Protein AF-A0A5E3X1E0-F1 (afdb_monomer_lite)

Foldseek 3Di:
DKDWDWDWDDFLNFIWIKIKIKDADPPAPFKIKIKIFTHHPVCPPPDDGQKMWIWIWGQLQVCLLVLCQCVRLVPDDPVSNQVSLCAFSNQFGDCCCQPPPLFVFLNLDDRCSSDFIETETQAIDGHLVCPPSRRRLRVVLCVLQPLVNQCSSVPPCLVDDDDDRDGQKYKYFQPRYDHPPDRSLVSCQVNQWADRGLDRMTMHGSPPPPRVSNVQHSVSGRDQLPLCVVVCPDQQDDDPLLQVLDDPPDDPLCSSLVLLVQLLDPVHDLVNSLVSLVPQDDPSSLVSQQFFRSVVQRHGSLLSNLLVLSLSNNLSCCVGPNLVQQCPAGSNSDGSLNSNLSSQSVVVSVVVSVVPDQQQFGDPSSLSSNQSSCVSVVHDRQPPQLRRQQWPQSQADSNFNFPLNLLLLLVLLVVLLVQLVVLLVVDDFPDPPVPFRWAALVSQVPGQLSVLQDPVLRRVTDGSLLSNLLSLLSNLQNVCSVVVHQSAQVSSLVSLVPDDPSNVSSVVVNVVSPHGSLSSLVSSLVVSSSCRPVPPPDDPCPVSVVVSVPGDDIPNSNVSSNSCVVSVNPPPPPPPDPPPPPGDFDFAFAQALLGDTDTQTFPDDDFDQDPNDTDDDWNHWHKDFLLNVVVCVVVVQAVVSVQVVVVSPPPDRLEMATQPVPTPADDLPDDPPVSHDPVSCVVSGHYDPFKHKHWAADPPWDPPDSSHHIHIDIDTPVRCSVVNVD

Secondary structure (DSSP, 8-state):
--EEEEEEEEETTEEEEEEEEEEEPTT-SSEEEEEEEEEETT--SSPPPSEEEEEEEE-HHHHHHTT-HHHHHTSS-HHHHHHHTTB-TTSPBPTHHHH-TTTSTTS---GGGGSSEEEEEEEEEE-GGGTTSSHHHHHHHHHHH-THHHHHHH--TTS-S-S---EEEEEEEGGGB--TTS-HHHHHHHTT-EE-TTSSEEEEESS-TT-HHHHS-GGGS------GGGS--PPPPPPHHHHTTPPTT--HHHHHSHHHHHHH-SSS-HHHHHHHHTT--SHHHHHHTT--BGGGTTB-HHHHHHHTT-HHHHHHHHTSGGGGGGGPPPTTS--HHHHHHHHHHHHHHHHHHT-SS----S-HHHHHHHHHHHHHTTPPPPPHHHHHTT-SSS--BTTTB-HHHHHHHHHHHHHHHHHHHHHHHHSPPS---TT--EE-HHHHHTSTTGGGS-HHHHHT-EEHHHHHHHHHHHHHHHHHHHTT----HHHHHHHHHTS-HHHHHHHHHHHHTT--HHHHHHHHHHHHHHHTTGGGTS-S-HHHHHHHHHSPP-TTTT-HHHHHHHTT--TTS-TT------TT-EEEEEE-TT--EEEEEES-----EETTEE-PPPS---EEEHHHHHHHHHTT-BTTHHHHHHHTTT--TTEEEEBTTSSS---SSS-------HHHHHHH-EE-TTEEEEEEEPTT--TT-TT--EEEEEEEHHHHTTTTT-

pLDDT: mean 83.8, std 17.82, range [30.22, 98.69]

Structure (mmCIF, N/CA/C/O backbone):
data_AF-A0A5E3X1E0-F1
#
_entry.id   AF-A0A5E3X1E0-F1
#
loop_
_atom_site.group_PDB
_atom_site.id
_atom_site.type_symbol
_atom_site.label_atom_id
_atom_site.label_alt_id
_atom_site.label_comp_id
_atom_site.label_asym_id
_atom_site.label_entity_id
_atom_site.label_seq_id
_atom_site.pdbx_PDB_ins_code
_atom_site.Cartn_x
_atom_site.Cartn_y
_atom_site.Cartn_z
_atom_site.occupancy
_atom_site.B_iso_or_equiv
_atom_site.auth_seq_id
_atom_site.auth_comp_id
_atom_site.auth_asym_id
_atom_site.auth_atom_id
_atom_site.pdbx_PDB_model_num
ATOM 1 N N . MET A 1 1 ? 14.401 23.642 0.437 1.00 62.88 1 MET A N 1
ATOM 2 C CA . MET A 1 1 ? 14.161 25.046 0.848 1.00 62.88 1 MET A CA 1
ATOM 3 C C . MET A 1 1 ? 12.736 25.189 1.368 1.00 62.88 1 MET A C 1
ATOM 5 O O . MET A 1 1 ? 11.857 24.516 0.846 1.00 62.88 1 MET A O 1
ATOM 9 N N . ALA A 1 2 ? 12.507 26.002 2.403 1.00 75.31 2 ALA A N 1
ATOM 10 C CA . ALA A 1 2 ? 11.157 26.307 2.881 1.00 75.31 2 ALA A CA 1
ATOM 11 C C . ALA A 1 2 ? 10.607 27.509 2.108 1.00 75.31 2 ALA A C 1
ATOM 13 O O . ALA A 1 2 ? 11.273 28.540 2.034 1.00 75.31 2 ALA A O 1
ATOM 14 N N . GLN A 1 3 ? 9.409 27.384 1.543 1.00 81.00 3 GLN A N 1
ATOM 15 C CA . GLN A 1 3 ? 8.733 28.513 0.911 1.00 81.00 3 GLN A CA 1
ATOM 16 C C . GLN A 1 3 ? 7.840 29.210 1.938 1.00 81.00 3 GLN A C 1
ATOM 18 O O . GLN A 1 3 ? 7.091 28.554 2.668 1.00 81.00 3 GLN A O 1
ATOM 23 N N . LYS A 1 4 ? 7.931 30.542 1.996 1.00 89.00 4 LYS A N 1
ATOM 24 C CA . LYS A 1 4 ? 7.094 31.397 2.841 1.00 89.00 4 LYS A CA 1
ATOM 25 C C . LYS A 1 4 ? 6.324 32.366 1.951 1.00 89.00 4 LYS A C 1
ATOM 27 O O . LYS A 1 4 ? 6.937 33.104 1.190 1.00 89.00 4 LYS A O 1
ATOM 32 N N . THR A 1 5 ? 5.000 32.375 2.066 1.00 88.00 5 THR A N 1
ATOM 33 C CA . THR A 1 5 ? 4.133 33.344 1.374 1.00 88.00 5 THR A CA 1
ATOM 34 C C . THR A 1 5 ? 3.208 34.007 2.386 1.00 88.00 5 THR A C 1
ATOM 36 O O . THR A 1 5 ? 2.709 33.342 3.294 1.00 88.00 5 THR A O 1
ATOM 39 N N . GLU A 1 6 ? 2.974 35.309 2.241 1.00 90.62 6 GLU A N 1
ATOM 40 C CA . GLU A 1 6 ? 2.071 36.075 3.101 1.00 90.62 6 GLU A CA 1
ATOM 41 C C . GLU A 1 6 ? 0.927 36.676 2.283 1.00 90.62 6 GLU A C 1
ATOM 43 O O . GLU A 1 6 ? 1.144 37.223 1.203 1.00 90.62 6 GLU A O 1
ATOM 48 N N . THR A 1 7 ? -0.303 36.568 2.787 1.00 91.69 7 THR A N 1
ATOM 49 C CA . THR A 1 7 ? -1.489 37.158 2.148 1.00 91.69 7 THR A CA 1
ATOM 50 C C . THR A 1 7 ? -2.467 37.666 3.195 1.00 91.69 7 THR A C 1
ATOM 52 O O . THR A 1 7 ? -2.707 36.979 4.186 1.00 91.69 7 THR A O 1
ATOM 55 N N . THR A 1 8 ? -3.112 38.802 2.952 1.00 91.31 8 THR A N 1
ATOM 56 C CA . THR A 1 8 ? -4.182 39.305 3.824 1.00 91.31 8 THR A CA 1
ATOM 57 C C . THR A 1 8 ? -5.541 38.764 3.376 1.00 91.31 8 THR A C 1
ATOM 59 O O . THR A 1 8 ? -5.900 38.875 2.202 1.00 91.31 8 THR A O 1
ATOM 62 N N . ARG A 1 9 ? -6.317 38.181 4.297 1.00 92.25 9 ARG A N 1
ATOM 63 C CA . ARG A 1 9 ? -7.664 37.636 4.045 1.00 92.25 9 ARG A CA 1
ATOM 64 C C . ARG A 1 9 ? -8.596 37.929 5.217 1.00 92.25 9 ARG A C 1
ATOM 66 O O . ARG A 1 9 ? -8.156 37.998 6.358 1.00 92.25 9 ARG A O 1
ATOM 73 N N . ALA A 1 10 ? -9.891 38.048 4.944 1.00 91.50 10 ALA A N 1
ATOM 74 C CA . ALA A 1 10 ? -10.891 38.147 6.000 1.00 91.50 10 ALA A CA 1
ATOM 75 C C . ALA A 1 10 ? -11.297 36.747 6.501 1.00 91.50 10 ALA A C 1
ATOM 77 O O . ALA A 1 10 ? -11.677 35.901 5.694 1.00 91.50 10 ALA A O 1
ATOM 78 N N . LEU A 1 11 ? -11.257 36.513 7.815 1.00 90.25 11 LEU A N 1
ATOM 79 C CA . LEU A 1 11 ? -11.826 35.333 8.477 1.00 90.25 11 LEU A CA 1
ATOM 80 C C . LEU A 1 11 ? -12.933 35.813 9.418 1.00 90.25 11 LEU A C 1
ATOM 82 O O . LEU A 1 11 ? -12.707 36.733 10.198 1.00 90.25 11 LEU A O 1
ATOM 86 N N . ALA A 1 12 ? -14.137 35.244 9.317 1.00 90.06 12 ALA A N 1
ATOM 87 C CA . ALA A 1 12 ? -15.295 35.675 10.115 1.00 90.06 12 ALA A CA 1
ATOM 88 C C . ALA A 1 12 ? -15.541 37.210 10.119 1.00 90.06 12 ALA A C 1
ATOM 90 O O . ALA A 1 12 ? -15.999 37.780 11.103 1.00 90.06 12 ALA A O 1
ATOM 91 N N . GLY A 1 13 ? -15.224 37.898 9.014 1.00 89.12 13 GLY A N 1
ATOM 92 C CA . GLY A 1 13 ? -15.403 39.350 8.872 1.00 89.12 13 GLY A CA 1
ATOM 93 C C . GLY A 1 13 ? -14.266 40.224 9.422 1.00 89.12 13 GLY A C 1
ATOM 94 O O . GLY A 1 13 ? -14.305 41.436 9.225 1.00 89.12 13 GLY A O 1
ATOM 95 N N . VAL A 1 14 ? -13.235 39.643 10.043 1.00 91.44 14 VAL A N 1
ATOM 96 C CA . VAL A 1 14 ? -12.041 40.360 10.527 1.00 91.44 14 VAL A CA 1
ATOM 97 C C . VAL A 1 14 ? -10.859 40.087 9.596 1.00 91.44 14 VAL A C 1
ATOM 99 O O . VAL A 1 14 ? -10.719 38.983 9.081 1.00 91.44 14 VAL A O 1
ATOM 102 N N . SER A 1 15 ? -10.018 41.090 9.336 1.00 92.81 15 SER A N 1
ATOM 103 C CA . SER A 1 15 ? -8.844 40.966 8.463 1.00 92.81 15 SER A CA 1
ATOM 104 C C . SER A 1 15 ? -7.655 40.339 9.200 1.00 92.81 15 SER A C 1
ATOM 106 O O . SER A 1 15 ? -7.221 40.836 10.241 1.00 92.81 15 SER A O 1
ATOM 108 N N . TYR A 1 16 ? -7.105 39.270 8.626 1.00 93.19 16 TYR A N 1
ATOM 109 C CA . TYR A 1 16 ? -5.934 38.557 9.125 1.00 93.19 16 TYR A CA 1
ATOM 110 C C . TYR A 1 16 ? -4.821 38.547 8.079 1.00 93.19 16 TYR A C 1
ATOM 112 O O . TYR A 1 16 ? -5.063 38.326 6.891 1.00 93.19 16 TYR A O 1
ATOM 120 N N . LEU A 1 17 ? -3.585 38.733 8.536 1.00 93.31 17 LEU A N 1
ATOM 121 C CA . LEU A 1 17 ? -2.387 38.357 7.805 1.00 93.31 17 LEU A CA 1
ATOM 122 C C . LEU A 1 17 ? -2.190 36.848 7.949 1.00 93.31 17 LEU A C 1
ATOM 124 O O . LEU A 1 17 ? -2.035 36.327 9.057 1.00 93.31 17 LEU A O 1
ATOM 128 N N . LEU A 1 18 ? -2.199 36.152 6.820 1.00 93.75 18 LEU A N 1
ATOM 129 C CA . LEU A 1 18 ? -1.964 34.722 6.755 1.00 93.75 18 LEU A CA 1
ATOM 130 C C . LEU A 1 18 ? -0.554 34.452 6.283 1.00 93.75 18 LEU A C 1
ATOM 132 O O . LEU A 1 18 ? -0.140 34.970 5.247 1.00 93.75 18 LEU A O 1
ATOM 136 N N . THR A 1 19 ? 0.150 33.602 7.012 1.00 92.81 19 THR A N 1
ATOM 137 C CA . THR A 1 19 ? 1.476 33.133 6.626 1.00 92.81 19 THR A CA 1
ATOM 138 C C . THR A 1 19 ? 1.403 31.651 6.298 1.00 92.81 19 THR A C 1
ATOM 140 O O . THR A 1 19 ? 1.037 30.846 7.158 1.00 92.81 19 THR A O 1
ATOM 143 N N . TYR A 1 20 ? 1.774 31.308 5.067 1.00 92.31 20 TYR A N 1
ATOM 144 C CA . TYR A 1 20 ? 1.895 29.941 4.578 1.00 92.31 20 TYR A CA 1
ATOM 145 C C . TYR A 1 20 ? 3.355 29.524 4.620 1.00 92.31 20 TYR A C 1
ATOM 147 O O . TYR A 1 20 ? 4.219 30.203 4.064 1.00 92.31 20 TYR A O 1
ATOM 155 N N . HIS A 1 21 ? 3.606 28.384 5.242 1.00 92.44 21 HIS A N 1
ATOM 156 C CA . HIS A 1 21 ? 4.878 27.691 5.215 1.00 92.44 21 HIS A CA 1
ATOM 157 C C . HIS A 1 21 ? 4.664 26.322 4.588 1.00 92.44 21 HIS A C 1
ATOM 159 O O . HIS A 1 21 ? 3.754 25.603 4.994 1.00 92.44 21 HIS A O 1
ATOM 165 N N . SER A 1 22 ? 5.502 25.963 3.621 1.00 90.62 22 SER A N 1
ATOM 166 C CA . SER A 1 22 ? 5.530 24.619 3.046 1.00 90.62 22 SER A CA 1
ATOM 167 C C . SER A 1 22 ? 6.971 24.171 2.851 1.00 90.62 22 SER A C 1
ATOM 169 O O . SER A 1 22 ? 7.833 24.960 2.443 1.00 90.62 22 SER A O 1
ATOM 171 N N . ARG A 1 23 ? 7.247 22.909 3.175 1.00 91.25 23 ARG A N 1
ATOM 172 C CA . ARG A 1 23 ? 8.535 22.267 2.899 1.00 91.25 23 ARG A CA 1
ATOM 173 C C . ARG A 1 23 ? 8.360 20.766 2.713 1.00 91.25 23 ARG A C 1
ATOM 175 O O . ARG A 1 23 ? 7.467 20.157 3.298 1.00 91.25 23 ARG A O 1
ATOM 182 N N . ARG A 1 24 ? 9.253 20.156 1.933 1.00 91.81 24 ARG A N 1
ATOM 183 C CA . ARG A 1 24 ? 9.355 18.696 1.832 1.00 91.81 24 ARG A CA 1
ATOM 184 C C . ARG A 1 24 ? 9.616 18.109 3.220 1.00 91.81 24 ARG A C 1
ATOM 186 O O . ARG A 1 24 ? 10.472 18.618 3.948 1.00 91.81 24 ARG A O 1
ATOM 193 N N . TYR A 1 25 ? 8.873 17.070 3.587 1.00 93.50 25 TYR A N 1
ATOM 194 C CA . TYR A 1 25 ? 9.096 16.374 4.845 1.00 93.50 25 TYR A CA 1
ATOM 195 C C . TYR A 1 25 ? 10.461 15.667 4.789 1.00 93.50 25 TYR A C 1
ATOM 197 O O . TYR A 1 25 ? 10.765 15.040 3.769 1.00 93.50 25 TYR A O 1
ATOM 205 N N . PRO A 1 26 ? 11.307 15.763 5.832 1.00 91.75 26 PRO A N 1
ATOM 206 C CA . PRO A 1 26 ? 12.621 15.129 5.820 1.00 91.75 26 PRO A CA 1
ATOM 207 C C . PRO A 1 26 ? 12.527 13.647 5.452 1.00 91.75 26 PRO A C 1
ATOM 209 O O . PRO A 1 26 ? 11.645 12.941 5.933 1.00 91.75 26 PRO A O 1
ATOM 212 N N . GLN A 1 27 ? 13.439 13.184 4.594 1.00 88.00 27 GLN A N 1
ATOM 213 C CA . GLN A 1 27 ? 13.528 11.790 4.133 1.00 88.00 27 GLN A CA 1
ATOM 214 C C . GLN A 1 27 ? 12.352 11.304 3.271 1.00 88.00 27 GLN A C 1
ATOM 216 O O . GLN A 1 27 ? 12.383 10.155 2.830 1.00 88.00 27 GLN A O 1
ATOM 221 N N . SER A 1 28 ? 11.335 12.130 3.002 1.00 90.38 28 SER A N 1
ATOM 222 C CA . SER A 1 28 ? 10.230 11.783 2.109 1.00 90.38 28 SER A CA 1
ATOM 223 C C . SER A 1 28 ? 10.365 12.476 0.756 1.00 90.38 28 SER A C 1
ATOM 225 O O . SER A 1 28 ? 10.681 13.660 0.686 1.00 90.38 28 SER A O 1
ATOM 227 N N . MET A 1 29 ? 10.088 11.742 -0.322 1.00 88.44 29 MET A N 1
ATOM 228 C CA . MET A 1 29 ? 10.066 12.273 -1.690 1.00 88.44 29 MET A CA 1
ATOM 229 C C . MET A 1 29 ? 8.678 12.769 -2.104 1.00 88.44 29 MET A C 1
ATOM 231 O O . MET A 1 29 ? 8.565 13.645 -2.954 1.00 88.44 29 MET A O 1
ATOM 235 N N . GLY A 1 30 ? 7.617 12.208 -1.518 1.00 90.94 30 GLY A N 1
ATOM 236 C CA . GLY A 1 30 ? 6.233 12.468 -1.926 1.00 90.94 30 GLY A CA 1
ATOM 237 C C . GLY A 1 30 ? 5.368 13.163 -0.878 1.00 90.94 30 GLY A C 1
ATOM 238 O O . GLY A 1 30 ? 4.153 13.216 -1.060 1.00 90.94 30 GLY A O 1
ATOM 239 N N . ILE A 1 31 ? 5.942 13.640 0.230 1.00 94.00 31 ILE A N 1
ATOM 240 C CA . ILE A 1 31 ? 5.187 14.239 1.336 1.00 94.00 31 ILE A CA 1
ATOM 241 C C . ILE A 1 31 ? 5.776 15.603 1.682 1.00 94.00 31 ILE A C 1
ATOM 243 O O . ILE A 1 31 ? 6.970 15.743 1.944 1.00 94.00 31 ILE A O 1
ATOM 247 N N . PHE A 1 32 ? 4.913 16.611 1.708 1.00 93.25 32 PHE A N 1
ATOM 248 C CA . PHE A 1 32 ? 5.260 17.991 2.024 1.00 93.25 32 PHE A CA 1
ATOM 249 C C . PHE A 1 32 ? 4.458 18.416 3.234 1.00 93.25 32 PHE A C 1
ATOM 251 O O . PHE A 1 32 ? 3.240 18.299 3.224 1.00 93.25 32 PHE A O 1
ATOM 258 N N . GLU A 1 33 ? 5.109 18.901 4.278 1.00 94.81 33 GLU A N 1
ATOM 259 C CA . GLU A 1 33 ? 4.391 19.489 5.401 1.00 94.81 33 GLU A CA 1
ATOM 260 C C . GLU A 1 33 ? 4.039 20.942 5.105 1.00 94.81 33 GLU A C 1
ATOM 262 O O . GLU A 1 33 ? 4.817 21.674 4.486 1.00 94.81 33 GLU A O 1
ATOM 267 N N . PHE A 1 34 ? 2.868 21.364 5.575 1.00 94.69 34 PHE A N 1
ATOM 268 C CA . PHE A 1 34 ? 2.458 22.755 5.523 1.00 94.69 34 PHE A CA 1
ATOM 269 C C . PHE A 1 34 ? 1.974 23.248 6.885 1.00 94.69 34 PHE A C 1
ATOM 271 O O . PHE A 1 34 ? 1.424 22.494 7.691 1.00 94.69 34 PHE A O 1
ATOM 278 N N . LEU A 1 35 ? 2.151 24.546 7.111 1.00 95.19 35 LEU A N 1
ATOM 279 C CA . LEU A 1 35 ? 1.640 25.284 8.257 1.00 95.19 35 LEU A CA 1
ATOM 280 C C . LEU A 1 35 ? 1.053 26.606 7.764 1.00 95.19 35 LEU A C 1
ATOM 282 O O . LEU A 1 35 ? 1.722 27.383 7.085 1.00 95.19 35 LEU A O 1
ATOM 286 N N . VAL A 1 36 ? -0.191 26.871 8.143 1.00 95.25 36 VAL A N 1
ATOM 287 C CA . VAL A 1 36 ? -0.883 28.137 7.911 1.00 95.25 36 VAL A CA 1
ATOM 288 C C . VAL A 1 36 ? -1.149 28.781 9.259 1.00 95.25 36 VAL A C 1
ATOM 290 O O . VAL A 1 36 ? -1.750 28.165 10.136 1.00 95.25 36 VAL A O 1
ATOM 293 N N . THR A 1 37 ? -0.708 30.021 9.434 1.00 95.88 37 THR A N 1
ATOM 294 C CA . THR A 1 37 ? -0.961 30.804 10.652 1.00 95.88 37 THR A CA 1
ATOM 295 C C . THR A 1 37 ? -1.746 32.059 10.312 1.00 95.88 37 THR A C 1
ATOM 297 O O . THR A 1 37 ? -1.503 32.663 9.269 1.00 95.88 37 THR A O 1
ATOM 300 N N . ALA A 1 38 ? -2.682 32.443 11.179 1.00 95.25 38 ALA A N 1
ATOM 301 C CA . ALA A 1 38 ? -3.497 33.642 11.036 1.00 95.25 38 ALA A CA 1
ATOM 302 C C . ALA A 1 38 ? -3.226 34.619 12.185 1.00 95.25 38 ALA A C 1
ATOM 304 O O . ALA A 1 38 ? -3.393 34.273 13.357 1.00 95.25 38 ALA A O 1
ATOM 305 N N . ARG A 1 39 ? -2.823 35.847 11.844 1.00 94.62 39 ARG A N 1
ATOM 306 C CA . ARG A 1 39 ? -2.579 36.952 12.787 1.00 94.62 39 ARG A CA 1
ATOM 307 C C . ARG A 1 39 ? -3.452 38.158 12.435 1.00 94.62 39 ARG A C 1
ATOM 309 O O . ARG A 1 39 ? -3.691 38.361 11.248 1.00 94.62 39 ARG A O 1
ATOM 316 N N . PRO A 1 40 ? -3.921 38.974 13.391 1.00 91.81 40 PRO A N 1
ATOM 317 C CA . PRO A 1 40 ? -4.601 40.232 13.080 1.00 91.81 40 PRO A CA 1
ATOM 318 C C . PRO A 1 40 ? -3.738 41.124 12.188 1.00 91.81 40 PRO A C 1
ATOM 320 O O . PRO A 1 40 ? -2.549 41.283 12.441 1.00 91.81 40 PRO A O 1
ATOM 323 N N . SER A 1 41 ? -4.321 41.762 11.171 1.00 88.00 41 SER A N 1
ATOM 324 C CA . SER A 1 41 ? -3.550 42.661 10.297 1.00 88.00 41 SER A CA 1
ATOM 325 C C . SER A 1 41 ? -3.133 43.984 10.959 1.00 88.00 41 SER A C 1
ATOM 327 O O . SER A 1 41 ? -2.273 44.679 10.428 1.00 88.00 41 SER A O 1
ATOM 329 N N . HIS A 1 42 ? -3.750 44.356 12.085 1.00 85.00 42 HIS A N 1
ATOM 330 C CA . HIS A 1 42 ? -3.538 45.648 12.755 1.00 85.00 42 HIS A CA 1
ATOM 331 C C . HIS A 1 42 ? -2.637 45.580 13.995 1.00 85.00 42 HIS A C 1
ATOM 333 O O . HIS A 1 42 ? -2.346 46.625 14.571 1.00 85.00 42 HIS A O 1
ATOM 339 N N . ASP A 1 43 ? -2.180 44.389 14.387 1.00 72.00 43 ASP A N 1
ATOM 340 C CA . ASP A 1 43 ? -1.409 44.186 15.615 1.00 72.00 43 ASP A CA 1
ATOM 341 C C . ASP A 1 43 ? -0.111 43.425 15.305 1.00 72.00 43 ASP A C 1
ATOM 343 O O . ASP A 1 43 ? -0.046 42.197 15.315 1.00 72.00 43 ASP A O 1
ATOM 347 N N . ILE A 1 44 ? 0.913 44.180 14.892 1.00 68.00 44 ILE A N 1
ATOM 348 C CA . ILE A 1 44 ? 2.185 43.647 14.365 1.00 68.00 44 ILE A CA 1
ATOM 349 C C . ILE A 1 44 ? 3.169 43.308 15.507 1.00 68.00 44 ILE A C 1
ATOM 351 O O . ILE A 1 44 ? 4.193 42.664 15.282 1.00 68.00 44 ILE A O 1
ATOM 355 N N . LEU A 1 45 ? 2.872 43.707 16.749 1.00 71.81 45 LEU A N 1
ATOM 356 C CA . LEU A 1 45 ? 3.766 43.509 17.890 1.00 71.81 45 LEU A CA 1
ATOM 357 C C . LEU A 1 45 ? 3.638 42.086 18.458 1.00 71.81 45 LEU A C 1
ATOM 359 O O . LEU A 1 45 ? 2.763 41.823 19.270 1.00 71.81 45 LEU A O 1
ATOM 363 N N . GLU A 1 46 ? 4.518 41.182 18.010 1.00 60.00 46 GLU A N 1
ATOM 364 C CA . GLU A 1 46 ? 4.860 39.866 18.602 1.00 60.00 46 GLU A CA 1
ATOM 365 C C . GLU A 1 46 ? 3.702 38.985 19.122 1.00 60.00 46 GLU A C 1
ATOM 367 O O . GLU A 1 46 ? 3.889 38.147 20.006 1.00 60.00 46 GLU A O 1
ATOM 372 N N . GLN A 1 47 ? 2.498 39.103 18.562 1.00 70.12 47 GLN A N 1
ATOM 373 C CA . GLN A 1 47 ? 1.389 38.253 18.983 1.00 70.12 47 GLN A CA 1
ATOM 374 C C . GLN A 1 47 ? 1.519 36.832 18.420 1.00 70.12 47 GLN A C 1
ATOM 376 O O . GLN A 1 47 ? 1.789 36.601 17.231 1.00 70.12 47 GLN A O 1
ATOM 381 N N . MET A 1 48 ? 1.289 35.864 19.310 1.00 87.56 48 MET A N 1
ATOM 382 C CA . MET A 1 48 ? 1.027 34.470 18.958 1.00 87.56 48 MET A CA 1
ATOM 383 C C . MET A 1 48 ? -0.087 34.401 17.896 1.00 87.56 48 MET A C 1
ATOM 385 O O . MET A 1 48 ? -1.013 35.213 17.920 1.00 87.56 48 MET A O 1
ATOM 389 N N . PRO A 1 49 ? -0.025 33.455 16.943 1.00 91.94 49 PRO A N 1
ATOM 390 C CA . PRO A 1 49 ? -1.078 33.314 15.944 1.00 91.94 49 PRO A CA 1
ATOM 391 C C . PRO A 1 49 ? -2.420 32.977 16.610 1.00 91.94 49 PRO A C 1
ATOM 393 O O . PRO A 1 49 ? -2.506 32.019 17.374 1.00 91.94 49 PRO A O 1
ATOM 396 N N . LEU A 1 50 ? -3.472 33.735 16.277 1.00 94.06 50 LEU A N 1
ATOM 397 C CA . LEU A 1 50 ? -4.831 33.538 16.809 1.00 94.06 50 LEU A CA 1
ATOM 398 C C . LEU A 1 50 ? -5.449 32.218 16.347 1.00 94.06 50 LEU A C 1
ATOM 400 O O . LEU A 1 50 ? -6.287 31.629 17.027 1.00 94.06 50 LEU A O 1
ATOM 404 N N . ALA A 1 51 ? -5.049 31.762 15.165 1.00 95.38 51 ALA A N 1
ATOM 405 C CA . ALA A 1 51 ? -5.386 30.445 14.668 1.00 95.38 51 ALA A CA 1
ATOM 406 C C . ALA A 1 51 ? -4.224 29.876 13.857 1.00 95.38 51 ALA A C 1
ATOM 408 O O . ALA A 1 51 ? -3.468 30.610 13.212 1.00 95.38 51 ALA A O 1
ATOM 409 N N . SER A 1 52 ? -4.090 28.556 13.871 1.00 95.88 52 SER A N 1
ATOM 410 C CA . SER A 1 52 ? -3.134 27.858 13.022 1.00 95.88 52 SER A CA 1
ATOM 411 C C . SER A 1 52 ? -3.692 26.528 12.548 1.00 95.88 52 SER A C 1
ATOM 413 O O . SER A 1 52 ? -4.458 25.883 13.259 1.00 95.88 52 SER A O 1
ATOM 415 N N . ALA A 1 53 ? -3.302 26.118 11.350 1.00 95.75 53 ALA A N 1
ATOM 416 C CA . ALA A 1 53 ? -3.617 24.815 10.796 1.00 95.75 53 ALA A CA 1
ATOM 417 C C . ALA A 1 53 ? -2.355 24.204 10.197 1.00 95.75 53 ALA A C 1
ATOM 419 O O . ALA A 1 53 ? -1.598 24.892 9.514 1.00 95.75 53 ALA A O 1
ATOM 420 N N . ALA A 1 54 ? -2.136 22.918 10.431 1.00 95.88 54 ALA A N 1
ATOM 421 C CA . ALA A 1 54 ? -1.004 22.191 9.884 1.00 95.88 54 ALA A CA 1
ATOM 422 C C . ALA A 1 54 ? -1.446 20.858 9.286 1.00 95.88 54 ALA A C 1
ATOM 424 O O . ALA A 1 54 ? -2.500 20.304 9.627 1.00 95.88 54 ALA A O 1
ATOM 425 N N . GLY A 1 55 ? -0.626 20.354 8.376 1.00 95.38 55 GLY A N 1
ATOM 426 C CA . GLY A 1 55 ? -0.933 19.143 7.648 1.00 95.38 55 GLY A CA 1
ATOM 427 C C . GLY A 1 55 ? 0.163 18.730 6.683 1.00 95.38 55 GLY A C 1
ATOM 428 O O . GLY A 1 55 ? 1.295 19.208 6.750 1.00 95.38 55 GLY A O 1
ATOM 429 N N . PHE A 1 56 ? -0.208 17.841 5.770 1.00 95.44 56 PHE A N 1
ATOM 430 C CA . PHE A 1 56 ? 0.647 17.328 4.717 1.00 95.44 56 PHE A CA 1
ATOM 431 C C . PHE A 1 56 ? -0.036 17.432 3.355 1.00 95.44 56 PHE A C 1
ATOM 433 O O . PHE A 1 56 ? -1.226 17.162 3.232 1.00 95.44 56 PHE A O 1
ATOM 440 N N . VAL A 1 57 ? 0.715 17.763 2.314 1.00 94.38 57 VAL A N 1
ATOM 441 C CA . VAL A 1 57 ? 0.353 17.465 0.930 1.00 94.38 57 VAL A CA 1
ATOM 442 C C . VAL A 1 57 ? 1.027 16.146 0.575 1.00 94.38 57 VAL A C 1
ATOM 444 O O . VAL A 1 57 ? 2.253 16.040 0.576 1.00 94.38 57 VAL A O 1
ATOM 447 N N . VAL A 1 58 ? 0.217 15.129 0.303 1.00 94.31 58 VAL A N 1
ATOM 448 C CA . VAL A 1 58 ? 0.669 13.796 -0.094 1.00 94.31 58 VAL A CA 1
ATOM 449 C C . VAL A 1 58 ? 0.530 13.684 -1.606 1.00 94.31 58 VAL A C 1
ATOM 451 O O . VAL A 1 58 ? -0.585 13.685 -2.142 1.00 94.31 58 VAL A O 1
ATOM 454 N N . LEU A 1 59 ? 1.661 13.552 -2.298 1.00 92.81 59 LEU A N 1
ATOM 455 C CA . LEU A 1 59 ? 1.734 13.305 -3.735 1.00 92.81 59 LEU A CA 1
ATOM 456 C C . LEU A 1 59 ? 1.359 11.848 -4.042 1.00 92.81 59 LEU A C 1
ATOM 458 O O . LEU A 1 59 ? 2.177 11.058 -4.511 1.00 92.81 59 LEU A O 1
ATOM 462 N N . ARG A 1 60 ? 0.116 11.459 -3.733 1.00 92.75 60 ARG A N 1
ATOM 463 C CA . ARG A 1 60 ? -0.346 10.066 -3.806 1.00 92.75 60 ARG A CA 1
ATOM 464 C C . ARG A 1 60 ? -0.118 9.456 -5.182 1.00 92.75 60 ARG A C 1
ATOM 466 O O . ARG A 1 60 ? 0.333 8.322 -5.249 1.00 92.75 60 ARG A O 1
ATOM 473 N N . ASN A 1 61 ? -0.366 10.197 -6.261 1.00 87.56 61 ASN A N 1
ATOM 474 C CA . ASN A 1 61 ? -0.136 9.694 -7.618 1.00 87.56 61 ASN A CA 1
ATOM 475 C C . ASN A 1 61 ? 1.340 9.328 -7.841 1.00 87.56 61 ASN A C 1
ATOM 477 O O . ASN A 1 61 ? 1.639 8.258 -8.365 1.00 87.56 61 ASN A O 1
ATOM 481 N N . TYR A 1 62 ? 2.265 10.176 -7.385 1.00 86.50 62 TYR A N 1
ATOM 482 C CA . TYR A 1 62 ? 3.699 9.894 -7.441 1.00 86.50 62 TYR A CA 1
ATOM 483 C C . TYR A 1 62 ? 4.063 8.674 -6.582 1.00 86.50 62 TYR A C 1
ATOM 485 O O . TYR A 1 62 ? 4.757 7.769 -7.045 1.00 86.50 62 TYR A O 1
ATOM 493 N N . LEU A 1 63 ? 3.549 8.605 -5.351 1.00 89.69 63 LEU A N 1
ATOM 494 C CA . LEU A 1 63 ? 3.781 7.477 -4.444 1.00 89.69 63 LEU A CA 1
ATOM 495 C C . LEU A 1 63 ? 3.201 6.155 -4.970 1.00 89.69 63 LEU A C 1
ATOM 497 O O . LEU A 1 63 ? 3.791 5.100 -4.747 1.00 89.69 63 LEU A O 1
ATOM 501 N N . SER A 1 64 ? 2.074 6.222 -5.677 1.00 85.88 64 SER A N 1
ATOM 502 C CA . SER A 1 64 ? 1.419 5.101 -6.349 1.00 85.88 64 SER A CA 1
ATOM 503 C C . SER A 1 64 ? 2.287 4.563 -7.482 1.00 85.88 64 SER A C 1
ATOM 505 O O . SER A 1 64 ? 2.628 3.381 -7.494 1.00 85.88 64 SER A O 1
ATOM 507 N N . ILE A 1 65 ? 2.725 5.452 -8.383 1.00 79.62 65 ILE A N 1
ATOM 508 C CA . ILE A 1 65 ? 3.574 5.109 -9.532 1.00 79.62 65 ILE A CA 1
ATOM 509 C C . ILE A 1 65 ? 4.910 4.525 -9.063 1.00 79.62 65 ILE A C 1
ATOM 511 O O . ILE A 1 65 ? 5.354 3.501 -9.573 1.00 79.62 65 ILE A O 1
ATOM 515 N N . THR A 1 66 ? 5.529 5.137 -8.052 1.00 80.19 66 THR A N 1
ATOM 516 C CA . THR A 1 66 ? 6.817 4.682 -7.505 1.00 80.19 66 THR A CA 1
ATOM 517 C C . THR A 1 66 ? 6.696 3.504 -6.536 1.00 80.19 66 THR A C 1
ATOM 519 O O . THR A 1 66 ? 7.718 2.968 -6.114 1.00 80.19 66 THR A O 1
ATOM 522 N N . ARG A 1 67 ? 5.472 3.090 -6.168 1.00 82.12 67 ARG A N 1
ATOM 523 C CA . ARG A 1 67 ? 5.171 2.051 -5.156 1.00 82.12 67 ARG A CA 1
ATOM 524 C C . ARG A 1 67 ? 5.792 2.295 -3.796 1.00 82.12 67 ARG A C 1
ATOM 526 O O . ARG A 1 67 ? 6.114 1.371 -3.051 1.00 82.12 67 ARG A O 1
ATOM 533 N N . ARG A 1 68 ? 5.957 3.563 -3.456 1.00 86.88 68 ARG A N 1
ATOM 534 C CA . ARG A 1 68 ? 6.529 3.965 -2.178 1.00 86.88 68 ARG A CA 1
ATOM 535 C C . ARG A 1 68 ? 5.462 4.372 -1.177 1.00 86.88 68 ARG A C 1
ATOM 537 O O . ARG A 1 68 ? 5.817 4.926 -0.151 1.00 86.88 68 ARG A O 1
ATOM 544 N N . TRP A 1 69 ? 4.182 4.076 -1.425 1.00 92.50 69 TRP A N 1
ATOM 545 C CA . TRP A 1 69 ? 3.075 4.487 -0.555 1.00 92.50 69 TRP A CA 1
ATOM 546 C C . TRP A 1 69 ? 3.331 4.179 0.925 1.00 92.50 69 TRP A C 1
ATOM 548 O O . TRP A 1 69 ? 3.483 5.104 1.714 1.00 92.50 69 TRP A O 1
ATOM 558 N N . TYR A 1 70 ? 3.464 2.908 1.313 1.00 91.62 70 TYR A N 1
ATOM 559 C CA . TYR A 1 70 ? 3.712 2.566 2.719 1.00 91.62 70 TYR A CA 1
ATOM 560 C C . TYR A 1 70 ? 5.092 3.019 3.206 1.00 91.62 70 TYR A C 1
ATOM 562 O O . TYR A 1 70 ? 5.215 3.511 4.325 1.00 91.62 70 TYR A O 1
ATOM 570 N N . ALA A 1 71 ? 6.125 2.881 2.370 1.00 90.19 71 ALA A N 1
ATOM 571 C CA . ALA A 1 71 ? 7.488 3.270 2.725 1.00 90.19 71 ALA A CA 1
ATOM 572 C C . ALA A 1 71 ? 7.598 4.769 3.043 1.00 90.19 71 ALA A C 1
ATOM 574 O O . ALA A 1 71 ? 8.363 5.152 3.918 1.00 90.19 71 ALA A O 1
ATOM 575 N N . GLU A 1 72 ? 6.828 5.608 2.353 1.00 93.06 72 GLU A N 1
ATOM 576 C CA . GLU A 1 72 ? 6.823 7.060 2.511 1.00 93.06 72 GLU A CA 1
ATOM 577 C C . GLU A 1 72 ? 5.833 7.489 3.584 1.00 93.06 72 GLU A C 1
ATOM 579 O O . GLU A 1 72 ? 6.207 8.272 4.441 1.00 93.06 72 GLU A O 1
ATOM 584 N N . MET A 1 73 ? 4.621 6.929 3.623 1.00 94.69 73 MET A N 1
ATOM 585 C CA . MET A 1 73 ? 3.611 7.275 4.633 1.00 94.69 73 MET A CA 1
ATOM 586 C C . MET A 1 73 ? 3.982 6.830 6.056 1.00 94.69 73 MET A C 1
ATOM 588 O O . MET A 1 73 ? 3.384 7.312 7.011 1.00 94.69 73 MET A O 1
ATOM 592 N N . ASN A 1 74 ? 4.959 5.934 6.221 1.00 92.12 74 ASN A N 1
ATOM 593 C CA . ASN A 1 74 ? 5.485 5.547 7.534 1.00 92.12 74 ASN A CA 1
ATOM 594 C C . ASN A 1 74 ? 6.609 6.464 8.053 1.00 92.12 74 ASN A C 1
ATOM 596 O O . ASN A 1 74 ? 6.982 6.326 9.216 1.00 92.12 74 ASN A O 1
ATOM 600 N N . LYS A 1 75 ? 7.162 7.369 7.228 1.00 91.50 75 LYS A N 1
ATOM 601 C CA . LYS A 1 75 ? 8.229 8.300 7.656 1.00 91.50 75 LYS A CA 1
ATOM 602 C C . LYS A 1 75 ? 7.692 9.471 8.495 1.00 91.50 75 LYS A C 1
ATOM 604 O O . LYS A 1 75 ? 8.323 9.790 9.500 1.00 91.50 75 LYS A O 1
ATOM 609 N N . PRO A 1 76 ? 6.569 10.128 8.126 1.00 89.00 76 PRO A N 1
ATOM 610 C CA . PRO A 1 76 ? 6.012 11.222 8.905 1.00 89.00 76 PRO A CA 1
ATOM 611 C C . PRO A 1 76 ? 5.294 10.752 10.179 1.00 89.00 76 PRO A C 1
ATOM 613 O O . PRO A 1 76 ? 5.253 9.558 10.486 1.00 89.00 76 PRO A O 1
ATOM 616 N N . PRO A 1 77 ? 4.706 11.685 10.955 1.00 86.94 77 PRO A N 1
ATOM 617 C CA . PRO A 1 77 ? 4.014 11.369 12.195 1.00 86.94 77 PRO A CA 1
ATOM 618 C C . PRO A 1 77 ? 2.922 10.310 12.021 1.00 86.94 77 PRO A C 1
ATOM 620 O O . PRO A 1 77 ? 2.298 10.200 10.962 1.00 86.94 77 PRO A O 1
ATOM 623 N N . ARG A 1 78 ? 2.633 9.606 13.122 1.00 92.19 78 ARG A N 1
ATOM 624 C CA . ARG A 1 78 ? 1.700 8.471 13.248 1.00 92.19 78 ARG A CA 1
ATOM 625 C C . ARG A 1 78 ? 0.405 8.580 12.426 1.00 92.19 78 ARG A C 1
ATOM 627 O O . ARG A 1 78 ? -0.023 7.580 11.863 1.00 92.19 78 ARG A O 1
ATOM 634 N N . VAL A 1 79 ? -0.190 9.768 12.309 1.00 93.44 79 VAL A N 1
ATOM 635 C CA . VAL A 1 79 ? -1.408 10.017 11.513 1.00 93.44 79 VAL A CA 1
ATOM 636 C C . VAL A 1 79 ? -1.274 9.646 10.028 1.00 93.44 79 VAL A C 1
ATOM 638 O O . VAL A 1 79 ? -2.223 9.132 9.443 1.00 93.44 79 VAL A O 1
ATOM 641 N N . THR A 1 80 ? -0.110 9.860 9.407 1.00 94.81 80 THR A N 1
ATOM 642 C CA . THR A 1 80 ? 0.131 9.477 8.001 1.00 94.81 80 THR A CA 1
ATOM 643 C C . THR A 1 80 ? 0.197 7.960 7.845 1.00 94.81 80 THR A C 1
ATOM 645 O O . THR A 1 80 ? -0.480 7.400 6.981 1.00 94.81 80 THR A O 1
ATOM 648 N N . SER A 1 81 ? 0.906 7.279 8.746 1.00 93.19 81 SER A N 1
ATOM 649 C CA . SER A 1 81 ? 0.929 5.816 8.801 1.00 93.19 81 SER A CA 1
ATOM 650 C C . SER A 1 81 ? -0.479 5.255 9.022 1.00 93.19 81 SER A C 1
ATOM 652 O O . SER A 1 81 ? -0.904 4.360 8.295 1.00 93.19 81 SER A O 1
ATOM 654 N N . GLU A 1 82 ? -1.263 5.841 9.934 1.00 93.19 82 GLU A N 1
ATOM 655 C CA . GLU A 1 82 ? -2.657 5.449 10.168 1.00 93.19 82 GLU A CA 1
ATOM 656 C C . GLU A 1 82 ? -3.549 5.662 8.940 1.00 93.19 82 GLU A C 1
ATOM 658 O O . GLU A 1 82 ? -4.345 4.781 8.608 1.00 93.19 82 GLU A O 1
ATOM 663 N N . LEU A 1 83 ? -3.386 6.786 8.233 1.00 95.62 83 LEU A N 1
ATOM 664 C CA . LEU A 1 83 ? -4.104 7.060 6.990 1.00 95.62 83 LEU A CA 1
ATOM 665 C C . LEU A 1 83 ? -3.766 6.024 5.918 1.00 95.62 83 LEU A C 1
ATOM 667 O O . LEU A 1 83 ? -4.661 5.548 5.222 1.00 95.62 83 LEU A O 1
ATOM 671 N N . SER A 1 84 ? -2.487 5.651 5.800 1.00 95.25 84 SER A N 1
ATOM 672 C CA . SER A 1 84 ? -2.012 4.713 4.778 1.00 95.25 84 SER A CA 1
ATOM 673 C C . SER A 1 84 ? -2.743 3.370 4.817 1.00 95.25 84 SER A C 1
ATOM 675 O O . SER A 1 84 ? -2.890 2.730 3.781 1.00 95.25 84 SER A O 1
ATOM 677 N N . LEU A 1 85 ? -3.273 2.982 5.983 1.00 93.06 85 LEU A N 1
ATOM 678 C CA . LEU A 1 85 ? -4.002 1.734 6.207 1.00 93.06 85 LEU A CA 1
ATOM 679 C C . LEU A 1 85 ? -5.398 1.694 5.578 1.00 93.06 85 LEU A C 1
ATOM 681 O O . LEU A 1 85 ? -5.984 0.610 5.507 1.00 93.06 85 LEU A O 1
ATOM 685 N N . LEU A 1 86 ? -5.941 2.844 5.163 1.00 95.50 86 LEU A N 1
ATOM 686 C CA . LEU A 1 86 ? -7.171 2.910 4.365 1.00 95.50 86 LEU A CA 1
ATOM 687 C C . LEU A 1 86 ? -6.933 2.543 2.902 1.00 95.50 86 LEU A C 1
ATOM 689 O O . LEU A 1 86 ? -7.882 2.227 2.184 1.00 95.50 86 LEU A O 1
ATOM 693 N N . PHE A 1 87 ? -5.674 2.583 2.480 1.00 95.44 87 PHE A N 1
ATOM 694 C CA . PHE A 1 87 ? -5.265 2.385 1.107 1.00 95.44 87 PHE A CA 1
ATOM 695 C C . PHE A 1 87 ? -4.436 1.104 0.967 1.00 95.44 87 PHE A C 1
ATOM 697 O O . PHE A 1 87 ? -3.911 0.562 1.947 1.00 95.44 87 PHE A O 1
ATOM 704 N N . ASP A 1 88 ? -4.349 0.593 -0.253 1.00 91.50 88 ASP A N 1
ATOM 705 C CA . ASP A 1 88 ? -3.446 -0.487 -0.630 1.00 91.50 88 ASP A CA 1
ATOM 706 C C . ASP A 1 88 ? -2.006 0.020 -0.858 1.00 91.50 88 ASP A C 1
ATOM 708 O O . ASP A 1 88 ? -1.682 1.189 -0.644 1.00 91.50 88 ASP A O 1
ATOM 712 N N . GLU A 1 89 ? -1.117 -0.871 -1.302 1.00 87.00 89 GLU A N 1
ATOM 713 C CA . GLU A 1 89 ? 0.289 -0.557 -1.606 1.00 87.00 89 GLU A CA 1
ATOM 714 C C . GLU A 1 89 ? 0.475 0.482 -2.725 1.00 87.00 89 GLU A C 1
ATOM 716 O O . GLU A 1 89 ? 1.567 1.027 -2.889 1.00 87.00 89 GLU A O 1
ATOM 721 N N . ARG A 1 90 ? -0.589 0.786 -3.473 1.00 86.25 90 ARG A N 1
ATOM 722 C CA . ARG A 1 90 ? -0.617 1.755 -4.570 1.00 86.25 90 ARG A CA 1
ATOM 723 C C . ARG A 1 90 ? -1.323 3.045 -4.169 1.00 86.25 90 ARG A C 1
ATOM 725 O O . ARG A 1 90 ? -1.538 3.898 -5.025 1.00 86.25 90 ARG A O 1
ATOM 732 N N . GLY A 1 91 ? -1.710 3.213 -2.907 1.00 92.12 91 GLY A N 1
ATOM 733 C CA . GLY A 1 91 ? -2.511 4.362 -2.500 1.00 92.12 91 GLY A CA 1
ATOM 734 C C . GLY A 1 91 ? -3.934 4.335 -3.077 1.00 92.12 91 GLY A C 1
ATOM 735 O O . GLY A 1 91 ? -4.557 5.387 -3.174 1.00 92.12 91 GLY A O 1
ATOM 736 N N . GLY A 1 92 ? -4.453 3.175 -3.491 1.00 93.06 92 GLY A N 1
ATOM 737 C CA . GLY A 1 92 ? -5.855 2.997 -3.872 1.00 93.06 92 GLY A CA 1
ATOM 738 C C . GLY A 1 92 ? -6.718 2.693 -2.652 1.00 93.06 92 GLY A C 1
ATOM 739 O O . GLY A 1 92 ? -6.290 1.944 -1.777 1.00 93.06 92 GLY A O 1
ATOM 740 N N . LEU A 1 93 ? -7.909 3.293 -2.544 1.00 95.00 93 LEU A N 1
ATOM 741 C CA . LEU A 1 93 ? -8.806 3.033 -1.413 1.00 95.00 93 LEU A CA 1
ATOM 742 C C . LEU A 1 93 ? -9.192 1.549 -1.418 1.00 95.00 93 LEU A C 1
ATOM 744 O O . LEU A 1 93 ? -9.628 1.026 -2.441 1.00 95.00 93 LEU A O 1
ATOM 748 N N . LEU A 1 94 ? -9.037 0.873 -0.279 1.00 93.38 94 LEU A N 1
ATOM 749 C CA . LEU A 1 94 ? -9.316 -0.561 -0.196 1.00 93.38 94 LEU A CA 1
ATOM 750 C C . LEU A 1 94 ? -10.795 -0.851 -0.468 1.00 93.38 94 LEU A C 1
ATOM 752 O O . LEU A 1 94 ? -11.670 -0.201 0.106 1.00 93.38 94 LEU A O 1
ATOM 756 N N . ASP A 1 95 ? -11.066 -1.923 -1.217 1.00 91.25 95 ASP A N 1
ATOM 757 C CA . ASP A 1 95 ? -12.426 -2.394 -1.525 1.00 91.25 95 ASP A CA 1
ATOM 758 C C . ASP A 1 95 ? -13.282 -2.637 -0.277 1.00 91.25 95 ASP A C 1
ATOM 760 O O . ASP A 1 95 ? -14.508 -2.547 -0.333 1.00 91.25 95 ASP A O 1
ATOM 764 N N . GLU A 1 96 ? -12.654 -2.929 0.864 1.00 92.56 96 GLU A N 1
ATOM 765 C CA . GLU A 1 96 ? -13.318 -3.049 2.163 1.00 92.56 96 GLU A CA 1
ATOM 766 C C . GLU A 1 96 ? -14.075 -1.754 2.520 1.00 92.56 96 GLU A C 1
ATOM 768 O O . GLU A 1 96 ? -15.206 -1.810 2.983 1.00 92.56 96 GLU A O 1
ATOM 773 N N . TYR A 1 97 ? -13.526 -0.574 2.229 1.00 94.50 97 TYR A N 1
ATOM 774 C CA . TYR A 1 97 ? -14.190 0.708 2.495 1.00 94.50 97 TYR A CA 1
ATOM 775 C C . TYR A 1 97 ? -15.233 1.099 1.438 1.00 94.50 97 TYR A C 1
ATOM 777 O O . TYR A 1 97 ? -15.927 2.095 1.618 1.00 94.50 97 TYR A O 1
ATOM 785 N N . ILE A 1 98 ? -15.376 0.314 0.370 1.00 94.75 98 ILE A N 1
ATOM 786 C CA . ILE A 1 98 ? -16.300 0.586 -0.740 1.00 94.75 98 ILE A CA 1
ATOM 787 C C . ILE A 1 98 ? -17.465 -0.411 -0.714 1.00 94.75 98 ILE A C 1
ATOM 789 O O . ILE A 1 98 ? -18.642 -0.048 -0.746 1.00 94.75 98 ILE A O 1
ATOM 793 N N . THR A 1 99 ? -17.140 -1.698 -0.624 1.00 92.38 99 THR A N 1
ATOM 794 C CA . THR A 1 99 ? -18.078 -2.807 -0.831 1.00 92.38 99 THR A CA 1
ATOM 795 C C . THR A 1 99 ? -18.515 -3.487 0.463 1.00 92.38 99 THR A C 1
ATOM 797 O O . THR A 1 99 ? -19.626 -4.019 0.512 1.00 92.38 99 THR A O 1
ATOM 800 N N . ASN A 1 100 ? -17.695 -3.471 1.525 1.00 91.31 100 ASN A N 1
ATOM 801 C CA . ASN A 1 100 ? -18.030 -4.172 2.765 1.00 91.31 100 ASN A CA 1
ATOM 802 C C . ASN A 1 100 ? -19.162 -3.425 3.494 1.00 91.31 100 ASN A C 1
ATOM 804 O O . ASN A 1 100 ? -18.981 -2.262 3.866 1.00 91.31 100 ASN A O 1
ATOM 808 N N . PRO A 1 101 ? -20.314 -4.070 3.756 1.00 91.31 101 PRO A N 1
ATOM 809 C CA . PRO A 1 101 ? -21.455 -3.418 4.394 1.00 91.31 101 PRO A CA 1
ATOM 810 C C . PRO A 1 101 ? -21.150 -2.876 5.797 1.00 91.31 101 PRO A C 1
ATOM 812 O O . PRO A 1 101 ? -21.822 -1.944 6.226 1.00 91.31 101 PRO A O 1
ATOM 815 N N . TYR A 1 102 ? -20.145 -3.422 6.489 1.00 90.94 102 TYR A N 1
ATOM 816 C CA . TYR A 1 102 ? -19.759 -3.001 7.837 1.00 90.94 102 TYR A CA 1
ATOM 817 C C . TYR A 1 102 ? -18.715 -1.883 7.854 1.00 90.94 102 TYR A C 1
ATOM 819 O O . TYR A 1 102 ? -18.667 -1.130 8.819 1.00 90.94 102 TYR A O 1
ATOM 827 N N . MET A 1 103 ? -17.881 -1.765 6.813 1.00 93.00 103 MET A N 1
ATOM 828 C CA . MET A 1 103 ? -16.769 -0.802 6.779 1.00 93.00 103 MET A CA 1
ATOM 829 C C . MET A 1 103 ? -17.010 0.383 5.849 1.00 93.00 103 MET A C 1
ATOM 831 O O . MET A 1 103 ? -16.380 1.422 6.039 1.00 93.00 103 MET A O 1
ATOM 835 N N . ARG A 1 104 ? -17.916 0.269 4.869 1.00 94.81 104 ARG A N 1
ATOM 836 C CA . ARG A 1 104 ? -18.174 1.331 3.882 1.00 94.81 104 ARG A CA 1
ATOM 837 C C . ARG A 1 104 ? -18.857 2.576 4.445 1.00 94.81 104 ARG A C 1
ATOM 839 O O . ARG A 1 104 ? -18.975 3.574 3.740 1.00 94.81 104 ARG A O 1
ATOM 846 N N . GLY A 1 105 ? -19.309 2.546 5.702 1.00 93.88 105 GLY A N 1
ATOM 847 C CA . GLY A 1 105 ? -20.031 3.657 6.323 1.00 93.88 105 GLY A CA 1
ATOM 848 C C . GLY A 1 105 ? -21.272 4.029 5.511 1.00 93.88 105 GLY A C 1
ATOM 849 O O . GLY A 1 105 ? -22.115 3.178 5.231 1.00 93.88 105 GLY A O 1
ATOM 850 N N . THR A 1 106 ? -21.361 5.288 5.084 1.00 95.25 106 THR A N 1
ATOM 851 C CA . THR A 1 106 ? -22.445 5.775 4.211 1.00 95.25 106 THR A CA 1
ATOM 852 C C . THR A 1 106 ? -22.338 5.281 2.767 1.00 95.25 106 THR A C 1
ATOM 854 O O . THR A 1 106 ? -23.300 5.409 2.014 1.00 95.25 106 THR A O 1
ATOM 857 N N . GLY A 1 107 ? -21.188 4.728 2.365 1.00 95.81 107 GLY A N 1
ATOM 858 C CA . GLY A 1 107 ? -20.901 4.336 0.983 1.00 95.81 107 GLY A CA 1
ATOM 859 C C . GLY A 1 107 ? -20.743 5.524 0.032 1.00 95.81 107 GLY A C 1
ATOM 860 O O . GLY A 1 107 ? -20.831 5.344 -1.177 1.00 95.81 107 GLY A O 1
ATOM 861 N N . ILE A 1 108 ? -20.556 6.736 0.566 1.00 96.81 108 ILE A N 1
ATOM 862 C CA . ILE A 1 108 ? -20.451 7.961 -0.235 1.00 96.81 108 ILE A CA 1
ATOM 863 C C . ILE A 1 108 ? -19.090 8.142 -0.904 1.00 96.81 108 ILE A C 1
ATOM 865 O O . ILE A 1 108 ? -18.957 8.993 -1.777 1.00 96.81 108 ILE A O 1
ATOM 869 N N . TRP A 1 109 ? -18.106 7.369 -0.447 1.00 97.06 109 TRP A N 1
ATOM 870 C CA . TRP A 1 109 ? -16.756 7.341 -0.978 1.00 97.06 109 TRP A CA 1
ATOM 871 C C . TRP A 1 109 ? -16.513 6.011 -1.684 1.00 97.06 109 TRP A C 1
ATOM 873 O O . TRP A 1 109 ? -16.826 4.948 -1.144 1.00 97.06 109 TRP A O 1
ATOM 883 N N . GLY A 1 110 ? -15.931 6.081 -2.869 1.00 95.62 110 GLY A N 1
ATOM 884 C CA . GLY A 1 110 ? -15.552 4.963 -3.710 1.00 95.62 110 GLY A CA 1
ATOM 885 C C . GLY A 1 110 ? -14.116 5.085 -4.212 1.00 95.62 110 GLY A C 1
ATOM 886 O O . GLY A 1 110 ? -13.230 5.648 -3.560 1.00 95.62 110 GLY A O 1
ATOM 887 N N . HIS A 1 111 ? -13.879 4.526 -5.399 1.00 92.69 111 HIS A N 1
ATOM 888 C CA . HIS A 1 111 ? -12.557 4.525 -6.018 1.00 92.69 111 HIS A CA 1
ATOM 889 C C . HIS A 1 111 ? -12.057 5.922 -6.388 1.00 92.69 111 HIS A C 1
ATOM 891 O O . HIS A 1 111 ? -10.859 6.063 -6.599 1.00 92.69 111 HIS A O 1
ATOM 897 N N . GLU A 1 112 ? -12.900 6.956 -6.394 1.00 93.25 112 GLU A N 1
ATOM 898 C CA . GLU A 1 112 ? -12.461 8.330 -6.627 1.00 93.25 112 GLU A CA 1
ATOM 899 C C . GLU A 1 112 ? -11.414 8.785 -5.598 1.00 93.25 112 GLU A C 1
ATOM 901 O O . GLU A 1 112 ? -10.469 9.473 -5.968 1.00 93.25 112 GLU A O 1
ATOM 906 N N . LEU A 1 113 ? -11.461 8.299 -4.346 1.00 94.50 113 LEU A N 1
ATOM 907 C CA . LEU A 1 113 ? -10.403 8.562 -3.355 1.00 94.50 113 LEU A CA 1
ATOM 908 C C . LEU A 1 113 ? -9.046 7.931 -3.714 1.00 94.50 113 LEU A C 1
ATOM 910 O O . LEU A 1 113 ? -8.038 8.260 -3.085 1.00 94.50 113 LEU A O 1
ATOM 914 N N . SER A 1 114 ? -9.001 7.061 -4.722 1.00 92.56 114 SER A N 1
ATOM 915 C CA . SER A 1 114 ? -7.779 6.463 -5.275 1.00 92.56 114 SER A CA 1
ATOM 916 C C . SER A 1 114 ? -7.090 7.366 -6.300 1.00 92.56 114 SER A C 1
ATOM 918 O O . SER A 1 114 ? -5.995 7.023 -6.748 1.00 92.56 114 SER A O 1
ATOM 920 N N . GLU A 1 115 ? -7.672 8.529 -6.635 1.00 88.00 115 GLU A N 1
ATOM 921 C CA . GLU A 1 115 ? -7.171 9.462 -7.656 1.00 88.00 115 GLU A CA 1
ATOM 922 C C . GLU A 1 115 ? -6.790 10.860 -7.113 1.00 88.00 115 GLU A C 1
ATOM 924 O O . GLU A 1 115 ? -7.310 11.344 -6.105 1.00 88.00 115 GLU A O 1
ATOM 929 N N . GLY A 1 116 ? -5.772 11.483 -7.723 1.00 89.19 116 GLY A N 1
ATOM 930 C CA . GLY A 1 116 ? -5.261 12.818 -7.362 1.00 89.19 116 GLY A CA 1
ATOM 931 C C . GLY A 1 116 ? -4.380 12.894 -6.104 1.00 89.19 116 GLY A C 1
ATOM 932 O O . GLY A 1 116 ? -4.213 11.934 -5.368 1.00 89.19 116 GLY A O 1
ATOM 933 N N . ASN A 1 117 ? -3.785 14.051 -5.826 1.00 92.06 117 ASN A N 1
ATOM 934 C CA . ASN A 1 117 ? -3.024 14.238 -4.583 1.00 92.06 117 ASN A CA 1
ATOM 935 C C . ASN A 1 117 ? -3.972 14.470 -3.390 1.00 92.06 117 ASN A C 1
ATOM 937 O O . ASN A 1 117 ? -5.126 14.862 -3.576 1.00 92.06 117 ASN A O 1
ATOM 941 N N . ILE A 1 118 ? -3.485 14.271 -2.162 1.00 94.44 118 ILE A N 1
ATOM 942 C CA . ILE A 1 118 ? -4.280 14.417 -0.929 1.00 94.44 118 ILE A CA 1
ATOM 943 C C . ILE A 1 118 ? -3.741 15.580 -0.092 1.00 94.44 118 ILE A C 1
ATOM 945 O O . ILE A 1 118 ? -2.543 15.645 0.166 1.00 94.44 118 ILE A O 1
ATOM 949 N N . ILE A 1 119 ? -4.627 16.455 0.390 1.00 95.44 119 ILE A N 1
ATOM 950 C CA . ILE A 1 119 ? -4.318 17.359 1.512 1.00 95.44 119 ILE A CA 1
ATOM 951 C C . ILE A 1 119 ? -4.726 16.656 2.804 1.00 95.44 119 ILE A C 1
ATOM 953 O O . ILE A 1 119 ? -5.909 16.444 3.024 1.00 95.44 119 ILE A O 1
ATOM 957 N N . LEU A 1 120 ? -3.786 16.302 3.669 1.00 96.25 120 LEU A N 1
ATOM 958 C CA . LEU A 1 120 ? -4.050 15.719 4.980 1.00 96.25 120 LEU A CA 1
ATOM 959 C C . LEU A 1 120 ? -3.946 16.788 6.072 1.00 96.25 120 LEU A C 1
ATOM 961 O O . LEU A 1 120 ? -2.859 17.271 6.359 1.00 96.25 120 LEU A O 1
ATOM 965 N N . LEU A 1 121 ? -5.055 17.123 6.722 1.00 96.38 121 LEU A N 1
ATOM 966 C CA . LEU A 1 121 ? -5.108 18.017 7.877 1.00 96.38 121 LEU A CA 1
ATOM 967 C C . LEU A 1 121 ? -4.846 17.232 9.164 1.00 96.38 121 LEU A C 1
ATOM 969 O O . LEU A 1 121 ? -5.537 16.251 9.450 1.00 96.38 121 LEU A O 1
ATOM 973 N N . THR A 1 122 ? -3.862 17.675 9.944 1.00 95.19 122 THR A N 1
ATOM 974 C CA . THR A 1 122 ? -3.407 16.968 11.154 1.00 95.19 122 THR A CA 1
ATOM 975 C C . THR A 1 122 ? -3.483 17.805 12.414 1.00 95.19 122 THR A C 1
ATOM 977 O O . THR A 1 122 ? -3.502 17.243 13.506 1.00 95.19 122 THR A O 1
ATOM 980 N N . LYS A 1 123 ? -3.554 19.132 12.280 1.00 95.31 123 LYS A N 1
ATOM 981 C CA . LYS A 1 123 ? -3.735 20.038 13.408 1.00 95.31 123 LYS A CA 1
ATOM 982 C C . LYS A 1 123 ? -4.566 21.246 13.005 1.00 95.31 123 LYS A C 1
ATOM 984 O O . LYS A 1 123 ? -4.305 21.848 11.965 1.00 95.31 123 LYS A O 1
ATOM 989 N N . LEU A 1 124 ? -5.506 21.640 13.855 1.00 95.06 124 LEU A N 1
ATOM 990 C CA . LEU A 1 124 ? -6.147 22.954 13.815 1.00 95.06 124 LEU A CA 1
ATOM 991 C C . LEU A 1 124 ? -6.276 23.479 15.241 1.00 95.06 124 LEU A C 1
ATOM 993 O O . LEU A 1 124 ? -6.841 22.813 16.105 1.00 95.06 124 LEU A O 1
ATOM 997 N N . THR A 1 125 ? -5.775 24.685 15.469 1.00 94.62 125 THR A N 1
ATOM 998 C CA . THR A 1 125 ? -5.862 25.375 16.753 1.00 94.62 125 THR A CA 1
ATOM 999 C C . THR A 1 125 ? -6.476 26.748 16.554 1.00 94.62 125 THR A C 1
ATOM 1001 O O . THR A 1 125 ? -6.148 27.453 15.598 1.00 94.62 125 THR A O 1
ATOM 1004 N N . VAL A 1 126 ? -7.333 27.143 17.487 1.00 93.88 126 VAL A N 1
ATOM 1005 C CA . VAL A 1 126 ? -7.861 28.503 17.612 1.00 93.88 126 VAL A CA 1
ATOM 1006 C C . VAL A 1 126 ? -7.670 28.922 19.059 1.00 93.88 126 VAL A C 1
ATOM 1008 O O . VAL A 1 126 ? -7.868 28.106 19.959 1.00 93.88 126 VAL A O 1
ATOM 1011 N N . GLU A 1 127 ? -7.269 30.168 19.276 1.00 93.94 127 GLU A N 1
ATOM 1012 C CA . GLU A 1 127 ? -7.162 30.747 20.610 1.00 93.94 127 GLU A CA 1
ATOM 1013 C C . GLU A 1 127 ? -8.489 30.603 21.374 1.00 93.94 127 GLU A C 1
ATOM 1015 O O . GLU A 1 127 ? -9.559 30.874 20.828 1.00 93.94 127 GLU A O 1
ATOM 1020 N N . GLU A 1 128 ? -8.421 30.175 22.639 1.00 92.19 128 GLU A N 1
ATOM 1021 C CA . GLU A 1 128 ? -9.600 29.888 23.475 1.00 92.19 128 GLU A CA 1
ATOM 1022 C C . GLU A 1 128 ? -10.559 31.076 23.591 1.00 92.19 128 GLU A C 1
ATOM 1024 O O . GLU A 1 128 ? -11.775 30.905 23.530 1.00 92.19 128 GLU A O 1
ATOM 1029 N N . SER A 1 129 ? -10.019 32.296 23.670 1.00 92.25 129 SER A N 1
ATOM 1030 C CA . SER A 1 129 ? -10.798 33.539 23.743 1.00 92.25 129 SER A CA 1
ATOM 1031 C C . SER A 1 129 ? -11.658 33.799 22.498 1.00 92.25 129 SER A C 1
ATOM 1033 O O . SER A 1 129 ? -12.567 34.625 22.548 1.00 92.25 129 SER A O 1
ATOM 1035 N N . ARG A 1 130 ? -11.383 33.095 21.393 1.00 91.88 130 ARG A N 1
ATOM 1036 C CA . ARG A 1 130 ? -12.027 33.242 20.081 1.00 91.88 130 ARG A CA 1
ATOM 1037 C C . ARG A 1 130 ? -12.845 32.022 19.663 1.00 91.88 130 ARG A C 1
ATOM 1039 O O . ARG A 1 130 ? -13.276 31.913 18.508 1.00 91.88 130 ARG A O 1
ATOM 1046 N N . HIS A 1 131 ? -13.048 31.058 20.559 1.00 91.50 131 HIS A N 1
ATOM 1047 C CA . HIS A 1 131 ? -13.897 29.904 20.266 1.00 91.50 131 HIS A CA 1
ATOM 1048 C C . HIS A 1 131 ? -15.345 30.343 20.014 1.00 91.50 131 HIS A C 1
ATOM 1050 O O . HIS A 1 131 ? -15.848 31.288 20.611 1.00 91.50 131 HIS A O 1
ATOM 1056 N N . GLY A 1 132 ? -16.024 29.667 19.085 1.00 90.06 132 GLY A N 1
ATOM 1057 C CA . GLY A 1 132 ? -17.399 30.003 18.693 1.00 90.06 132 GLY A CA 1
ATOM 1058 C C . GLY A 1 132 ? -17.539 31.136 17.666 1.00 90.06 132 GLY A C 1
ATOM 1059 O O . GLY A 1 132 ? -18.604 31.260 17.069 1.00 90.06 132 GLY A O 1
ATOM 1060 N N . GLU A 1 133 ? -16.478 31.891 17.356 1.00 93.62 133 GLU A N 1
ATOM 1061 C CA . GLU A 1 133 ? -16.516 32.968 16.344 1.00 93.62 133 GLU A CA 1
ATOM 1062 C C . GLU A 1 133 ? -16.469 32.457 14.883 1.00 93.62 133 GLU A C 1
ATOM 1064 O O . GLU A 1 133 ? -16.454 33.235 13.935 1.00 93.62 133 GLU A O 1
ATOM 1069 N N . GLY A 1 134 ? -16.415 31.139 14.657 1.00 93.62 134 GLY A N 1
ATOM 1070 C CA . GLY A 1 134 ? -16.356 30.554 13.307 1.00 93.62 134 GLY A CA 1
ATOM 1071 C C . GLY A 1 134 ? -14.995 30.680 12.602 1.00 93.62 134 GLY A C 1
ATOM 1072 O O . GLY A 1 134 ? -14.883 30.351 11.416 1.00 93.62 134 GLY A O 1
ATOM 1073 N N . ILE A 1 135 ? -13.945 31.106 13.316 1.00 94.44 135 ILE A N 1
ATOM 1074 C CA . ILE A 1 135 ? -12.577 31.248 12.784 1.00 94.44 135 ILE A CA 1
ATOM 1075 C C . ILE A 1 135 ? -12.035 29.907 12.274 1.00 94.44 135 ILE A C 1
ATOM 1077 O O . ILE A 1 135 ? -11.502 29.853 11.169 1.00 94.44 135 ILE A O 1
ATOM 1081 N N . ALA A 1 136 ? -12.227 28.820 13.031 1.00 94.25 136 ALA A N 1
ATOM 1082 C CA . ALA A 1 136 ? -11.805 27.468 12.653 1.00 94.25 136 ALA A CA 1
ATOM 1083 C C . ALA A 1 136 ? -12.344 27.060 11.270 1.00 94.25 136 ALA A C 1
ATOM 1085 O O . ALA A 1 136 ? -11.579 26.718 10.367 1.00 94.25 136 ALA A O 1
ATOM 1086 N N . SER A 1 137 ? -13.664 27.154 11.085 1.00 95.06 137 SER A N 1
ATOM 1087 C CA . SER A 1 137 ? -14.332 26.820 9.825 1.00 95.06 137 SER A CA 1
ATOM 1088 C C . SER A 1 137 ? -13.889 27.734 8.683 1.00 95.06 137 SER A C 1
ATOM 1090 O O . SER A 1 137 ? -13.668 27.253 7.574 1.00 95.06 137 SER A O 1
ATOM 1092 N N . SER A 1 138 ? -13.711 29.031 8.956 1.00 95.38 138 SER A N 1
ATOM 1093 C CA . SER A 1 138 ? -13.244 30.008 7.963 1.00 95.38 138 SER A CA 1
ATOM 1094 C C . SER A 1 138 ? -11.818 29.703 7.493 1.00 95.38 138 SER A C 1
ATOM 1096 O O . SER A 1 138 ? -11.555 29.689 6.291 1.00 95.38 138 SER A O 1
ATOM 1098 N N . LEU A 1 139 ? -10.902 29.405 8.423 1.00 95.38 139 LEU A N 1
ATOM 1099 C CA . LEU A 1 139 ? -9.517 29.052 8.108 1.00 95.38 139 LEU A CA 1
ATOM 1100 C C . LEU A 1 139 ? -9.443 27.743 7.314 1.00 95.38 139 LEU A C 1
ATOM 1102 O O . LEU A 1 139 ? -8.723 27.668 6.320 1.00 95.38 139 LEU A O 1
ATOM 1106 N N . LEU A 1 140 ? -10.225 26.730 7.702 1.00 95.00 140 LEU A N 1
ATOM 1107 C CA . LEU A 1 140 ? -10.324 25.484 6.943 1.00 95.00 140 LEU A CA 1
ATOM 1108 C C . LEU A 1 140 ? -10.854 25.722 5.529 1.00 95.00 140 LEU A C 1
ATOM 1110 O O . LEU A 1 140 ? -10.246 25.258 4.571 1.00 95.00 140 LEU A O 1
ATOM 1114 N N . GLN A 1 141 ? -11.961 26.452 5.367 1.00 94.69 141 GLN A N 1
ATOM 1115 C CA . GLN A 1 141 ? -12.507 26.760 4.040 1.00 94.69 141 GLN A CA 1
ATOM 1116 C C . GLN A 1 141 ? -11.487 27.462 3.152 1.00 94.69 141 GLN A C 1
ATOM 1118 O O . GLN A 1 141 ? -11.399 27.143 1.966 1.00 94.69 141 GLN A O 1
ATOM 1123 N N . LEU A 1 142 ? -10.701 28.369 3.728 1.00 93.06 142 LEU A N 1
ATOM 1124 C CA . LEU A 1 142 ? -9.645 29.044 3.004 1.00 93.06 142 LEU A CA 1
ATOM 1125 C C . LEU A 1 142 ? -8.557 28.068 2.546 1.00 93.06 142 LEU A C 1
ATOM 1127 O O . LEU A 1 142 ? -8.261 28.025 1.360 1.00 93.06 142 LEU A O 1
ATOM 1131 N N . ILE A 1 143 ? -8.016 27.242 3.446 1.00 92.75 143 ILE A N 1
ATOM 1132 C CA . ILE A 1 143 ? -6.999 26.225 3.118 1.00 92.75 143 ILE A CA 1
ATOM 1133 C C . ILE A 1 143 ? -7.464 25.310 1.984 1.00 92.75 143 ILE A C 1
ATOM 1135 O O . ILE A 1 143 ? -6.695 24.979 1.089 1.00 92.75 143 ILE A O 1
ATOM 1139 N N . LEU A 1 144 ? -8.742 24.934 2.003 1.00 92.19 144 LEU A N 1
ATOM 1140 C CA . LEU A 1 144 ? -9.350 24.034 1.022 1.00 92.19 144 LEU A CA 1
ATOM 1141 C C . LEU A 1 144 ? -9.634 24.718 -0.322 1.00 92.19 144 LEU A C 1
ATOM 1143 O O . LEU A 1 144 ? -9.878 24.028 -1.308 1.00 92.19 144 LEU A O 1
ATOM 1147 N N . SER A 1 145 ? -9.614 26.052 -0.358 1.00 88.88 145 SER A N 1
ATOM 1148 C CA . SER A 1 145 ? -9.855 26.862 -1.558 1.00 88.88 145 SER A CA 1
ATOM 1149 C C . SER A 1 145 ? -8.574 27.490 -2.119 1.00 88.88 145 SER A C 1
ATOM 1151 O O . SER A 1 145 ? -8.587 27.991 -3.241 1.00 88.88 145 SER A O 1
ATOM 1153 N N . GLU A 1 146 ? -7.479 27.506 -1.353 1.00 80.94 146 GLU A N 1
ATOM 1154 C CA . GLU A 1 146 ? -6.271 28.254 -1.696 1.00 80.94 146 GLU A CA 1
ATOM 1155 C C . GLU A 1 146 ? -5.274 27.372 -2.480 1.00 80.94 146 GLU A C 1
ATOM 1157 O O . GLU A 1 146 ? -4.664 26.457 -1.919 1.00 80.94 146 GLU A O 1
ATOM 1162 N N . PRO A 1 147 ? -5.020 27.661 -3.771 1.00 72.31 147 PRO A N 1
ATOM 1163 C CA . PRO A 1 147 ? -4.086 26.883 -4.588 1.00 72.31 147 PRO A CA 1
ATOM 1164 C C . PRO A 1 147 ? -2.620 27.055 -4.159 1.00 72.31 147 PRO A C 1
ATOM 1166 O O . PRO A 1 147 ? -1.766 26.277 -4.579 1.00 72.31 147 PRO A O 1
ATOM 1169 N N . GLY A 1 148 ? -2.304 28.056 -3.327 1.00 70.12 148 GLY A N 1
ATOM 1170 C CA . GLY A 1 148 ? -0.941 28.345 -2.871 1.00 70.12 148 GLY A CA 1
ATOM 1171 C C . GLY A 1 148 ? -0.288 27.201 -2.089 1.00 70.12 148 GLY A C 1
ATOM 1172 O O . GLY A 1 148 ? 0.902 26.953 -2.264 1.00 70.12 148 GLY A O 1
ATOM 1173 N N . ILE A 1 149 ? -1.067 26.445 -1.304 1.00 72.62 149 ILE A N 1
ATOM 1174 C CA . ILE A 1 149 ? -0.565 25.270 -0.564 1.00 72.62 149 ILE A CA 1
ATOM 1175 C C . ILE A 1 149 ? -0.104 24.173 -1.535 1.00 72.62 149 ILE A C 1
ATOM 1177 O O . ILE A 1 149 ? 0.860 23.461 -1.262 1.00 72.62 149 ILE A O 1
ATOM 1181 N N . LEU A 1 150 ? -0.761 24.077 -2.693 1.00 69.12 150 LEU A N 1
ATOM 1182 C CA . LEU A 1 150 ? -0.442 23.104 -3.732 1.00 69.12 150 LEU A CA 1
ATOM 1183 C C . LEU A 1 150 ? 0.763 23.537 -4.562 1.00 69.12 150 LEU A C 1
ATOM 1185 O O . LEU A 1 150 ? 1.644 22.720 -4.804 1.00 69.12 150 LEU A O 1
ATOM 1189 N N . ARG A 1 151 ? 0.837 24.816 -4.958 1.00 71.75 151 ARG A N 1
ATOM 1190 C CA . ARG A 1 151 ? 1.943 25.336 -5.785 1.00 71.75 151 ARG A CA 1
ATOM 1191 C C . ARG A 1 151 ? 3.306 25.088 -5.146 1.00 71.75 151 ARG A C 1
ATOM 1193 O O . ARG A 1 151 ? 4.193 24.559 -5.804 1.00 71.75 151 ARG A O 1
ATOM 1200 N N . ALA A 1 152 ? 3.427 25.336 -3.844 1.00 67.06 152 ALA A N 1
ATOM 1201 C CA . ALA A 1 152 ? 4.692 25.156 -3.137 1.00 67.06 152 ALA A CA 1
ATOM 1202 C C . ALA A 1 152 ? 5.215 23.707 -3.129 1.00 67.06 152 ALA A C 1
ATOM 1204 O O . ALA A 1 152 ? 6.423 23.490 -3.096 1.00 67.06 152 ALA A O 1
ATOM 1205 N N . ALA A 1 153 ? 4.318 22.716 -3.166 1.00 65.50 153 ALA A N 1
ATOM 1206 C CA . ALA A 1 153 ? 4.689 21.302 -3.255 1.00 65.50 153 ALA A CA 1
ATOM 1207 C C . ALA A 1 153 ? 4.990 20.848 -4.696 1.00 65.50 153 ALA A C 1
ATOM 1209 O O . ALA A 1 153 ? 5.583 19.794 -4.894 1.00 65.50 153 ALA A O 1
ATOM 1210 N N . LEU A 1 154 ? 4.553 21.613 -5.700 1.00 65.38 154 LEU A N 1
ATOM 1211 C CA . LEU A 1 154 ? 4.645 21.259 -7.119 1.00 65.38 154 LEU A CA 1
ATOM 1212 C C . LEU A 1 154 ? 5.808 21.948 -7.833 1.00 65.38 154 LEU A C 1
ATOM 1214 O O . LEU A 1 154 ? 6.302 21.418 -8.823 1.00 65.38 154 LEU A O 1
ATOM 1218 N N . ASP A 1 155 ? 6.271 23.088 -7.322 1.00 66.81 155 ASP A N 1
ATOM 1219 C CA . ASP A 1 155 ? 7.407 23.824 -7.888 1.00 66.81 155 ASP A CA 1
ATOM 1220 C C . ASP A 1 155 ? 8.760 23.119 -7.658 1.00 66.81 155 ASP A C 1
ATOM 1222 O O . ASP A 1 155 ? 9.795 23.563 -8.161 1.00 66.81 155 ASP A O 1
ATOM 1226 N N . THR A 1 156 ? 8.789 21.993 -6.934 1.00 61.12 156 THR A N 1
ATOM 1227 C CA . THR A 1 156 ? 9.966 21.119 -6.902 1.00 61.12 156 THR A CA 1
ATOM 1228 C C . THR A 1 156 ? 10.138 20.446 -8.263 1.00 61.12 156 THR A C 1
ATOM 1230 O O . THR A 1 156 ? 9.514 19.422 -8.544 1.00 61.12 156 THR A O 1
ATOM 1233 N N . ARG A 1 157 ? 11.010 21.033 -9.095 1.00 56.22 157 ARG A N 1
ATOM 1234 C CA . ARG A 1 157 ? 11.391 20.577 -10.447 1.00 56.22 157 ARG A CA 1
ATOM 1235 C C . ARG A 1 157 ? 11.768 19.086 -10.546 1.00 56.22 157 ARG A C 1
ATOM 1237 O O . ARG A 1 157 ? 11.634 18.527 -11.626 1.00 56.22 157 ARG A O 1
ATOM 1244 N N . GLU A 1 158 ? 12.143 18.444 -9.436 1.00 55.56 158 GLU A N 1
ATOM 1245 C CA . GLU A 1 158 ? 12.442 17.001 -9.339 1.00 55.56 158 GLU A CA 1
ATOM 1246 C C . GLU A 1 158 ? 11.241 16.087 -9.674 1.00 55.56 158 GLU A C 1
ATOM 1248 O O . GLU A 1 158 ? 11.417 14.921 -10.028 1.00 55.56 158 GLU A O 1
ATOM 1253 N N . ALA A 1 159 ? 10.001 16.581 -9.583 1.00 54.00 159 ALA A N 1
ATOM 1254 C CA . ALA A 1 159 ? 8.812 15.831 -9.986 1.00 54.00 159 ALA A CA 1
ATOM 1255 C C . ALA A 1 159 ? 8.556 16.020 -11.493 1.00 54.00 159 ALA A C 1
ATOM 1257 O O . ALA A 1 159 ? 7.641 16.739 -11.891 1.00 54.00 159 ALA A O 1
ATOM 1258 N N . GLY A 1 160 ? 9.406 15.420 -12.332 1.00 52.97 160 GLY A N 1
ATOM 1259 C CA . GLY A 1 160 ? 9.435 15.620 -13.785 1.00 52.97 160 GLY A CA 1
ATOM 1260 C C . GLY A 1 160 ? 8.061 15.745 -14.468 1.00 52.97 160 GLY A C 1
ATOM 1261 O O . GLY A 1 160 ? 7.203 14.889 -14.292 1.00 52.97 160 GLY A O 1
ATOM 1262 N N . SER A 1 161 ? 7.903 16.828 -15.243 1.00 44.56 161 SER A N 1
ATOM 1263 C CA . SER A 1 161 ? 6.936 17.228 -16.302 1.00 44.56 161 SER A CA 1
ATOM 1264 C C . SER A 1 161 ? 5.537 16.581 -16.500 1.00 44.56 161 SER A C 1
ATOM 1266 O O . SER A 1 161 ? 4.834 16.978 -17.429 1.00 44.56 161 SER A O 1
ATOM 1268 N N . HIS A 1 162 ? 5.044 15.663 -15.669 1.00 46.78 162 HIS A N 1
ATOM 1269 C CA . HIS A 1 162 ? 3.856 14.853 -15.971 1.00 46.78 162 HIS A CA 1
ATOM 1270 C C . HIS A 1 162 ? 2.697 15.053 -14.963 1.00 46.78 162 HIS A C 1
ATOM 1272 O O . HIS A 1 162 ? 2.587 14.300 -14.004 1.00 46.78 162 HIS A O 1
ATOM 1278 N N . HIS A 1 163 ? 1.837 16.054 -15.249 1.00 47.88 163 HIS A N 1
ATOM 1279 C CA . HIS A 1 163 ? 0.381 16.240 -14.967 1.00 47.88 163 HIS A CA 1
ATOM 1280 C C . HIS A 1 163 ? -0.281 15.846 -13.607 1.00 47.88 163 HIS A C 1
ATOM 1282 O O . HIS A 1 163 ? 0.121 14.911 -12.931 1.00 47.88 163 HIS A O 1
ATOM 1288 N N . PRO A 1 164 ? -1.480 16.386 -13.272 1.00 47.12 164 PRO A N 1
ATOM 1289 C CA . PRO A 1 164 ? -1.901 17.775 -13.129 1.00 47.12 164 PRO A CA 1
ATOM 1290 C C . PRO A 1 164 ? -2.153 18.114 -11.636 1.00 47.12 164 PRO A C 1
ATOM 1292 O O . PRO A 1 164 ? -3.183 17.765 -11.067 1.00 47.12 164 PRO A O 1
ATOM 1295 N N . ALA A 1 165 ? -1.177 18.788 -11.021 1.00 52.69 165 ALA A N 1
ATOM 1296 C CA . ALA A 1 165 ? -1.190 19.885 -10.033 1.00 52.69 165 ALA A CA 1
ATOM 1297 C C . ALA A 1 165 ? -2.333 20.135 -9.013 1.00 52.69 165 ALA A C 1
ATOM 1299 O O . ALA A 1 165 ? -2.325 21.176 -8.354 1.00 52.69 165 ALA A O 1
ATOM 1300 N N . THR A 1 166 ? -3.322 19.265 -8.839 1.00 68.44 166 THR A N 1
ATOM 1301 C CA . THR A 1 166 ? -4.478 19.580 -7.995 1.00 68.44 166 THR A CA 1
ATOM 1302 C C . THR A 1 166 ? -4.805 18.430 -7.056 1.00 68.44 166 THR A C 1
ATOM 1304 O O . THR A 1 166 ? -4.899 17.268 -7.453 1.00 68.44 166 THR A O 1
ATOM 1307 N N . CYS A 1 167 ? -4.951 18.742 -5.769 1.00 76.88 167 CYS A N 1
ATOM 1308 C CA . CYS A 1 167 ? -5.531 17.793 -4.835 1.00 76.88 167 CYS A CA 1
ATOM 1309 C C . CYS A 1 167 ? -7.013 17.646 -5.168 1.00 76.88 167 CYS A C 1
ATOM 1311 O O . CYS A 1 167 ? -7.747 18.636 -5.207 1.00 76.88 167 CYS A O 1
ATOM 1313 N N . ALA A 1 168 ? -7.445 16.419 -5.441 1.00 87.75 168 ALA A N 1
ATOM 1314 C CA . ALA A 1 168 ? -8.855 16.127 -5.676 1.00 87.75 168 ALA A CA 1
ATOM 1315 C C . ALA A 1 168 ? -9.629 16.092 -4.348 1.00 87.75 168 ALA A C 1
ATOM 1317 O O . ALA A 1 168 ? -10.808 16.456 -4.297 1.00 87.75 168 ALA A O 1
ATOM 1318 N N . PHE A 1 169 ? -8.932 15.739 -3.261 1.00 93.31 169 PHE A N 1
ATOM 1319 C CA . PHE A 1 169 ? -9.519 15.537 -1.945 1.00 93.31 169 PHE A CA 1
ATOM 1320 C C . PHE A 1 169 ? -8.660 16.132 -0.832 1.00 93.31 169 PHE A C 1
ATOM 1322 O O . PHE A 1 169 ? -7.426 16.151 -0.897 1.00 93.31 169 PHE A O 1
ATOM 1329 N N . ALA A 1 170 ? -9.337 16.561 0.226 1.00 95.69 170 ALA A N 1
ATOM 1330 C CA . ALA A 1 170 ? -8.733 16.769 1.530 1.00 95.69 170 ALA A CA 1
ATOM 1331 C C . ALA A 1 170 ? -9.203 15.679 2.491 1.00 95.69 170 ALA A C 1
ATOM 1333 O O . ALA A 1 170 ? -10.352 15.249 2.421 1.00 95.69 170 ALA A O 1
ATOM 1334 N N . ILE A 1 171 ? -8.327 15.254 3.393 1.00 97.00 171 ILE A N 1
ATOM 1335 C CA . ILE A 1 171 ? -8.584 14.270 4.434 1.00 97.00 171 ILE A CA 1
ATOM 1336 C C . ILE A 1 171 ? -8.200 14.868 5.790 1.00 97.00 171 ILE A C 1
ATOM 1338 O O . ILE A 1 171 ? -7.221 15.599 5.889 1.00 97.00 171 ILE A O 1
ATOM 1342 N N . ALA A 1 172 ? -8.959 14.576 6.839 1.00 96.19 172 ALA A N 1
ATOM 1343 C CA . ALA A 1 172 ? -8.674 14.993 8.209 1.00 96.19 172 ALA A CA 1
ATOM 1344 C C . ALA A 1 172 ? -8.943 13.844 9.188 1.00 96.19 172 ALA A C 1
ATOM 1346 O O . ALA A 1 172 ? -9.838 13.033 8.951 1.00 96.19 172 ALA A O 1
ATOM 1347 N N . GLN A 1 173 ? -8.203 13.782 10.294 1.00 92.44 173 GLN A N 1
ATOM 1348 C CA . GLN A 1 173 ? -8.475 12.850 11.398 1.00 92.44 173 GLN A CA 1
ATOM 1349 C C . GLN A 1 173 ? -9.327 13.539 12.478 1.00 92.44 173 GLN A C 1
ATOM 1351 O O . GLN A 1 173 ? -9.090 14.707 12.775 1.00 92.44 173 GLN A O 1
ATOM 1356 N N . SER A 1 174 ? -10.290 12.844 13.100 1.00 85.12 174 SER A N 1
ATOM 1357 C CA . SER A 1 174 ? -11.159 13.454 14.133 1.00 85.12 174 SER A CA 1
ATOM 1358 C C . SER A 1 174 ? -10.399 14.049 15.321 1.00 85.12 174 SER A C 1
ATOM 1360 O O . SER A 1 174 ? -10.800 15.090 15.833 1.00 85.12 174 SER A O 1
ATOM 1362 N N . CYS A 1 175 ? -9.297 13.429 15.751 1.00 77.00 175 CYS A N 1
ATOM 1363 C CA . CYS A 1 175 ? -8.510 13.881 16.903 1.00 77.00 175 CYS A CA 1
ATOM 1364 C C . CYS A 1 175 ? -7.537 15.032 16.596 1.00 77.00 175 CYS A C 1
ATOM 1366 O O . CYS A 1 175 ? -6.826 15.474 17.488 1.00 77.00 175 CYS A O 1
ATOM 1368 N N . ALA A 1 176 ? -7.492 15.528 15.357 1.00 73.19 176 ALA A N 1
ATOM 1369 C CA . ALA A 1 176 ? -6.592 16.610 14.947 1.00 73.19 176 ALA A CA 1
ATOM 1370 C C . ALA A 1 176 ? -6.957 17.996 15.530 1.00 73.19 176 ALA A C 1
ATOM 1372 O O . ALA A 1 176 ? -6.251 18.977 15.291 1.00 73.19 176 ALA A O 1
ATOM 1373 N N . PHE A 1 177 ? -8.071 18.108 16.254 1.00 77.69 177 PHE A N 1
ATOM 1374 C CA . PHE A 1 177 ? -8.635 19.383 16.688 1.00 77.69 177 PHE A CA 1
ATOM 1375 C C . PHE A 1 177 ? -8.700 19.421 18.216 1.00 77.69 177 PHE A C 1
ATOM 1377 O O . PHE A 1 177 ? -9.562 18.802 18.838 1.00 77.69 177 PHE A O 1
ATOM 1384 N N . GLU A 1 178 ? -7.770 20.152 18.820 1.00 71.06 178 GLU A N 1
ATOM 1385 C CA . GLU A 1 178 ? -7.723 20.399 20.262 1.00 71.06 178 GLU A CA 1
ATOM 1386 C C . GLU A 1 178 ? -8.417 21.733 20.552 1.00 71.06 178 GLU A C 1
ATOM 1388 O O . GLU A 1 178 ? -7.782 22.773 20.705 1.00 71.06 178 GLU A O 1
ATOM 1393 N N . THR A 1 179 ? -9.747 21.724 20.562 1.00 70.81 179 THR A N 1
ATOM 1394 C CA . THR A 1 179 ? -10.554 22.909 20.882 1.00 70.81 179 THR A CA 1
ATOM 1395 C C . THR A 1 179 ? -11.519 22.583 22.017 1.00 70.81 179 THR A C 1
ATOM 1397 O O . THR A 1 179 ? -12.603 22.045 21.760 1.00 70.81 179 THR A O 1
ATOM 1400 N N . PRO A 1 180 ? -11.140 22.871 23.277 1.00 75.25 180 PRO A N 1
ATOM 1401 C CA . PRO A 1 180 ? -12.005 22.679 24.435 1.00 75.25 180 PRO A CA 1
ATOM 1402 C C . PRO A 1 180 ? -13.443 23.158 24.183 1.00 75.25 180 PRO A C 1
ATOM 1404 O O . PRO A 1 180 ? -13.673 24.270 23.719 1.00 75.25 180 PRO A O 1
ATOM 1407 N N . GLY A 1 181 ? -14.430 22.302 24.451 1.00 79.12 181 GLY A N 1
ATOM 1408 C CA . GLY A 1 181 ? -15.850 22.667 24.361 1.00 79.12 181 GLY A CA 1
ATOM 1409 C C . GLY A 1 181 ? -16.472 22.669 22.958 1.00 79.12 181 GLY A C 1
ATOM 1410 O O . GLY A 1 181 ? -17.682 22.856 22.848 1.00 79.12 181 GLY A O 1
ATOM 1411 N N . THR A 1 182 ? -15.715 22.404 21.889 1.00 79.88 182 THR A N 1
ATOM 1412 C CA . THR A 1 182 ? -16.281 22.232 20.538 1.00 79.88 182 THR A CA 1
ATOM 1413 C C . THR A 1 182 ? -15.991 20.839 20.008 1.00 79.88 182 THR A C 1
ATOM 1415 O O . THR A 1 182 ? -14.883 20.336 20.136 1.00 79.88 182 THR A O 1
ATOM 1418 N N . SER A 1 183 ? -16.998 20.198 19.410 1.00 88.38 183 SER A N 1
ATOM 1419 C CA . SER A 1 183 ? -16.808 18.900 18.762 1.00 88.38 183 SER A CA 1
ATOM 1420 C C . SER A 1 183 ? -15.973 19.083 17.484 1.00 88.38 183 SER A C 1
ATOM 1422 O O . SER A 1 183 ? -16.460 19.738 16.554 1.00 88.38 183 SER A O 1
ATOM 1424 N N . PRO A 1 184 ? -14.770 18.479 17.381 1.00 90.12 184 PRO A N 1
ATOM 1425 C CA . PRO A 1 184 ? -13.966 18.458 16.152 1.00 90.12 184 PRO A CA 1
ATOM 1426 C C . PRO A 1 184 ? -14.760 18.050 14.911 1.00 90.12 184 PRO A C 1
ATOM 1428 O O . PRO A 1 184 ? -14.637 18.626 13.830 1.00 90.12 184 PRO A O 1
ATOM 1431 N N . ILE A 1 185 ? -15.638 17.066 15.101 1.00 92.50 185 ILE A N 1
ATOM 1432 C CA . ILE A 1 185 ? -16.489 16.493 14.064 1.00 92.50 185 ILE A CA 1
ATOM 1433 C C . ILE A 1 185 ? -17.498 17.530 13.577 1.00 92.50 185 ILE A C 1
ATOM 1435 O O . ILE A 1 185 ? -17.718 17.640 12.377 1.00 92.50 185 ILE A O 1
ATOM 1439 N N . GLY A 1 186 ? -18.060 18.337 14.482 1.00 93.50 186 GLY A N 1
ATOM 1440 C CA . GLY A 1 186 ? -18.980 19.416 14.122 1.00 93.50 186 GLY A CA 1
ATOM 1441 C C . GLY A 1 186 ? -18.333 20.454 13.201 1.00 93.50 186 GLY A C 1
ATOM 1442 O O . GLY A 1 186 ? -18.951 20.876 12.223 1.00 93.50 186 GLY A O 1
ATOM 1443 N N . ILE A 1 187 ? -17.069 20.812 13.461 1.00 94.38 187 ILE A N 1
ATOM 1444 C CA . ILE A 1 187 ? -16.296 21.727 12.606 1.00 94.38 187 ILE A CA 1
ATOM 1445 C C . ILE A 1 187 ? -16.085 21.101 11.222 1.00 94.38 187 ILE A C 1
ATOM 1447 O O . ILE A 1 187 ? -16.425 21.719 10.211 1.00 94.38 187 ILE A O 1
ATOM 1451 N N . LEU A 1 188 ? -15.587 19.860 11.169 1.00 95.81 188 LEU A N 1
ATOM 1452 C CA . LEU A 1 188 ? -15.378 19.115 9.922 1.00 95.81 188 LEU A CA 1
ATOM 1453 C C . LEU A 1 188 ? -16.672 18.984 9.106 1.00 95.81 188 LEU A C 1
ATOM 1455 O O . LEU A 1 188 ? -16.705 19.281 7.909 1.00 95.81 188 LEU A O 1
ATOM 1459 N N . HIS A 1 189 ? -17.767 18.597 9.754 1.00 96.00 189 HIS A N 1
ATOM 1460 C CA . HIS A 1 189 ? -19.076 18.475 9.125 1.00 96.00 189 HIS A CA 1
ATOM 1461 C C . HIS A 1 189 ? -19.566 19.802 8.552 1.00 96.00 189 HIS A C 1
ATOM 1463 O O . HIS A 1 189 ? -20.057 19.819 7.417 1.00 96.00 189 HIS A O 1
ATOM 1469 N N . GLY A 1 190 ? -19.383 20.894 9.300 1.00 94.94 190 GLY A N 1
ATOM 1470 C CA . GLY A 1 190 ? -19.750 22.251 8.899 1.00 94.94 190 GLY A CA 1
ATOM 1471 C C . GLY A 1 190 ? -18.996 22.758 7.668 1.00 94.94 190 GLY A C 1
ATOM 1472 O O . GLY A 1 190 ? -19.534 23.567 6.916 1.00 94.94 190 GLY A O 1
ATOM 1473 N N . VAL A 1 191 ? -17.790 22.244 7.406 1.00 95.81 191 VAL A N 1
ATOM 1474 C CA . VAL A 1 191 ? -17.022 22.550 6.187 1.00 95.81 191 VAL A CA 1
ATOM 1475 C C . VAL A 1 191 ? -17.116 21.461 5.110 1.00 95.81 191 VAL A C 1
ATOM 1477 O O . VAL A 1 191 ? -16.350 21.494 4.151 1.00 95.81 191 VAL A O 1
ATOM 1480 N N . GLY A 1 192 ? -18.058 20.521 5.229 1.00 96.38 192 GLY A N 1
ATOM 1481 C CA . GLY A 1 192 ? -18.387 19.547 4.179 1.00 96.38 192 GLY A CA 1
ATOM 1482 C C . GLY A 1 192 ? -17.549 18.264 4.171 1.00 96.38 192 GLY A C 1
ATOM 1483 O O . GLY A 1 192 ? -17.620 17.507 3.206 1.00 96.38 192 GLY A O 1
ATOM 1484 N N . PHE A 1 193 ? -16.765 17.998 5.218 1.00 97.62 193 PHE A N 1
ATOM 1485 C CA . PHE A 1 193 ? -16.086 16.709 5.370 1.00 97.62 193 PHE A CA 1
ATOM 1486 C C . PHE A 1 193 ? -17.071 15.622 5.788 1.00 97.62 193 PHE A C 1
ATOM 1488 O O . PHE A 1 193 ? -17.934 15.867 6.630 1.00 97.62 193 PHE A O 1
ATOM 1495 N N . ARG A 1 194 ? -16.929 14.413 5.246 1.00 97.44 194 ARG A N 1
ATOM 1496 C CA . ARG A 1 194 ? -17.716 13.228 5.623 1.00 97.44 194 ARG A CA 1
ATOM 1497 C C . ARG A 1 194 ? -16.799 12.042 5.861 1.00 97.44 194 ARG A C 1
ATOM 1499 O O . ARG A 1 194 ? -15.740 11.950 5.240 1.00 97.44 194 ARG A O 1
ATOM 1506 N N . ARG A 1 195 ? -17.178 11.147 6.767 1.00 96.38 195 ARG A N 1
ATOM 1507 C CA . ARG A 1 195 ? -16.324 10.029 7.187 1.00 96.38 195 ARG A CA 1
ATOM 1508 C C . ARG A 1 195 ? -15.991 9.098 6.018 1.00 96.38 195 ARG A C 1
ATOM 1510 O O . ARG A 1 195 ? -16.865 8.766 5.220 1.00 96.38 195 ARG A O 1
ATOM 1517 N N . VAL A 1 196 ? -14.737 8.652 5.928 1.00 96.69 196 VAL A N 1
ATOM 1518 C CA . VAL A 1 196 ? -14.306 7.608 4.986 1.00 96.69 196 VAL A CA 1
ATOM 1519 C C . VAL A 1 196 ? -14.628 6.254 5.598 1.00 96.69 196 VAL A C 1
ATOM 1521 O O . VAL A 1 196 ? -13.912 5.754 6.473 1.00 96.69 196 VAL A O 1
ATOM 1524 N N . GLY A 1 197 ? -15.752 5.689 5.172 1.00 94.12 197 GLY A N 1
ATOM 1525 C CA . GLY A 1 197 ? -16.277 4.451 5.718 1.00 94.12 197 GLY A CA 1
ATOM 1526 C C . GLY A 1 197 ? -16.528 4.523 7.224 1.00 94.12 197 GLY A C 1
ATOM 1527 O O . GLY A 1 197 ? -17.147 5.464 7.713 1.00 94.12 197 GLY A O 1
ATOM 1528 N N . CYS A 1 198 ? -16.024 3.539 7.964 1.00 91.75 198 CYS A N 1
ATOM 1529 C CA . CYS A 1 198 ? -16.065 3.490 9.431 1.00 91.75 198 CYS A CA 1
ATOM 1530 C C . CYS A 1 198 ? -14.709 3.825 10.076 1.00 91.75 198 CYS A C 1
ATOM 1532 O O . CYS A 1 198 ? -14.416 3.405 11.195 1.00 91.75 198 CYS A O 1
ATOM 1534 N N . SER A 1 199 ? -13.847 4.547 9.356 1.00 93.19 199 SER A N 1
ATOM 1535 C CA . SER A 1 199 ? -12.530 4.949 9.854 1.00 93.19 199 SER A CA 1
ATOM 1536 C C . SER A 1 199 ? -12.583 6.205 10.737 1.00 93.19 199 SER A C 1
ATOM 1538 O O . SER A 1 199 ? -13.605 6.883 10.836 1.00 93.19 199 SER A O 1
ATOM 1540 N N . ALA A 1 200 ? -11.450 6.547 11.357 1.00 92.25 200 ALA A N 1
ATOM 1541 C CA . ALA A 1 200 ? -11.262 7.812 12.075 1.00 92.25 200 ALA A CA 1
ATOM 1542 C C . ALA A 1 200 ? -11.029 9.022 11.143 1.00 92.25 200 ALA A C 1
ATOM 1544 O O . ALA A 1 200 ? -10.858 10.146 11.621 1.00 92.25 200 ALA A O 1
ATOM 1545 N N . PHE A 1 201 ? -10.995 8.797 9.828 1.00 95.94 201 PHE A N 1
ATOM 1546 C CA . PHE A 1 201 ? -10.698 9.818 8.835 1.00 95.94 201 PHE A CA 1
ATOM 1547 C C . PHE A 1 201 ? -11.963 10.304 8.140 1.00 95.94 201 PHE A C 1
ATOM 1549 O O . PHE A 1 201 ? -12.899 9.545 7.884 1.00 95.94 201 PHE A O 1
ATOM 1556 N N . PHE A 1 202 ? -11.959 11.581 7.791 1.00 97.50 202 PHE A N 1
ATOM 1557 C CA . PHE A 1 202 ? -12.990 12.238 7.012 1.00 97.50 202 PHE A CA 1
ATOM 1558 C C . PHE A 1 202 ? -12.369 12.760 5.735 1.00 97.50 202 PHE A C 1
ATOM 1560 O O . PHE A 1 202 ? -11.264 13.288 5.783 1.00 97.50 202 PHE A O 1
ATOM 1567 N N . ALA A 1 203 ? -13.087 12.671 4.625 1.00 97.75 203 ALA A N 1
ATOM 1568 C CA . ALA A 1 203 ? -12.675 13.249 3.360 1.00 97.75 203 ALA A CA 1
ATOM 1569 C C . ALA A 1 203 ? -13.619 14.377 2.937 1.00 97.75 203 ALA A C 1
ATOM 1571 O O . ALA A 1 203 ? -14.755 14.479 3.403 1.00 97.75 203 ALA A O 1
ATOM 1572 N N . ARG A 1 204 ? -13.140 15.233 2.042 1.00 97.06 204 ARG A N 1
ATOM 1573 C CA . ARG A 1 204 ? -13.919 16.256 1.350 1.00 97.06 204 ARG A CA 1
ATOM 1574 C C . ARG A 1 204 ? -13.446 16.343 -0.095 1.00 97.06 204 ARG A C 1
ATOM 1576 O O . ARG A 1 204 ? -12.250 16.498 -0.335 1.00 97.06 204 ARG A O 1
ATOM 1583 N N . ALA A 1 205 ? -14.384 16.310 -1.039 1.00 96.06 205 ALA A N 1
ATOM 1584 C CA . ALA A 1 205 ? -14.105 16.617 -2.437 1.00 96.06 205 ALA A CA 1
ATOM 1585 C C . ALA A 1 205 ? -13.796 18.115 -2.602 1.00 96.06 205 ALA A C 1
ATOM 1587 O O . ALA A 1 205 ? -14.538 18.967 -2.102 1.00 96.06 205 ALA A O 1
ATOM 1588 N N . LEU A 1 206 ? -12.692 18.432 -3.280 1.00 93.44 206 LEU A N 1
ATOM 1589 C CA . LEU A 1 206 ? -12.243 19.813 -3.501 1.00 93.44 206 LEU A CA 1
ATOM 1590 C C . LEU A 1 206 ? -12.669 20.358 -4.866 1.00 93.44 206 LEU A C 1
ATOM 1592 O O . LEU A 1 206 ? -12.919 21.552 -4.997 1.00 93.44 206 LEU A O 1
ATOM 1596 N N . GLN A 1 207 ? -12.758 19.488 -5.872 1.00 89.25 207 GLN A N 1
ATOM 1597 C CA . GLN A 1 207 ? -12.969 19.889 -7.268 1.00 89.25 207 GLN A CA 1
ATOM 1598 C C . GLN A 1 207 ? -14.394 19.630 -7.754 1.00 89.25 207 GLN A C 1
ATOM 1600 O O . GLN A 1 207 ? -14.943 20.422 -8.518 1.00 89.25 207 GLN A O 1
ATOM 1605 N N . ASP A 1 208 ? -15.012 18.540 -7.299 1.00 92.69 208 ASP A N 1
ATOM 1606 C CA . ASP A 1 208 ? -16.384 18.206 -7.665 1.00 92.69 208 ASP A CA 1
ATOM 1607 C C . ASP A 1 208 ? -17.376 18.853 -6.692 1.00 92.69 208 ASP A C 1
ATOM 1609 O O . ASP A 1 208 ? -17.683 18.325 -5.623 1.00 92.69 208 ASP A O 1
ATOM 1613 N N . SER A 1 209 ? -17.905 20.015 -7.079 1.00 94.19 209 SER A N 1
ATOM 1614 C CA . SER A 1 209 ? -18.925 20.740 -6.312 1.00 94.19 209 SER A CA 1
ATOM 1615 C C . SER A 1 209 ? -20.270 20.010 -6.228 1.00 94.19 209 SER A C 1
ATOM 1617 O O . SER A 1 209 ? -21.107 20.373 -5.402 1.00 94.19 209 SER A O 1
ATOM 1619 N N . ARG A 1 210 ? -20.489 18.985 -7.061 1.00 96.19 210 ARG A N 1
ATOM 1620 C CA . ARG A 1 210 ? -21.689 18.139 -7.047 1.00 96.19 210 ARG A CA 1
ATOM 1621 C C . ARG A 1 210 ? -21.450 16.809 -6.340 1.00 96.19 210 ARG A C 1
ATOM 1623 O O . ARG A 1 210 ? -22.359 15.978 -6.326 1.00 96.19 210 ARG A O 1
ATOM 1630 N N . HIS A 1 211 ? -20.272 16.614 -5.746 1.00 96.75 211 HIS A N 1
ATOM 1631 C CA . HIS A 1 211 ? -19.955 15.381 -5.049 1.00 96.75 211 HIS A CA 1
ATOM 1632 C C . HIS A 1 211 ? -20.981 15.128 -3.932 1.00 96.75 211 HIS A C 1
ATOM 1634 O O . HIS A 1 211 ? -21.245 16.038 -3.133 1.00 96.75 211 HIS A O 1
ATOM 1640 N N . PRO A 1 212 ? -21.543 13.912 -3.810 1.00 96.88 212 PRO A N 1
ATOM 1641 C CA . PRO A 1 212 ? -22.585 13.626 -2.825 1.00 96.88 212 PRO A CA 1
ATOM 1642 C C . PRO A 1 212 ? -22.183 13.958 -1.379 1.00 96.88 212 PRO A C 1
ATOM 1644 O O . PRO A 1 212 ? -23.027 14.328 -0.565 1.00 96.88 212 PRO A O 1
ATOM 1647 N N . SER A 1 213 ? -20.890 13.884 -1.039 1.00 96.25 213 SER A N 1
ATOM 1648 C CA . SER A 1 213 ? -20.399 14.232 0.306 1.00 96.25 213 SER A CA 1
ATOM 1649 C C . SER A 1 213 ? -20.725 15.667 0.728 1.00 96.25 213 SER A C 1
ATOM 1651 O O . SER A 1 213 ? -20.868 15.931 1.919 1.00 96.25 213 SER A O 1
ATOM 1653 N N . LEU A 1 214 ? -20.836 16.595 -0.229 1.00 96.19 214 LEU A N 1
ATOM 1654 C CA . LEU A 1 214 ? -21.120 18.005 0.040 1.00 96.19 214 LEU A CA 1
ATOM 1655 C C . LEU A 1 214 ? -22.610 18.260 0.307 1.00 96.19 214 LEU A C 1
ATOM 1657 O O . LEU A 1 214 ? -22.946 19.234 0.977 1.00 96.19 214 LEU A O 1
ATOM 1661 N N . SER A 1 215 ? -23.498 17.387 -0.182 1.00 96.50 215 SER A N 1
ATOM 1662 C CA . SER A 1 215 ? -24.949 17.481 0.025 1.00 96.50 215 SER A CA 1
ATOM 1663 C C . SER A 1 215 ? -25.466 16.587 1.155 1.00 96.50 215 SER A C 1
ATOM 1665 O O . SER A 1 215 ? -26.554 16.837 1.672 1.00 96.50 215 SER A O 1
ATOM 1667 N N . LEU A 1 216 ? -24.697 15.577 1.576 1.00 97.00 216 LEU A N 1
ATOM 1668 C CA . LEU A 1 216 ? -25.058 14.690 2.682 1.00 97.00 216 LEU A CA 1
ATOM 1669 C C . LEU A 1 216 ? -25.170 15.483 3.996 1.00 97.00 216 LEU A C 1
ATOM 1671 O O . LEU A 1 216 ? -24.168 16.054 4.418 1.00 97.00 216 LEU A O 1
ATOM 1675 N N . PRO A 1 217 ? -26.313 15.514 4.700 1.00 96.88 217 PRO A N 1
ATOM 1676 C CA . PRO A 1 217 ? -26.413 16.188 5.995 1.00 96.88 217 PRO A CA 1
ATOM 1677 C C . PRO A 1 217 ? -25.502 15.560 7.061 1.00 96.88 217 PRO A C 1
ATOM 1679 O O . PRO A 1 217 ? -25.320 14.347 7.086 1.00 96.88 217 PRO A O 1
ATOM 1682 N N . ALA A 1 218 ? -24.979 16.369 7.987 1.00 95.50 218 ALA A N 1
ATOM 1683 C CA . ALA A 1 218 ? -24.070 15.922 9.054 1.00 95.50 218 ALA A CA 1
ATOM 1684 C C . ALA A 1 218 ? -24.624 14.752 9.895 1.00 95.50 218 ALA A C 1
ATOM 1686 O O . ALA A 1 218 ? -23.914 13.799 10.191 1.00 95.50 218 ALA A O 1
ATOM 1687 N N . HIS A 1 219 ? -25.918 14.792 10.224 1.00 94.44 219 HIS A N 1
ATOM 1688 C CA . HIS A 1 219 ? -26.596 13.745 10.998 1.00 94.44 219 HIS A CA 1
ATOM 1689 C C . HIS A 1 219 ? -26.859 12.454 10.201 1.00 94.44 219 HIS A C 1
ATOM 1691 O O . HIS A 1 219 ? -27.229 11.444 10.791 1.00 94.44 219 HIS A O 1
ATOM 1697 N N . CYS A 1 220 ? -26.701 12.491 8.874 1.00 95.88 220 CYS A N 1
ATOM 1698 C CA . CYS A 1 220 ? -26.758 11.319 8.000 1.00 95.88 220 CYS A CA 1
ATOM 1699 C C . CYS A 1 220 ? -25.366 10.740 7.710 1.00 95.88 220 CYS A C 1
ATOM 1701 O O . CYS A 1 220 ? -25.274 9.739 7.000 1.00 95.88 220 CYS A O 1
ATOM 1703 N N . ASP A 1 221 ? -24.289 11.375 8.188 1.00 95.50 221 ASP A N 1
ATOM 1704 C CA . ASP A 1 221 ? -22.943 10.826 8.055 1.00 95.50 221 ASP A CA 1
ATOM 1705 C C . ASP A 1 221 ? -22.793 9.549 8.889 1.00 95.50 221 ASP A C 1
ATOM 1707 O O . ASP A 1 221 ? -23.560 9.296 9.822 1.00 95.50 221 ASP A O 1
ATOM 1711 N N . ALA A 1 222 ? -21.791 8.735 8.560 1.00 91.00 222 ALA A N 1
ATOM 1712 C CA . ALA A 1 222 ? -21.486 7.560 9.354 1.00 91.00 222 ALA A CA 1
ATOM 1713 C C . ALA A 1 222 ? -21.093 8.037 10.756 1.00 91.00 222 ALA A C 1
ATOM 1715 O O . ALA A 1 222 ? -20.081 8.730 10.937 1.00 91.00 222 ALA A O 1
ATOM 1716 N N . GLY A 1 223 ? -21.925 7.689 11.740 1.00 84.44 223 GLY A N 1
ATOM 1717 C CA . GLY A 1 223 ? -21.645 7.983 13.137 1.00 84.44 223 GLY A CA 1
ATOM 1718 C C . GLY A 1 223 ? -20.264 7.459 13.517 1.00 84.44 223 GLY A C 1
ATOM 1719 O O . GLY A 1 223 ? -19.774 6.483 12.940 1.00 84.44 223 GLY A O 1
ATOM 1720 N N . GLU A 1 224 ? -19.625 8.091 14.503 1.00 72.25 224 GLU A N 1
ATOM 1721 C CA . GLU A 1 224 ? -18.645 7.320 15.266 1.00 72.25 224 GLU A CA 1
ATOM 1722 C C . GLU A 1 224 ? -19.394 6.101 15.774 1.00 72.25 224 GLU A C 1
ATOM 1724 O O . GLU A 1 224 ? -20.475 6.256 16.352 1.00 72.25 224 GLU A O 1
ATOM 1729 N N . PHE A 1 225 ? -18.875 4.900 15.495 1.00 65.44 225 PHE A N 1
ATOM 1730 C CA . PHE A 1 225 ? -19.320 3.733 16.237 1.00 65.44 225 PHE A CA 1
ATOM 1731 C C . PHE A 1 225 ? -19.183 4.134 17.687 1.00 65.44 225 PHE A C 1
ATOM 1733 O O . PHE A 1 225 ? -18.072 4.390 18.154 1.00 65.44 225 PHE A O 1
ATOM 1740 N N . SER A 1 226 ? -20.336 4.346 18.318 1.00 55.06 226 SER A N 1
ATOM 1741 C CA . SER A 1 226 ? -20.400 4.922 19.643 1.00 55.06 226 SER A CA 1
ATOM 1742 C C . SER A 1 226 ? -19.472 4.078 20.483 1.00 55.06 226 SER A C 1
ATOM 1744 O O . SER A 1 226 ? -19.611 2.852 20.467 1.00 55.06 226 SER A O 1
ATOM 1746 N N . ASN A 1 227 ? -18.485 4.714 21.121 1.00 51.12 227 ASN A N 1
ATOM 1747 C CA . ASN A 1 227 ? -17.645 4.014 22.073 1.00 51.12 227 ASN A CA 1
ATOM 1748 C C . ASN A 1 227 ? -18.645 3.322 23.008 1.00 51.12 227 ASN A C 1
ATOM 1750 O O . ASN A 1 227 ? -19.464 4.019 23.624 1.00 51.12 227 ASN A O 1
ATOM 1754 N N . PRO A 1 228 ? -18.712 1.980 23.047 1.00 51.53 228 PRO A N 1
ATOM 1755 C CA . PRO A 1 228 ? -19.752 1.296 23.806 1.00 51.53 228 PRO A CA 1
ATOM 1756 C C . PRO A 1 228 ? -19.597 1.515 25.312 1.00 51.53 228 PRO A C 1
ATOM 1758 O O . PRO A 1 228 ? -20.358 0.949 26.078 1.00 51.53 228 PRO A O 1
ATOM 1761 N N . GLU A 1 229 ? -18.685 2.386 25.748 1.00 48.06 229 GLU A N 1
ATOM 1762 C CA . GLU A 1 229 ? -18.611 2.963 27.089 1.00 48.06 229 GLU A CA 1
ATOM 1763 C C . GLU A 1 229 ? -19.967 3.430 27.649 1.00 48.06 229 GLU A C 1
ATOM 1765 O O . GLU A 1 229 ? -20.134 3.458 28.863 1.00 48.06 229 GLU A O 1
ATOM 1770 N N . THR A 1 230 ? -20.970 3.741 26.817 1.00 51.84 230 THR A N 1
ATOM 1771 C CA . THR A 1 230 ? -22.328 4.049 27.315 1.00 51.84 230 THR A CA 1
ATOM 1772 C C . THR A 1 230 ? -23.166 2.820 27.675 1.00 51.84 230 THR A C 1
ATOM 1774 O O . THR A 1 230 ? -24.066 2.921 28.505 1.00 51.84 230 THR A O 1
ATOM 1777 N N . ALA A 1 231 ? -22.856 1.650 27.123 1.00 59.59 231 ALA A N 1
ATOM 1778 C CA . ALA A 1 231 ? -23.412 0.375 27.545 1.00 59.59 231 ALA A CA 1
ATOM 1779 C C . ALA A 1 231 ? -22.291 -0.432 28.201 1.00 59.59 231 ALA A C 1
ATOM 1781 O O . ALA A 1 231 ? -21.671 -1.278 27.562 1.00 59.59 231 ALA A O 1
ATOM 1782 N N . VAL A 1 232 ? -22.024 -0.154 29.481 1.00 70.62 232 VAL A N 1
ATOM 1783 C CA . VAL A 1 232 ? -21.129 -0.975 30.307 1.00 70.62 232 VAL A CA 1
ATOM 1784 C C . VAL A 1 232 ? -21.715 -2.383 30.361 1.00 70.62 232 VAL A C 1
ATOM 1786 O O . VAL A 1 232 ? -22.554 -2.694 31.206 1.00 70.62 232 VAL A O 1
ATOM 1789 N N . VAL A 1 233 ? -21.321 -3.233 29.415 1.00 80.69 233 VAL A N 1
ATOM 1790 C CA . VAL A 1 233 ? -21.586 -4.661 29.502 1.00 80.69 233 VAL A CA 1
ATOM 1791 C C . VAL A 1 233 ? -20.633 -5.167 30.579 1.00 80.69 233 VAL A C 1
ATOM 1793 O O . VAL A 1 233 ? -19.418 -5.051 30.398 1.00 80.69 233 VAL A O 1
ATOM 1796 N N . PRO A 1 234 ? -21.139 -5.662 31.720 1.00 87.62 234 PRO A N 1
ATOM 1797 C CA . PRO A 1 234 ? -20.272 -6.151 32.776 1.00 87.62 234 PRO A CA 1
ATOM 1798 C C . PRO A 1 234 ? -19.394 -7.274 32.223 1.00 87.62 234 PRO A C 1
ATOM 1800 O O . PRO A 1 234 ? -19.886 -8.197 31.566 1.00 87.62 234 PRO A O 1
ATOM 1803 N N . VAL A 1 235 ? -18.087 -7.165 32.468 1.00 89.31 235 VAL A N 1
ATOM 1804 C CA . VAL A 1 235 ? -17.126 -8.214 32.119 1.00 89.31 235 VAL A CA 1
ATOM 1805 C C . VAL A 1 235 ? -17.554 -9.500 32.836 1.00 89.31 235 VAL A C 1
ATOM 1807 O O . VAL A 1 235 ? -17.914 -9.427 34.014 1.00 89.31 235 VAL A O 1
ATOM 1810 N N . PRO A 1 236 ? -17.555 -10.670 32.170 1.00 91.19 236 PRO A N 1
ATOM 1811 C CA . PRO A 1 236 ? -17.969 -11.903 32.821 1.00 91.19 236 PRO A CA 1
ATOM 1812 C C . PRO A 1 236 ? -17.052 -12.227 34.005 1.00 91.19 236 PRO A C 1
ATOM 1814 O O . PRO A 1 236 ? -15.836 -12.044 33.926 1.00 91.19 236 PRO A O 1
ATOM 1817 N N . ASP A 1 237 ? -17.620 -12.762 35.087 1.00 95.50 237 ASP A N 1
ATOM 1818 C CA . ASP A 1 237 ? -16.841 -13.130 36.269 1.00 95.50 237 ASP A CA 1
ATOM 1819 C C . ASP A 1 237 ? -15.713 -14.114 35.920 1.00 95.50 237 ASP A C 1
ATOM 1821 O O . ASP A 1 237 ? -15.868 -15.032 35.106 1.00 95.50 237 ASP A O 1
ATOM 1825 N N . LEU A 1 238 ? -14.553 -13.940 36.553 1.00 97.00 238 LEU A N 1
ATOM 1826 C CA . LEU A 1 238 ? -13.430 -14.859 36.384 1.00 97.00 238 LEU A CA 1
ATOM 1827 C C . LEU A 1 238 ? -13.680 -16.147 37.175 1.00 97.00 238 LEU A C 1
ATOM 1829 O O . LEU A 1 238 ? -13.896 -16.114 38.388 1.00 97.00 238 LEU A O 1
ATOM 1833 N N . THR A 1 239 ? -13.590 -17.298 36.511 1.00 97.00 239 THR A N 1
ATOM 1834 C CA . THR A 1 239 ? -13.550 -18.600 37.192 1.00 97.00 239 THR A CA 1
ATOM 1835 C C . THR A 1 239 ? -12.160 -18.860 37.777 1.00 97.00 239 THR A C 1
ATOM 1837 O O . THR A 1 239 ? -11.171 -18.237 37.384 1.00 97.00 239 THR A O 1
ATOM 1840 N N . ASP A 1 240 ? -12.041 -19.831 38.686 1.00 97.38 240 ASP A N 1
ATOM 1841 C CA . ASP A 1 240 ? -10.738 -20.228 39.242 1.00 97.38 240 ASP A CA 1
ATOM 1842 C C . ASP A 1 240 ? -9.769 -20.736 38.173 1.00 97.38 240 ASP A C 1
ATOM 1844 O O . ASP A 1 240 ? -8.551 -20.613 38.308 1.00 97.38 240 ASP A O 1
ATOM 1848 N N . PHE A 1 241 ? -10.286 -21.310 37.085 1.00 97.94 241 PHE A N 1
ATOM 1849 C CA . PHE A 1 241 ? -9.452 -21.673 35.950 1.00 97.94 241 PHE A CA 1
ATOM 1850 C C . PHE A 1 241 ? -8.873 -20.435 35.260 1.00 97.94 241 PHE A C 1
ATOM 1852 O O . PHE A 1 241 ? -7.656 -20.371 35.105 1.00 97.94 241 PHE A O 1
ATOM 1859 N N . LEU A 1 242 ? -9.699 -19.438 34.932 1.00 97.44 242 LEU A N 1
ATOM 1860 C CA . LEU A 1 242 ? -9.240 -18.209 34.277 1.00 97.44 242 LEU A CA 1
ATOM 1861 C C . LEU A 1 242 ? -8.264 -17.409 35.149 1.00 97.44 242 LEU A C 1
ATOM 1863 O O . LEU A 1 242 ? -7.258 -16.919 34.640 1.00 97.44 242 LEU A O 1
ATOM 1867 N N . ARG A 1 243 ? -8.482 -17.358 36.471 1.00 97.81 243 ARG A N 1
ATOM 1868 C CA . ARG A 1 243 ? -7.534 -16.733 37.413 1.00 97.81 243 ARG A CA 1
ATOM 1869 C C . ARG A 1 243 ? -6.150 -17.388 37.394 1.00 97.81 243 ARG A C 1
ATOM 1871 O O . ARG A 1 243 ? -5.154 -16.710 37.612 1.00 97.81 243 ARG A O 1
ATOM 1878 N N . ARG A 1 244 ? -6.061 -18.692 37.107 1.00 97.81 244 ARG A N 1
ATOM 1879 C CA . ARG A 1 244 ? -4.773 -19.403 36.984 1.00 97.81 244 ARG A CA 1
ATOM 1880 C C . ARG A 1 244 ? -4.029 -19.108 35.680 1.00 97.81 244 ARG A C 1
ATOM 1882 O O . ARG A 1 244 ? -2.857 -19.456 35.588 1.00 97.81 244 ARG A O 1
ATOM 1889 N N . LEU A 1 245 ? -4.684 -18.509 34.684 1.00 97.12 245 LEU A N 1
ATOM 1890 C CA . LEU A 1 245 ? -4.043 -18.110 33.425 1.00 97.12 245 LEU A CA 1
ATOM 1891 C C . LEU A 1 245 ? -3.329 -16.752 33.527 1.00 97.12 245 LEU A C 1
ATOM 1893 O O . LEU A 1 245 ? -2.527 -16.422 32.652 1.00 97.12 245 LEU A O 1
ATOM 1897 N N . LEU A 1 246 ? -3.613 -15.982 34.584 1.00 97.69 246 LEU A N 1
ATOM 1898 C CA . LEU A 1 246 ? -3.038 -14.661 34.821 1.00 97.69 246 LEU A CA 1
ATOM 1899 C C . LEU A 1 246 ? -1.511 -14.721 34.890 1.00 97.69 246 LEU A C 1
ATOM 1901 O O . LEU A 1 246 ? -0.945 -15.579 35.567 1.00 97.69 246 LEU A O 1
ATOM 1905 N N . GLN A 1 247 ? -0.852 -13.783 34.209 1.00 96.81 247 GLN A N 1
ATOM 1906 C CA . GLN A 1 247 ? 0.601 -13.642 34.257 1.00 96.81 247 GLN A CA 1
ATOM 1907 C C . GLN A 1 247 ? 1.014 -12.503 35.198 1.00 96.81 247 GLN A C 1
ATOM 1909 O O . GLN A 1 247 ? 0.323 -11.478 35.268 1.00 96.81 247 GLN A O 1
ATOM 1914 N N . PRO A 1 248 ? 2.154 -12.634 35.900 1.00 96.50 248 PRO A N 1
ATOM 1915 C CA . PRO A 1 248 ? 2.738 -11.525 36.643 1.00 96.50 248 PRO A CA 1
ATOM 1916 C C . PRO A 1 248 ? 2.985 -10.320 35.725 1.00 96.50 248 PRO A C 1
ATOM 1918 O O . PRO A 1 248 ? 3.512 -10.469 34.626 1.00 96.50 248 PRO A O 1
ATOM 1921 N N . GLY A 1 249 ? 2.617 -9.123 36.185 1.00 95.88 249 GLY A N 1
ATOM 1922 C CA . GLY A 1 249 ? 2.825 -7.876 35.440 1.00 95.88 249 GLY A CA 1
ATOM 1923 C C . GLY A 1 249 ? 1.698 -7.488 34.480 1.00 95.88 249 GLY A C 1
ATOM 1924 O O . GLY A 1 249 ? 1.764 -6.409 33.899 1.00 95.88 249 GLY A O 1
ATOM 1925 N N . TRP A 1 250 ? 0.649 -8.306 34.336 1.00 96.94 250 TRP A N 1
ATOM 1926 C CA . TRP A 1 250 ? -0.552 -7.886 33.610 1.00 96.94 250 TRP A CA 1
ATOM 1927 C C . TRP A 1 250 ? -1.269 -6.738 34.323 1.00 96.94 250 TRP A C 1
ATOM 1929 O O . TRP A 1 250 ? -1.453 -6.776 35.542 1.00 96.94 250 TRP A O 1
ATOM 1939 N N . SER A 1 251 ? -1.701 -5.735 33.556 1.00 96.88 251 SER A N 1
ATOM 1940 C CA . SER A 1 251 ? -2.544 -4.640 34.044 1.00 96.88 251 SER A CA 1
ATOM 1941 C C . SER A 1 251 ? -3.917 -5.148 34.497 1.00 96.88 251 SER A C 1
ATOM 1943 O O . SER A 1 251 ? -4.325 -6.254 34.148 1.00 96.88 251 SER A O 1
ATOM 1945 N N . GLU A 1 252 ? -4.665 -4.336 35.246 1.00 95.88 252 GLU A N 1
ATOM 1946 C CA . GLU A 1 252 ? -6.019 -4.691 35.698 1.00 95.88 252 GLU A CA 1
ATOM 1947 C C . GLU A 1 252 ? -6.938 -5.089 34.527 1.00 95.88 252 GLU A C 1
ATOM 1949 O O 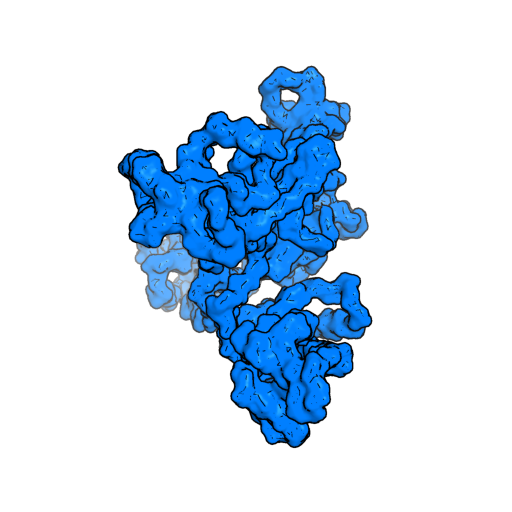. GLU A 1 252 ? -7.595 -6.127 34.579 1.00 95.88 252 GLU A O 1
ATOM 1954 N N . HIS A 1 253 ? -6.892 -4.341 33.417 1.00 94.19 253 HIS A N 1
ATOM 1955 C CA . HIS A 1 253 ? -7.625 -4.671 32.188 1.00 94.19 253 HIS A CA 1
ATOM 1956 C C . HIS A 1 253 ? -7.204 -6.026 31.603 1.00 94.19 253 HIS A C 1
ATOM 1958 O O . HIS A 1 253 ? -8.041 -6.857 31.254 1.00 94.19 253 HIS A O 1
ATOM 1964 N N . GLN A 1 254 ? -5.895 -6.288 31.549 1.00 96.19 254 GLN A N 1
ATOM 1965 C CA . GLN A 1 254 ? -5.376 -7.560 31.048 1.00 96.19 254 GLN A CA 1
ATOM 1966 C C . GLN A 1 254 ? -5.776 -8.743 31.937 1.00 96.19 254 GLN A C 1
ATOM 1968 O O . GLN A 1 254 ? -6.002 -9.841 31.424 1.00 96.19 254 GLN A O 1
ATOM 1973 N N . GLN A 1 255 ? -5.877 -8.520 33.250 1.00 96.56 255 GLN A N 1
ATOM 1974 C CA . GLN A 1 255 ? -6.347 -9.519 34.205 1.00 96.56 255 GLN A CA 1
ATOM 1975 C C . GLN A 1 255 ? -7.853 -9.770 34.090 1.00 96.56 255 GLN A C 1
ATOM 1977 O O . GLN A 1 255 ? -8.287 -10.907 34.266 1.00 96.56 255 GLN A O 1
ATOM 1982 N N . ALA A 1 256 ? -8.642 -8.744 33.760 1.00 95.94 256 ALA A N 1
ATOM 1983 C CA . ALA A 1 256 ? -10.080 -8.873 33.535 1.00 95.94 256 ALA A CA 1
ATOM 1984 C C . ALA A 1 256 ? -10.411 -9.698 32.278 1.00 95.94 256 ALA A C 1
ATOM 1986 O O . ALA A 1 256 ? -11.414 -10.409 32.256 1.00 95.94 256 ALA A O 1
ATOM 1987 N N . LEU A 1 257 ? -9.550 -9.652 31.252 1.00 96.94 257 LEU A N 1
ATOM 1988 C CA . LEU A 1 257 ? -9.724 -10.361 29.979 1.00 96.94 257 LEU A CA 1
ATOM 1989 C C . LEU A 1 257 ? -8.533 -11.292 29.675 1.00 96.94 257 LEU A C 1
ATOM 1991 O O . LEU A 1 257 ? -7.819 -11.097 28.685 1.00 96.94 257 LEU A O 1
ATOM 1995 N N . PRO A 1 258 ? -8.312 -12.353 30.474 1.00 97.75 258 PRO A N 1
ATOM 1996 C CA . PRO A 1 258 ? -7.088 -13.146 30.402 1.00 97.75 258 PRO A CA 1
ATOM 1997 C C . PRO A 1 258 ? -6.888 -13.820 29.042 1.00 97.75 258 PRO A C 1
ATOM 1999 O O . PRO A 1 258 ? -5.771 -13.848 28.539 1.00 97.75 258 PRO A O 1
ATOM 2002 N N . ILE A 1 259 ? -7.953 -14.309 28.396 1.00 98.25 259 ILE A N 1
ATOM 2003 C CA . ILE A 1 259 ? -7.844 -14.959 27.079 1.00 98.25 259 ILE A CA 1
ATOM 2004 C C . ILE A 1 259 ? -7.423 -13.967 25.984 1.00 98.25 259 ILE A C 1
ATOM 2006 O O . ILE A 1 259 ? -6.593 -14.307 25.140 1.00 98.25 259 ILE A O 1
ATOM 2010 N N . HIS A 1 260 ? -7.940 -12.734 26.018 1.00 98.06 260 HIS A N 1
ATOM 2011 C CA . HIS A 1 260 ? -7.536 -11.676 25.086 1.00 98.06 260 HIS A CA 1
ATOM 2012 C C . HIS A 1 260 ? -6.051 -11.364 25.257 1.00 98.06 260 HIS A C 1
ATOM 2014 O O . HIS A 1 260 ? -5.296 -11.386 24.285 1.00 98.06 260 HIS A O 1
ATOM 2020 N N . SER A 1 261 ? -5.625 -11.162 26.506 1.00 97.81 261 SER A N 1
ATOM 2021 C CA . SER A 1 261 ? -4.232 -10.904 26.872 1.00 97.81 261 SER A CA 1
ATOM 2022 C C . SER A 1 261 ? -3.304 -12.042 26.456 1.00 97.81 261 SER A C 1
ATOM 2024 O O . SER A 1 261 ? -2.213 -11.782 25.948 1.00 97.81 261 SER A O 1
ATOM 2026 N N . MET A 1 262 ? -3.738 -13.300 26.607 1.00 98.19 262 MET A N 1
ATOM 2027 C CA . MET A 1 262 ? -2.950 -14.454 26.174 1.00 98.19 262 MET A CA 1
ATOM 2028 C C . MET A 1 262 ? -2.705 -14.450 24.668 1.00 98.19 262 MET A C 1
ATOM 2030 O O . MET A 1 262 ? -1.568 -14.608 24.236 1.00 98.19 262 MET A O 1
ATOM 2034 N N . ILE A 1 263 ? -3.762 -14.246 23.880 1.00 98.38 263 ILE A N 1
ATOM 2035 C CA . ILE A 1 263 ? -3.684 -14.226 22.416 1.00 98.38 263 ILE A CA 1
ATOM 2036 C C . ILE A 1 263 ? -2.862 -13.026 21.940 1.00 98.38 263 ILE A C 1
ATOM 2038 O O . ILE A 1 263 ? -2.013 -13.162 21.063 1.00 98.38 263 ILE A O 1
ATOM 2042 N N . ALA A 1 264 ? -3.071 -11.853 22.540 1.00 97.06 264 ALA A N 1
ATOM 2043 C CA . ALA A 1 264 ? -2.356 -10.631 22.193 1.00 97.06 264 ALA A CA 1
ATOM 2044 C C . ALA A 1 264 ? -0.876 -10.639 22.619 1.00 97.06 264 ALA A C 1
ATOM 2046 O O . ALA A 1 264 ? -0.089 -9.882 22.046 1.00 97.06 264 ALA A O 1
ATOM 2047 N N . SER A 1 265 ? -0.468 -11.491 23.567 1.00 96.56 265 SER A N 1
ATOM 2048 C CA . SER A 1 265 ? 0.916 -11.582 24.047 1.00 96.56 265 SER A CA 1
ATOM 2049 C C . SER A 1 265 ? 1.839 -12.300 23.060 1.00 96.56 265 SER A C 1
ATOM 2051 O O . SER A 1 265 ? 1.475 -13.291 22.429 1.00 96.56 265 SER A O 1
ATOM 2053 N N . ARG A 1 266 ? 3.062 -11.791 22.874 1.00 95.81 266 ARG A N 1
ATOM 2054 C CA . ARG A 1 266 ? 4.114 -12.471 22.089 1.00 95.81 266 ARG A CA 1
ATOM 2055 C C . ARG A 1 266 ? 4.880 -13.516 22.903 1.00 95.81 266 ARG A C 1
ATOM 2057 O O . ARG A 1 266 ? 5.489 -14.393 22.304 1.00 95.81 266 ARG A O 1
ATOM 2064 N N . ASP A 1 267 ? 4.787 -13.453 24.228 1.00 96.56 267 ASP A N 1
ATOM 2065 C CA . ASP A 1 267 ? 5.557 -14.302 25.144 1.00 96.56 267 ASP A CA 1
ATOM 2066 C C . ASP A 1 267 ? 4.881 -15.652 25.417 1.00 96.56 267 ASP A C 1
ATOM 2068 O O . ASP A 1 267 ? 5.480 -16.550 26.006 1.00 96.56 267 ASP A O 1
ATOM 2072 N N . ILE A 1 268 ? 3.624 -15.808 24.996 1.00 97.56 268 ILE A N 1
ATOM 2073 C CA . ILE A 1 268 ? 2.848 -17.033 25.180 1.00 97.56 268 ILE A CA 1
ATOM 2074 C C . ILE A 1 268 ? 2.782 -17.778 23.851 1.00 97.56 268 ILE A C 1
ATOM 2076 O O . ILE A 1 268 ? 2.349 -17.238 22.831 1.00 97.56 268 ILE A O 1
ATOM 2080 N N . SER A 1 269 ? 3.214 -19.037 23.870 1.00 97.56 269 SER A N 1
ATOM 2081 C CA . SER A 1 269 ? 3.224 -19.883 22.678 1.00 97.56 269 SER A CA 1
ATOM 2082 C C . SER A 1 269 ? 1.812 -20.282 22.245 1.00 97.56 269 SER A C 1
ATOM 2084 O O . SER A 1 269 ? 0.900 -20.432 23.062 1.00 97.56 269 SER A O 1
ATOM 2086 N N . GLU A 1 270 ? 1.644 -20.539 20.948 1.00 97.69 270 GLU A N 1
ATOM 2087 C CA . GLU A 1 270 ? 0.357 -20.952 20.381 1.00 97.69 270 GLU A CA 1
ATOM 2088 C C . GLU A 1 270 ? -0.190 -22.233 21.037 1.00 97.69 270 GLU A C 1
ATOM 2090 O O . GLU A 1 270 ? -1.375 -22.322 21.347 1.00 97.69 270 GLU A O 1
ATOM 2095 N N . GLN A 1 271 ? 0.690 -23.187 21.360 1.00 98.19 271 GLN A N 1
ATOM 2096 C CA . GLN A 1 271 ? 0.332 -24.436 22.042 1.00 98.19 271 GLN A CA 1
ATOM 2097 C C . GLN A 1 271 ? -0.240 -24.201 23.446 1.00 98.19 271 GLN A C 1
ATOM 2099 O O . GLN A 1 271 ? -1.191 -24.873 23.846 1.00 98.19 271 GLN A O 1
ATOM 2104 N N . GLN A 1 272 ? 0.305 -23.236 24.194 1.00 98.25 272 GLN A N 1
ATOM 2105 C CA . GLN A 1 272 ? -0.218 -22.877 25.514 1.00 98.25 272 GLN A CA 1
ATOM 2106 C C . GLN A 1 272 ? -1.604 -22.234 25.410 1.00 98.25 272 GLN A C 1
ATOM 2108 O O . GLN A 1 272 ? -2.477 -22.546 26.220 1.00 98.25 272 GLN A O 1
ATOM 2113 N N . ILE A 1 273 ? -1.823 -21.382 24.402 1.00 98.38 273 ILE A N 1
ATOM 2114 C CA . ILE A 1 273 ? -3.130 -20.762 24.146 1.00 98.38 273 ILE A CA 1
ATOM 2115 C C . ILE A 1 273 ? -4.158 -21.845 23.795 1.00 98.38 273 ILE A C 1
ATOM 2117 O O . ILE A 1 273 ? -5.199 -21.931 24.442 1.00 98.38 273 ILE A O 1
ATOM 2121 N N . VAL A 1 274 ? -3.850 -22.721 22.834 1.00 98.44 274 VAL A N 1
ATOM 2122 C CA . VAL A 1 274 ? -4.723 -23.839 22.430 1.00 98.44 274 VAL A CA 1
ATOM 2123 C C . VAL A 1 274 ? -5.021 -24.776 23.604 1.00 98.44 274 VAL A C 1
ATOM 2125 O O . VAL A 1 274 ? -6.172 -25.171 23.808 1.00 98.44 274 VAL A O 1
ATOM 2128 N N . GLY A 1 275 ? -4.015 -25.100 24.421 1.00 98.06 275 GLY A N 1
ATOM 2129 C CA . GLY A 1 275 ? -4.190 -25.907 25.628 1.00 98.06 275 GLY A CA 1
ATOM 2130 C C . GLY A 1 275 ? -5.091 -25.244 26.676 1.00 98.06 275 GLY A C 1
ATOM 2131 O O . GLY A 1 275 ? -5.869 -25.93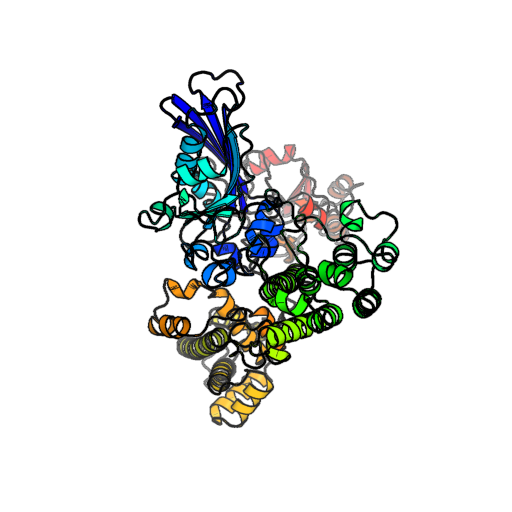5 27.334 1.00 98.06 275 GLY A O 1
ATOM 2132 N N . ALA A 1 276 ? -5.035 -23.917 26.823 1.00 98.00 276 ALA A N 1
ATOM 2133 C CA . ALA A 1 276 ? -5.939 -23.178 27.702 1.00 98.00 276 ALA A CA 1
ATOM 2134 C C . ALA A 1 276 ? -7.375 -23.156 27.156 1.00 98.00 276 ALA A C 1
ATOM 2136 O O . ALA A 1 276 ? -8.309 -23.460 27.898 1.00 98.00 276 ALA A O 1
ATOM 2137 N N . LEU A 1 277 ? -7.548 -22.870 25.861 1.00 98.12 277 LEU A N 1
ATOM 2138 C CA . LEU A 1 277 ? -8.854 -22.836 25.194 1.00 98.12 277 LEU A CA 1
ATOM 2139 C C . LEU A 1 277 ? -9.566 -24.193 25.239 1.00 98.12 277 LEU A C 1
ATOM 2141 O O . LEU A 1 277 ? -10.758 -24.253 25.523 1.00 98.12 277 LEU A O 1
ATOM 2145 N N . SER A 1 278 ? -8.826 -25.287 25.044 1.00 97.50 278 SER A N 1
ATOM 2146 C CA . SER A 1 278 ? -9.373 -26.653 25.049 1.00 97.50 278 SER A CA 1
ATOM 2147 C C . SER A 1 278 ? -9.876 -27.112 26.425 1.00 97.50 278 SER A C 1
ATOM 2149 O O . SER A 1 278 ? -10.563 -28.125 26.530 1.00 97.50 278 SER A O 1
ATOM 2151 N N . ARG A 1 279 ? -9.514 -26.395 27.498 1.00 97.56 279 ARG A N 1
ATOM 2152 C CA . ARG A 1 279 ? -9.920 -26.686 28.883 1.00 97.56 279 ARG A CA 1
ATOM 2153 C C . ARG A 1 279 ? -11.103 -25.842 29.357 1.00 97.56 279 ARG A C 1
ATOM 2155 O O . ARG A 1 279 ? -11.586 -26.077 30.465 1.00 97.56 279 ARG A O 1
ATOM 2162 N N . LEU A 1 280 ? -11.557 -24.876 28.556 1.00 96.75 280 LEU A N 1
ATOM 2163 C CA . LEU A 1 280 ? -12.757 -24.096 28.852 1.00 96.75 280 LEU A CA 1
ATOM 2164 C C . LEU A 1 280 ? -13.971 -25.024 28.779 1.00 96.75 280 LEU A C 1
ATOM 2166 O O . LEU A 1 280 ? -14.185 -25.693 27.770 1.00 96.75 280 LEU A O 1
ATOM 2170 N N . SER A 1 281 ? -14.755 -25.086 29.853 1.00 95.62 281 SER A N 1
ATOM 2171 C CA . SER A 1 281 ? -15.852 -26.059 29.963 1.00 95.62 281 SER A CA 1
ATOM 2172 C C . SER A 1 281 ? -17.147 -25.457 30.494 1.00 95.62 281 SER A C 1
ATOM 2174 O O . SER A 1 281 ? -18.230 -25.917 30.132 1.00 95.62 281 SER A O 1
ATOM 2176 N N . SER A 1 282 ? -17.064 -24.413 31.322 1.00 96.19 282 SER A N 1
ATOM 2177 C CA . SER A 1 282 ? -18.250 -23.755 31.871 1.00 96.19 282 SER A CA 1
ATOM 2178 C C . SER A 1 282 ? -18.819 -22.684 30.925 1.00 96.19 282 SER A C 1
ATOM 2180 O O . SER A 1 282 ? -18.068 -22.057 30.173 1.00 96.19 282 SER A O 1
ATOM 2182 N N . PRO A 1 283 ? -20.133 -22.392 30.983 1.00 96.00 283 PRO A N 1
ATOM 2183 C CA . PRO A 1 283 ? -20.729 -21.294 30.220 1.00 96.00 283 PRO A CA 1
ATOM 2184 C C . PRO A 1 283 ? -20.072 -19.933 30.493 1.00 96.00 283 PRO A C 1
ATOM 2186 O O . PRO A 1 283 ? -19.886 -19.151 29.566 1.00 96.00 283 PRO A O 1
ATOM 2189 N N . THR A 1 284 ? -19.667 -19.667 31.741 1.00 95.25 284 THR A N 1
ATOM 2190 C CA . THR A 1 284 ? -18.963 -18.432 32.123 1.00 95.25 284 THR A CA 1
ATOM 2191 C C . THR A 1 284 ? -17.596 -18.333 31.447 1.00 95.25 284 THR A C 1
ATOM 2193 O O . THR A 1 284 ? -17.258 -17.291 30.897 1.00 95.25 284 THR A O 1
ATOM 2196 N N . GLU A 1 285 ? -16.827 -19.424 31.409 1.00 96.00 285 GLU A N 1
ATOM 2197 C CA . GLU A 1 285 ? -15.552 -19.487 30.679 1.00 96.00 285 GLU A CA 1
ATOM 2198 C C . GLU A 1 285 ? -15.731 -19.281 29.173 1.00 96.00 285 GLU A C 1
ATOM 2200 O O . GLU A 1 285 ? -14.961 -18.554 28.547 1.00 96.00 285 GLU A O 1
ATOM 2205 N N . LEU A 1 286 ? -16.770 -19.882 28.589 1.00 96.00 286 LEU A N 1
ATOM 2206 C CA . LEU A 1 286 ? -17.086 -19.729 27.169 1.00 96.00 286 LEU A CA 1
ATOM 2207 C C . LEU A 1 286 ? -17.630 -18.330 26.824 1.00 96.00 286 LEU A C 1
ATOM 2209 O O . LEU A 1 286 ? -17.533 -17.897 25.676 1.00 96.00 286 LEU A O 1
ATOM 2213 N N . ALA A 1 287 ? -18.163 -17.584 27.793 1.00 96.06 287 ALA A N 1
ATOM 2214 C CA . ALA A 1 287 ? -18.551 -16.193 27.576 1.00 96.06 287 ALA A CA 1
ATOM 2215 C C . ALA A 1 287 ? -17.324 -15.299 27.319 1.00 96.06 287 ALA A C 1
ATOM 2217 O O . ALA A 1 287 ? -17.375 -14.432 26.448 1.00 96.06 287 ALA A O 1
ATOM 2218 N N . HIS A 1 288 ? -16.193 -15.559 27.990 1.00 96.62 288 HIS A N 1
ATOM 2219 C CA . HIS A 1 288 ? -14.947 -14.793 27.813 1.00 96.62 288 HIS A CA 1
ATOM 2220 C C . HIS A 1 288 ? -14.371 -14.882 26.396 1.00 96.62 288 HIS A C 1
ATOM 2222 O O . HIS A 1 288 ? -13.779 -13.917 25.919 1.00 96.62 288 HIS A O 1
ATOM 2228 N N . ILE A 1 289 ? -14.565 -16.004 25.693 1.00 96.81 289 ILE A N 1
ATOM 2229 C CA . ILE A 1 289 ? -14.112 -16.148 24.297 1.00 96.81 289 ILE A CA 1
ATOM 2230 C C . ILE A 1 289 ? -15.025 -15.449 23.283 1.00 96.81 289 ILE A C 1
ATOM 2232 O O . ILE A 1 289 ? -14.654 -15.290 22.118 1.00 96.81 289 ILE A O 1
ATOM 2236 N N . CYS A 1 290 ? -16.224 -15.051 23.714 1.00 96.50 290 CYS A N 1
ATOM 2237 C CA . CYS A 1 290 ? -17.187 -14.337 22.885 1.00 96.50 290 CYS A CA 1
ATOM 2238 C C . CYS A 1 290 ? -17.239 -12.836 23.193 1.00 96.50 290 CYS A C 1
ATOM 2240 O O . CYS A 1 290 ? -17.724 -12.072 22.360 1.00 96.50 290 CYS A O 1
ATOM 2242 N N . PHE A 1 291 ? -16.746 -12.433 24.365 1.00 95.56 291 PHE A N 1
ATOM 2243 C CA . PHE A 1 291 ? -16.772 -11.059 24.845 1.00 95.56 291 PHE A CA 1
ATOM 2244 C C . PHE A 1 291 ? -15.877 -10.154 23.978 1.00 95.56 291 PHE A C 1
ATOM 2246 O O . PHE A 1 291 ? -14.738 -10.529 23.712 1.00 95.56 291 PHE A O 1
ATOM 2253 N N . PRO A 1 292 ? -16.364 -8.997 23.501 1.00 95.25 292 PRO A N 1
ATOM 2254 C CA . PRO A 1 292 ? -15.538 -8.014 22.805 1.00 95.25 292 PRO A CA 1
ATOM 2255 C C . PRO A 1 292 ? -14.756 -7.149 23.801 1.00 95.25 292 PRO A C 1
ATOM 2257 O O . PRO A 1 292 ? -15.333 -6.682 24.775 1.00 95.25 292 PRO A O 1
ATOM 2260 N N . ASP A 1 293 ? -13.475 -6.881 23.541 1.00 94.38 293 ASP A N 1
ATOM 2261 C CA . ASP A 1 293 ? -12.657 -5.978 24.362 1.00 94.38 293 ASP A CA 1
ATOM 2262 C C . ASP A 1 293 ? -12.858 -4.502 23.951 1.00 94.38 293 ASP A C 1
ATOM 2264 O O . ASP A 1 293 ? -12.378 -4.106 22.880 1.00 94.38 293 ASP A O 1
ATOM 2268 N N . PRO A 1 294 ? -13.504 -3.651 24.777 1.00 90.12 294 PRO A N 1
ATOM 2269 C CA . PRO A 1 294 ? -13.728 -2.244 24.442 1.00 90.12 294 PRO A CA 1
ATOM 2270 C C . PRO A 1 294 ? -12.433 -1.439 24.286 1.00 90.12 294 PRO A C 1
ATOM 2272 O O . PRO A 1 294 ? -12.371 -0.543 23.445 1.00 90.12 294 PRO A O 1
ATOM 2275 N N . ALA A 1 295 ? -11.372 -1.791 25.023 1.00 89.69 295 ALA A N 1
ATOM 2276 C CA . ALA A 1 295 ? -10.081 -1.108 24.934 1.00 89.69 295 ALA A CA 1
ATOM 2277 C C . ALA A 1 295 ? -9.367 -1.389 23.602 1.00 89.69 295 ALA A C 1
ATOM 2279 O O . ALA A 1 295 ? -8.487 -0.631 23.189 1.00 89.69 295 ALA A O 1
ATOM 2280 N N . VAL A 1 296 ? -9.760 -2.460 22.905 1.00 91.25 296 VAL A N 1
ATOM 2281 C CA . VAL A 1 296 ? -9.204 -2.863 21.608 1.00 91.25 296 VAL A CA 1
ATOM 2282 C C . VAL A 1 296 ? -10.288 -2.813 20.535 1.00 91.25 296 VAL A C 1
ATOM 2284 O O . VAL A 1 296 ? -10.426 -3.718 19.716 1.00 91.25 296 VAL A O 1
ATOM 2287 N N . LEU A 1 297 ? -11.068 -1.727 20.518 1.00 90.38 297 LEU A N 1
ATOM 2288 C CA . LEU A 1 297 ? -12.076 -1.469 19.484 1.00 90.38 297 LEU A CA 1
ATOM 2289 C C . LEU A 1 297 ? -13.107 -2.602 19.380 1.00 90.38 297 LEU A C 1
ATOM 2291 O O . LEU A 1 297 ? -13.482 -2.998 18.279 1.00 90.38 297 LEU A O 1
ATOM 2295 N N . ASN A 1 298 ? -13.553 -3.158 20.503 1.00 93.06 298 ASN A N 1
ATOM 2296 C CA . ASN A 1 298 ? -14.459 -4.310 20.554 1.00 93.06 298 ASN A CA 1
ATOM 2297 C C . ASN A 1 298 ? -13.928 -5.559 19.832 1.00 93.06 298 ASN A C 1
ATOM 2299 O O . ASN A 1 298 ? -14.708 -6.365 19.319 1.00 93.06 298 ASN A O 1
ATOM 2303 N N . ALA A 1 299 ? -12.609 -5.729 19.750 1.00 96.00 299 ALA A N 1
ATOM 2304 C CA . ALA A 1 299 ? -12.025 -6.943 19.203 1.00 96.00 299 ALA A CA 1
ATOM 2305 C C . ALA A 1 299 ? -12.326 -8.126 20.127 1.00 96.00 299 ALA A C 1
ATOM 2307 O O . ALA A 1 299 ? -12.016 -8.104 21.313 1.00 96.00 299 ALA A O 1
ATOM 2308 N N . THR A 1 300 ? -12.916 -9.178 19.567 1.00 97.69 300 THR A N 1
ATOM 2309 C CA . THR A 1 300 ? -13.067 -10.465 20.262 1.00 97.69 300 THR A CA 1
ATOM 2310 C C . THR A 1 300 ? -11.761 -11.268 20.179 1.00 97.69 300 THR A C 1
ATOM 2312 O O . THR A 1 300 ? -10.909 -10.974 19.330 1.00 97.69 300 THR A O 1
ATOM 2315 N N . PRO A 1 301 ? -11.601 -12.357 20.948 1.00 98.44 301 PRO A N 1
ATOM 2316 C CA . PRO A 1 301 ? -10.431 -13.237 20.865 1.00 98.44 301 PRO A CA 1
ATOM 2317 C C . PRO A 1 301 ? -10.176 -13.773 19.453 1.00 98.44 301 PRO A C 1
ATOM 2319 O O . PRO A 1 301 ? -9.027 -13.893 19.033 1.00 98.44 301 PRO A O 1
ATOM 2322 N N . LEU A 1 302 ? -11.243 -14.010 18.681 1.00 98.62 302 LEU A N 1
ATOM 2323 C CA . LEU A 1 302 ? -11.144 -14.440 17.287 1.00 98.62 302 LEU A CA 1
ATOM 2324 C C . LEU A 1 302 ? -10.520 -13.364 16.383 1.00 98.62 302 LEU A C 1
ATOM 2326 O O . LEU A 1 302 ? -9.730 -13.697 15.504 1.00 98.62 302 LEU A O 1
ATOM 2330 N N . HIS A 1 303 ? -10.814 -12.080 16.618 1.00 98.56 303 HIS A N 1
ATOM 2331 C CA . HIS A 1 303 ? -10.166 -10.978 15.898 1.00 98.56 303 HIS A CA 1
ATOM 2332 C C . HIS A 1 303 ? -8.676 -10.899 16.218 1.00 98.56 303 HIS A C 1
ATOM 2334 O O . HIS A 1 303 ? -7.870 -10.726 15.309 1.00 98.56 303 HIS A O 1
ATOM 2340 N N . LEU A 1 304 ? -8.316 -11.020 17.500 1.00 98.31 304 LEU A N 1
ATOM 2341 C CA . LEU A 1 304 ? -6.927 -10.943 17.951 1.00 98.31 304 LEU A CA 1
ATOM 2342 C C . LEU A 1 304 ? -6.094 -12.106 17.397 1.00 98.31 304 LEU A C 1
ATOM 2344 O O . LEU A 1 304 ? -4.989 -11.885 16.905 1.00 98.31 304 LEU A O 1
ATOM 2348 N N . ALA A 1 305 ? -6.645 -13.323 17.412 1.00 98.50 305 ALA A N 1
ATOM 2349 C CA . ALA A 1 305 ? -5.987 -14.507 16.865 1.00 98.50 305 ALA A CA 1
ATOM 2350 C C . ALA A 1 305 ? -5.808 -14.393 15.342 1.00 98.50 305 ALA A C 1
ATOM 2352 O O . ALA A 1 305 ? -4.727 -14.664 14.818 1.00 98.50 305 ALA A O 1
ATOM 2353 N N . ALA A 1 306 ? -6.836 -13.902 14.639 1.00 98.50 306 ALA A N 1
ATOM 2354 C CA . ALA A 1 306 ? -6.775 -13.645 13.204 1.00 98.50 306 ALA A CA 1
ATOM 2355 C C . ALA A 1 306 ? -5.752 -12.552 12.848 1.00 98.50 306 ALA A C 1
ATOM 2357 O O . ALA A 1 306 ? -4.951 -12.734 11.937 1.00 98.50 306 ALA A O 1
ATOM 2358 N N . ALA A 1 307 ? -5.714 -11.446 13.598 1.00 97.75 307 ALA A N 1
ATOM 2359 C CA . ALA A 1 307 ? -4.749 -10.361 13.404 1.00 97.75 307 ALA A CA 1
ATOM 2360 C C . ALA A 1 307 ? -3.291 -10.797 13.626 1.00 97.75 307 ALA A C 1
ATOM 2362 O O . ALA A 1 307 ? -2.376 -10.117 13.167 1.00 97.75 307 ALA A O 1
ATOM 2363 N N . ARG A 1 308 ? -3.071 -11.908 14.334 1.00 97.56 308 ARG A N 1
ATOM 2364 C CA . ARG A 1 308 ? -1.754 -12.505 14.580 1.00 97.56 308 ARG A CA 1
ATOM 2365 C C . ARG A 1 308 ? -1.455 -13.713 13.700 1.00 97.56 308 ARG A C 1
ATOM 2367 O O . ARG A 1 308 ? -0.421 -14.344 13.901 1.00 97.56 308 ARG A O 1
ATOM 2374 N N . SER A 1 309 ? -2.344 -14.043 12.763 1.00 97.88 309 SER A N 1
ATOM 2375 C CA . SER A 1 309 ? -2.189 -15.197 11.877 1.00 97.88 309 SER A CA 1
ATOM 2376 C C . SER A 1 309 ? -1.975 -16.513 12.648 1.00 97.88 309 SER A C 1
ATOM 2378 O O . SER A 1 309 ? -1.156 -17.322 12.230 1.00 97.88 309 SER A O 1
ATOM 2380 N N . GLN A 1 310 ? -2.646 -16.718 13.792 1.00 98.25 310 GLN A N 1
ATOM 2381 C CA . GLN A 1 310 ? -2.506 -17.918 14.641 1.00 98.25 310 GLN A CA 1
ATOM 2382 C C . GLN A 1 310 ? -3.533 -18.989 14.248 1.00 98.25 310 GLN A C 1
ATOM 2384 O O . GLN A 1 310 ? -4.649 -19.013 14.780 1.00 98.25 310 GLN A O 1
ATOM 2389 N N . ALA A 1 311 ? -3.172 -19.854 13.298 1.00 98.31 311 ALA A N 1
ATOM 2390 C CA . ALA A 1 311 ? -4.104 -20.793 12.680 1.00 98.31 311 ALA A CA 1
ATOM 2391 C C . ALA A 1 311 ? -4.722 -21.771 13.688 1.00 98.31 311 ALA A C 1
ATOM 2393 O O . ALA A 1 311 ? -5.945 -21.909 13.728 1.00 98.31 311 ALA A O 1
ATOM 2394 N N . ALA A 1 312 ? -3.914 -22.386 14.557 1.00 98.44 312 ALA A N 1
ATOM 2395 C CA . ALA A 1 312 ? -4.398 -23.386 15.506 1.00 98.44 312 ALA A CA 1
ATOM 2396 C C . ALA A 1 312 ? -5.292 -22.755 16.584 1.00 98.44 312 ALA A C 1
ATOM 2398 O O . ALA A 1 312 ? -6.279 -23.358 17.016 1.00 98.44 312 ALA A O 1
ATOM 2399 N N . VAL A 1 313 ? -4.995 -21.518 16.999 1.00 98.69 313 VAL A N 1
ATOM 2400 C CA . VAL A 1 313 ? -5.856 -20.761 17.927 1.00 98.69 313 VAL A CA 1
ATOM 2401 C C . VAL A 1 313 ? -7.190 -20.428 17.271 1.00 98.69 313 VAL A C 1
ATOM 2403 O O . VAL A 1 313 ? -8.234 -20.629 17.891 1.00 98.69 313 VAL A O 1
ATOM 2406 N N . VAL A 1 314 ? -7.178 -19.956 16.020 1.00 98.56 314 VAL A N 1
ATOM 2407 C CA . VAL A 1 314 ? -8.406 -19.659 15.270 1.00 98.56 314 VAL A CA 1
ATOM 2408 C C . VAL A 1 314 ? -9.247 -20.916 15.075 1.00 98.56 314 VAL A C 1
ATOM 2410 O O . VAL A 1 314 ? -10.433 -20.891 15.392 1.00 98.56 314 VAL A O 1
ATOM 2413 N N . GLU A 1 315 ? -8.659 -22.028 14.641 1.00 98.50 315 GLU A N 1
ATOM 2414 C CA . GLU A 1 315 ? -9.363 -23.308 14.504 1.00 98.50 315 GLU A CA 1
ATOM 2415 C C . GLU A 1 315 ? -9.983 -23.759 15.829 1.00 98.50 315 GLU A C 1
ATOM 2417 O O . GLU A 1 315 ? -11.167 -24.097 15.873 1.00 98.50 315 GLU A O 1
ATOM 2422 N N . THR A 1 316 ? -9.229 -23.673 16.929 1.00 98.44 316 THR A N 1
ATOM 2423 C CA . THR A 1 316 ? -9.728 -24.024 18.266 1.00 98.44 316 THR A CA 1
ATOM 2424 C C . THR A 1 316 ? -10.904 -23.136 18.672 1.00 98.44 316 THR A C 1
ATOM 2426 O O . THR A 1 316 ? -11.926 -23.642 19.129 1.00 98.44 316 THR A O 1
ATOM 2429 N N . LEU A 1 317 ? -10.822 -21.818 18.458 1.00 98.38 317 LEU A N 1
ATOM 2430 C CA . LEU A 1 317 ? -11.933 -20.899 18.728 1.00 98.38 317 LEU A CA 1
ATOM 2431 C C . LEU A 1 317 ? -13.163 -21.220 17.861 1.00 98.38 317 LEU A C 1
ATOM 2433 O O . LEU A 1 317 ? -14.289 -21.197 18.359 1.00 98.38 317 LEU A O 1
ATOM 2437 N N . LEU A 1 318 ? -12.979 -21.582 16.590 1.00 98.31 318 LEU A N 1
ATOM 2438 C CA . LEU A 1 318 ? -14.070 -21.919 15.665 1.00 98.31 318 LEU A CA 1
ATOM 2439 C C . LEU A 1 318 ? -14.781 -23.249 15.980 1.00 98.31 318 LEU A C 1
ATOM 2441 O O . LEU A 1 318 ? -15.873 -23.482 15.450 1.00 98.31 318 LEU A O 1
ATOM 2445 N N . LEU A 1 319 ? -14.199 -24.097 16.835 1.00 97.31 319 LEU A N 1
ATOM 2446 C CA . LEU A 1 319 ? -14.826 -25.310 17.382 1.00 97.31 319 LEU A CA 1
ATOM 2447 C C . LEU A 1 319 ? -15.671 -25.045 18.641 1.00 97.31 319 LEU A C 1
ATOM 2449 O O . LEU A 1 319 ? -16.323 -25.953 19.152 1.00 97.31 319 LEU A O 1
ATOM 2453 N N . THR A 1 320 ? -15.676 -23.810 19.143 1.00 95.44 320 THR A N 1
ATOM 2454 C CA . THR A 1 320 ? -16.383 -23.407 20.369 1.00 95.44 320 THR A CA 1
ATOM 2455 C C . THR A 1 320 ? -17.512 -22.409 20.072 1.00 95.44 320 THR A C 1
ATOM 2457 O O . THR A 1 320 ? -17.850 -22.144 18.915 1.00 95.44 320 THR A O 1
ATOM 2460 N N . ALA A 1 321 ? -18.086 -21.801 21.118 1.00 92.38 321 ALA A N 1
ATOM 2461 C CA . ALA A 1 321 ? -19.090 -20.742 20.994 1.00 92.38 321 ALA A CA 1
ATOM 2462 C C . ALA A 1 321 ? -18.601 -19.521 20.181 1.00 92.38 321 ALA A C 1
ATOM 2464 O O . ALA A 1 321 ? -19.414 -18.840 19.554 1.00 92.38 321 ALA A O 1
ATOM 2465 N N . ALA A 1 322 ? -17.283 -19.288 20.101 1.00 95.81 322 ALA A N 1
ATOM 2466 C CA . ALA A 1 322 ? -16.711 -18.182 19.334 1.00 95.81 322 ALA A CA 1
ATOM 2467 C C . ALA A 1 322 ? -16.909 -18.312 17.811 1.00 95.81 322 ALA A C 1
ATOM 2469 O O . ALA A 1 322 ? -16.696 -17.335 17.094 1.00 95.81 322 ALA A O 1
ATOM 2470 N N . ARG A 1 323 ? -17.380 -19.459 17.290 1.00 96.75 323 ARG A N 1
ATOM 2471 C CA . ARG A 1 323 ? -17.735 -19.610 15.866 1.00 96.75 323 ARG A CA 1
ATOM 2472 C C . ARG A 1 323 ? -18.735 -18.555 15.389 1.00 96.75 323 ARG A C 1
ATOM 2474 O O . ARG A 1 323 ? -18.626 -18.091 14.258 1.00 96.75 323 ARG A O 1
ATOM 2481 N N . GLY A 1 324 ? -19.677 -18.145 16.243 1.00 94.94 324 GLY A N 1
ATOM 2482 C CA . GLY A 1 324 ? -20.637 -17.082 15.920 1.00 94.94 324 GLY A CA 1
ATOM 2483 C C . GLY A 1 324 ? -19.974 -15.728 15.636 1.00 94.94 324 GLY A C 1
ATOM 2484 O O . GLY A 1 324 ? -20.539 -14.905 14.920 1.00 94.94 324 GLY A O 1
ATOM 2485 N N . ASN A 1 325 ? -18.742 -15.526 16.113 1.00 96.94 325 ASN A N 1
ATOM 2486 C CA . ASN A 1 325 ? -18.035 -14.254 16.013 1.00 96.94 325 ASN A CA 1
ATOM 2487 C C . ASN A 1 325 ? -17.340 -14.014 14.669 1.00 96.94 325 ASN A C 1
ATOM 2489 O O . ASN A 1 325 ? -16.738 -12.958 14.490 1.00 96.94 325 ASN A O 1
ATOM 2493 N N . VAL A 1 326 ? -17.433 -14.937 13.705 1.00 97.44 326 VAL A N 1
ATOM 2494 C CA . VAL A 1 326 ? -16.872 -14.730 12.353 1.00 97.44 326 VAL A CA 1
ATOM 2495 C C . VAL A 1 326 ? -17.517 -13.557 11.605 1.00 97.44 326 VAL A C 1
ATOM 2497 O O . VAL A 1 326 ? -16.910 -13.016 10.683 1.00 97.44 326 VAL A O 1
ATOM 2500 N N . PHE A 1 327 ? -18.724 -13.151 12.015 1.00 96.19 327 PHE A N 1
ATOM 2501 C CA . PHE A 1 327 ? -19.446 -11.985 11.495 1.00 96.19 327 PHE A CA 1
ATOM 2502 C C . PHE A 1 327 ? -19.565 -10.842 12.511 1.00 96.19 327 PHE A C 1
ATOM 2504 O O . PHE A 1 327 ? -20.194 -9.827 12.217 1.00 96.19 327 PHE A O 1
ATOM 2511 N N . THR A 1 328 ? -18.980 -10.990 13.701 1.00 94.94 328 THR A N 1
ATOM 2512 C CA . THR A 1 328 ? -18.931 -9.898 14.675 1.00 94.94 328 THR A CA 1
ATOM 2513 C C . THR A 1 328 ? -17.947 -8.862 14.164 1.00 94.94 328 THR A C 1
ATOM 2515 O O . THR A 1 328 ? -16.812 -9.203 13.852 1.00 94.94 328 THR A O 1
ATOM 2518 N N . ALA A 1 329 ? -18.383 -7.611 14.073 1.00 94.00 329 ALA A N 1
ATOM 2519 C CA . ALA A 1 329 ? -17.528 -6.505 13.681 1.00 94.00 329 ALA A CA 1
ATOM 2520 C C . ALA A 1 329 ? -16.951 -5.795 14.913 1.00 94.00 329 ALA A C 1
ATOM 2522 O O . ALA A 1 329 ? -17.640 -5.590 15.912 1.00 94.00 329 ALA A O 1
ATOM 2523 N N . THR A 1 330 ? -15.694 -5.375 14.811 1.00 93.38 330 THR A N 1
ATOM 2524 C CA . THR A 1 330 ? -15.080 -4.386 15.713 1.00 93.38 330 THR A CA 1
ATOM 2525 C C . THR A 1 330 ? -15.810 -3.038 15.661 1.00 93.38 330 THR A C 1
ATOM 2527 O O . THR A 1 330 ? -16.603 -2.770 14.759 1.00 93.38 330 THR A O 1
ATOM 2530 N N . ALA A 1 331 ? -15.447 -2.117 16.555 1.00 88.06 331 ALA A N 1
ATOM 2531 C CA . ALA A 1 331 ? -15.868 -0.716 16.523 1.00 88.06 331 ALA A CA 1
ATOM 2532 C C . ALA A 1 331 ? -15.451 0.025 15.234 1.00 88.06 331 ALA A C 1
ATOM 2534 O O . ALA A 1 331 ? -15.900 1.133 14.993 1.00 88.06 331 ALA A O 1
ATOM 2535 N N . GLN A 1 332 ? -14.594 -0.553 14.388 1.00 88.38 332 GLN A N 1
ATOM 2536 C CA . GLN A 1 332 ? -14.260 0.004 13.069 1.00 88.38 332 GLN A CA 1
ATOM 2537 C C . GLN A 1 332 ? -14.958 -0.732 11.917 1.00 88.38 332 GLN A C 1
ATOM 2539 O O . GLN A 1 332 ? -14.593 -0.542 10.757 1.00 88.38 332 GLN A O 1
ATOM 2544 N N . GLY A 1 333 ? -15.905 -1.624 12.215 1.00 91.00 333 GLY A N 1
ATOM 2545 C CA . GLY A 1 333 ? -16.596 -2.427 11.208 1.00 91.00 333 GLY A CA 1
ATOM 2546 C C . GLY A 1 333 ? -15.798 -3.629 10.686 1.00 91.00 333 GLY A C 1
ATOM 2547 O O . GLY A 1 333 ? -16.281 -4.337 9.811 1.00 91.00 333 GLY A O 1
ATOM 2548 N N . ARG A 1 334 ? -14.581 -3.876 11.190 1.00 94.00 334 ARG A N 1
ATOM 2549 C CA . ARG A 1 334 ? -13.719 -4.976 10.716 1.00 94.00 334 ARG A CA 1
ATOM 2550 C C . ARG A 1 334 ? -14.176 -6.306 11.293 1.00 94.00 334 ARG A C 1
ATOM 2552 O O . ARG A 1 334 ? -14.330 -6.388 12.510 1.00 94.00 334 ARG A O 1
ATOM 2559 N N . LEU A 1 335 ? -14.300 -7.323 10.449 1.00 96.12 335 LEU A N 1
ATOM 2560 C CA . LEU A 1 335 ? -14.480 -8.721 10.842 1.00 96.12 335 LEU A CA 1
ATOM 2561 C C . LEU A 1 335 ? -13.121 -9.376 11.165 1.00 96.12 335 LEU A C 1
ATOM 2563 O O . LEU A 1 335 ? -12.076 -8.833 10.787 1.00 96.12 335 LEU A O 1
ATOM 2567 N N . PRO A 1 336 ? -13.081 -10.585 11.761 1.00 98.06 336 PRO A N 1
ATOM 2568 C CA . PRO A 1 336 ? -11.822 -11.301 11.980 1.00 98.06 336 PRO A CA 1
ATOM 2569 C C . PRO A 1 336 ? -11.017 -11.516 10.688 1.00 98.06 336 PRO A C 1
ATOM 2571 O O . PRO A 1 336 ? -9.799 -11.349 10.677 1.00 98.06 336 PRO A O 1
ATOM 2574 N N . LEU A 1 337 ? -11.700 -11.810 9.574 1.00 96.94 337 LEU A N 1
ATOM 2575 C CA . LEU A 1 337 ? -11.062 -11.965 8.263 1.00 96.94 337 LEU A CA 1
ATOM 2576 C C . LEU A 1 337 ? -10.421 -10.659 7.762 1.00 96.94 337 LEU A C 1
ATOM 2578 O O . LEU A 1 337 ? -9.354 -10.699 7.151 1.00 96.94 337 LEU A O 1
ATOM 2582 N N . ASP A 1 338 ? -11.039 -9.509 8.036 1.00 95.31 338 ASP A N 1
ATOM 2583 C CA . ASP A 1 338 ? -10.510 -8.199 7.637 1.00 95.31 338 ASP A CA 1
ATOM 2584 C C . ASP A 1 338 ? -9.271 -7.835 8.475 1.00 95.31 338 ASP A C 1
ATOM 2586 O O . ASP A 1 338 ? -8.295 -7.284 7.961 1.00 95.31 338 ASP A O 1
ATOM 2590 N N . CYS A 1 339 ? -9.262 -8.208 9.762 1.00 96.69 339 CYS A N 1
ATOM 2591 C CA . CYS A 1 339 ? -8.087 -8.082 10.625 1.00 96.69 339 CYS A CA 1
ATOM 2592 C C . CYS A 1 339 ? -6.901 -8.905 10.102 1.00 96.69 339 CYS A C 1
ATOM 2594 O O . CYS A 1 339 ? -5.806 -8.360 9.967 1.00 96.69 339 CYS A O 1
ATOM 2596 N N . LEU A 1 340 ? -7.125 -10.174 9.736 1.00 97.25 340 LEU A N 1
ATOM 2597 C CA . LEU A 1 340 ? -6.096 -11.019 9.120 1.00 97.25 340 LEU A CA 1
ATOM 2598 C C . LEU A 1 340 ? -5.574 -10.415 7.810 1.00 97.25 340 LEU A C 1
ATOM 2600 O O . LEU A 1 340 ? -4.368 -10.279 7.625 1.00 97.25 340 LEU A O 1
ATOM 2604 N N . ARG A 1 341 ? -6.473 -10.010 6.903 1.00 94.88 341 ARG A N 1
ATOM 2605 C CA . ARG A 1 341 ? -6.098 -9.423 5.605 1.00 94.88 341 ARG A CA 1
ATOM 2606 C C . ARG A 1 341 ? -5.274 -8.153 5.758 1.00 94.88 341 ARG A C 1
ATOM 2608 O O . ARG A 1 341 ? -4.338 -7.938 4.991 1.00 94.88 341 ARG A O 1
ATOM 2615 N N . ARG A 1 342 ? -5.592 -7.315 6.747 1.00 93.44 342 ARG A N 1
ATOM 2616 C CA . ARG A 1 342 ? -4.766 -6.151 7.082 1.00 93.44 342 ARG A CA 1
ATOM 2617 C C . ARG A 1 342 ? -3.361 -6.569 7.506 1.00 93.44 342 ARG A C 1
ATOM 2619 O O . ARG A 1 342 ? -2.407 -5.991 6.995 1.00 93.44 342 ARG A O 1
ATOM 2626 N N . THR A 1 343 ? -3.225 -7.549 8.397 1.00 94.81 343 THR A N 1
ATOM 2627 C CA . THR A 1 343 ? -1.908 -8.044 8.826 1.00 94.81 343 THR A CA 1
ATOM 2628 C C . THR A 1 343 ? -1.115 -8.606 7.649 1.00 94.81 343 THR A C 1
ATOM 2630 O O . THR A 1 343 ? 0.019 -8.191 7.438 1.00 94.81 343 THR A O 1
ATOM 2633 N N . MET A 1 344 ? -1.731 -9.449 6.818 1.00 94.75 344 MET A N 1
ATOM 2634 C CA . MET A 1 344 ? -1.107 -10.015 5.617 1.00 94.75 344 MET A CA 1
ATOM 2635 C C . MET A 1 344 ? -0.562 -8.924 4.678 1.00 94.75 344 MET A C 1
ATOM 2637 O O . MET A 1 344 ? 0.574 -9.017 4.210 1.00 94.75 344 MET A O 1
ATOM 2641 N N . ARG A 1 345 ? -1.332 -7.852 4.440 1.00 91.25 345 ARG A N 1
ATOM 2642 C CA . ARG A 1 345 ? -0.885 -6.699 3.635 1.00 91.25 345 ARG A CA 1
ATOM 2643 C C . ARG A 1 345 ? 0.286 -5.957 4.274 1.00 91.25 345 ARG A C 1
ATOM 2645 O O . ARG A 1 345 ? 1.219 -5.582 3.571 1.00 91.25 345 ARG A O 1
ATOM 2652 N N . LEU A 1 346 ? 0.252 -5.757 5.591 1.00 89.31 346 LEU A N 1
ATOM 2653 C CA . LEU A 1 346 ? 1.328 -5.081 6.320 1.00 89.31 346 LEU A CA 1
ATOM 2654 C C . LEU A 1 346 ? 2.627 -5.884 6.324 1.00 89.31 346 LEU A C 1
ATOM 2656 O O . LEU A 1 346 ? 3.694 -5.301 6.157 1.00 89.31 346 LEU A O 1
ATOM 2660 N N . GLU A 1 347 ? 2.544 -7.206 6.458 1.00 91.50 347 GLU A N 1
ATOM 2661 C CA . GLU A 1 347 ? 3.699 -8.098 6.342 1.00 91.50 347 GLU A CA 1
ATOM 2662 C C . GLU A 1 347 ? 4.326 -8.014 4.945 1.00 91.50 347 GLU A C 1
ATOM 2664 O O . GLU A 1 347 ? 5.538 -7.817 4.832 1.00 91.50 347 GLU A O 1
ATOM 2669 N N . LYS A 1 348 ? 3.503 -8.081 3.884 1.00 90.44 348 LYS A N 1
ATOM 2670 C CA . LYS A 1 348 ? 3.959 -7.909 2.494 1.00 90.44 348 LYS A CA 1
ATOM 2671 C C . LYS A 1 348 ? 4.637 -6.550 2.301 1.00 90.44 348 LYS A C 1
ATOM 2673 O O . LYS A 1 348 ? 5.777 -6.489 1.849 1.00 90.44 348 LYS A O 1
ATOM 2678 N N . ALA A 1 349 ? 3.967 -5.465 2.689 1.00 85.69 349 ALA A N 1
ATOM 2679 C CA . ALA A 1 349 ? 4.489 -4.108 2.558 1.00 85.69 349 ALA A CA 1
ATOM 2680 C C . ALA A 1 349 ? 5.805 -3.911 3.324 1.00 85.69 349 ALA A C 1
ATOM 2682 O O . ALA A 1 349 ? 6.746 -3.322 2.795 1.00 85.69 349 ALA A O 1
ATOM 2683 N N . SER A 1 350 ? 5.890 -4.436 4.550 1.00 85.75 350 SER A N 1
ATOM 2684 C CA . SER A 1 350 ? 7.101 -4.377 5.366 1.00 85.75 350 SER A CA 1
ATOM 2685 C C . SER A 1 350 ? 8.266 -5.092 4.681 1.00 85.75 350 SER A C 1
ATOM 2687 O O . SER A 1 350 ? 9.335 -4.497 4.552 1.00 85.75 350 SER A O 1
ATOM 2689 N N . LYS A 1 351 ? 8.051 -6.306 4.159 1.00 87.25 351 LYS A N 1
ATOM 2690 C CA . LYS A 1 351 ? 9.077 -7.067 3.429 1.00 87.25 351 LYS A CA 1
ATOM 2691 C C . LYS A 1 351 ? 9.532 -6.383 2.141 1.00 87.25 351 LYS A C 1
ATOM 2693 O O . LYS A 1 351 ? 10.724 -6.364 1.864 1.00 87.25 351 LYS A O 1
ATOM 2698 N N . LEU A 1 352 ? 8.616 -5.781 1.386 1.00 82.69 352 LEU A N 1
ATOM 2699 C CA . LEU A 1 352 ? 8.974 -5.046 0.169 1.00 82.69 352 LEU A CA 1
ATOM 2700 C C . LEU A 1 352 ? 9.724 -3.740 0.475 1.00 82.69 352 LEU A C 1
ATOM 2702 O O . LEU A 1 352 ? 10.606 -3.344 -0.281 1.00 82.69 352 LEU A O 1
ATOM 2706 N N . SER A 1 353 ? 9.408 -3.078 1.592 1.00 79.12 353 SER A N 1
ATOM 2707 C CA . SER A 1 353 ? 10.028 -1.797 1.955 1.00 79.12 353 SER A CA 1
ATOM 2708 C C . SER A 1 353 ? 11.500 -1.900 2.368 1.00 79.12 353 SER A C 1
ATOM 2710 O O . SER A 1 353 ? 12.225 -0.917 2.238 1.00 79.12 353 SER A O 1
ATOM 2712 N N . THR A 1 354 ? 11.961 -3.063 2.842 1.00 79.19 354 THR A N 1
ATOM 2713 C CA . THR A 1 354 ? 13.359 -3.244 3.267 1.00 79.19 354 THR A CA 1
ATOM 2714 C C . THR A 1 354 ? 14.318 -3.476 2.102 1.00 79.19 354 THR A C 1
ATOM 2716 O O . THR A 1 354 ? 15.525 -3.418 2.314 1.00 79.19 354 THR A O 1
ATOM 2719 N N . GLY A 1 355 ? 13.818 -3.758 0.891 1.00 71.12 355 GLY A N 1
ATOM 2720 C CA . GLY A 1 355 ? 14.624 -3.968 -0.321 1.00 71.12 355 GLY A CA 1
ATOM 2721 C C . GLY A 1 355 ? 15.598 -5.157 -0.282 1.00 71.12 355 GLY A C 1
ATOM 2722 O O . GLY A 1 355 ? 16.276 -5.410 -1.270 1.00 71.12 355 GLY A O 1
ATOM 2723 N N . ALA A 1 356 ? 15.679 -5.878 0.840 1.00 60.34 356 ALA A N 1
ATOM 2724 C CA . ALA A 1 356 ? 16.706 -6.884 1.098 1.00 60.34 356 ALA A CA 1
ATOM 2725 C C . ALA A 1 356 ? 16.321 -8.296 0.625 1.00 60.34 356 ALA A C 1
ATOM 2727 O O . ALA A 1 356 ? 17.198 -9.134 0.438 1.00 60.34 356 ALA A O 1
ATOM 2728 N N . GLU A 1 357 ? 15.028 -8.582 0.442 1.00 68.12 357 GLU A N 1
ATOM 2729 C CA . GLU A 1 357 ? 14.541 -9.927 0.121 1.00 68.12 357 GLU A CA 1
ATOM 2730 C C . GLU A 1 357 ? 13.367 -9.878 -0.860 1.00 68.12 357 GLU A C 1
ATOM 2732 O O . GLU A 1 357 ? 12.474 -9.033 -0.758 1.00 68.12 357 GLU A O 1
ATOM 2737 N N . THR A 1 358 ? 13.334 -10.837 -1.787 1.00 81.69 358 THR A N 1
ATOM 2738 C CA . THR A 1 358 ? 12.129 -11.128 -2.563 1.00 81.69 358 THR A CA 1
ATOM 2739 C C . THR A 1 358 ? 11.045 -11.636 -1.615 1.00 81.69 358 THR A C 1
ATOM 2741 O O . THR A 1 358 ? 11.267 -12.528 -0.794 1.00 81.69 358 THR A O 1
ATOM 2744 N N . TRP A 1 359 ? 9.850 -11.051 -1.695 1.00 89.62 359 TRP A N 1
ATOM 2745 C CA . TRP A 1 359 ? 8.726 -11.501 -0.884 1.00 89.62 359 TRP A CA 1
ATOM 2746 C C . TRP A 1 359 ? 8.324 -12.925 -1.299 1.00 89.62 359 TRP A C 1
ATOM 2748 O O . TRP A 1 359 ? 7.905 -13.160 -2.431 1.00 89.62 359 TRP A O 1
ATOM 2758 N N . SER A 1 360 ? 8.457 -13.883 -0.381 1.00 91.81 360 SER A N 1
ATOM 2759 C CA . SER A 1 360 ? 8.231 -15.314 -0.628 1.00 91.81 360 SER A CA 1
ATOM 2760 C C . SER A 1 360 ? 6.767 -15.753 -0.515 1.00 91.81 360 SER A C 1
ATOM 2762 O O . SER A 1 360 ? 6.484 -16.949 -0.578 1.00 91.81 360 SER A O 1
ATOM 2764 N N . GLY A 1 361 ? 5.843 -14.801 -0.384 1.00 94.25 361 GLY A N 1
ATOM 2765 C CA . GLY A 1 361 ? 4.424 -15.052 -0.153 1.00 94.25 361 GLY A CA 1
ATOM 2766 C C . GLY A 1 361 ? 4.031 -14.898 1.317 1.00 94.25 361 GLY A C 1
ATOM 2767 O O . GLY A 1 361 ? 4.846 -14.584 2.190 1.00 94.25 361 GLY A O 1
ATOM 2768 N N . HIS A 1 362 ? 2.743 -15.069 1.598 1.00 95.50 362 HIS A N 1
ATOM 2769 C CA . HIS A 1 362 ? 2.224 -15.071 2.961 1.00 95.50 362 HIS A CA 1
ATOM 2770 C C . HIS A 1 362 ? 2.646 -16.331 3.721 1.00 95.50 362 HIS A C 1
ATOM 2772 O O . HIS A 1 362 ? 2.844 -17.396 3.138 1.00 95.50 362 HIS A O 1
ATOM 2778 N N . SER A 1 363 ? 2.764 -16.217 5.046 1.00 96.31 363 SER A N 1
ATOM 2779 C CA . SER A 1 363 ? 3.096 -17.367 5.886 1.00 96.31 363 SER A CA 1
ATOM 2780 C C . SER A 1 363 ? 2.021 -18.455 5.794 1.00 96.31 363 SER A C 1
ATOM 2782 O O . SER A 1 363 ? 0.828 -18.157 5.691 1.00 96.31 363 SER A O 1
ATOM 2784 N N . LEU A 1 364 ? 2.432 -19.724 5.905 1.00 96.81 364 LEU A N 1
ATOM 2785 C CA . LEU A 1 364 ? 1.506 -20.863 5.923 1.00 96.81 364 LEU A CA 1
ATOM 2786 C C . LEU A 1 364 ? 0.422 -20.691 6.998 1.00 96.81 364 LEU A C 1
ATOM 2788 O O . LEU A 1 364 ? -0.752 -20.941 6.742 1.00 96.81 364 LEU A O 1
ATOM 2792 N N . SER A 1 365 ? 0.800 -20.178 8.172 1.00 97.50 365 SER A N 1
ATOM 2793 C CA . SER A 1 365 ? -0.141 -19.909 9.260 1.00 97.50 365 SER A CA 1
ATOM 2794 C C . SER A 1 365 ? -1.184 -18.850 8.879 1.00 97.50 365 SER A C 1
ATOM 2796 O O . SER A 1 365 ? -2.366 -19.020 9.171 1.00 97.50 365 SER A O 1
ATOM 2798 N N . ALA A 1 366 ? -0.809 -17.784 8.161 1.00 97.69 366 ALA A N 1
ATOM 2799 C CA . ALA A 1 366 ? -1.771 -16.798 7.661 1.00 97.69 366 ALA A CA 1
ATOM 2800 C C . ALA A 1 366 ? -2.735 -17.403 6.626 1.00 97.69 366 ALA A C 1
ATOM 2802 O O . ALA A 1 366 ? -3.940 -17.155 6.696 1.00 97.69 366 ALA A O 1
ATOM 2803 N N . ILE A 1 367 ? -2.229 -18.240 5.713 1.00 97.7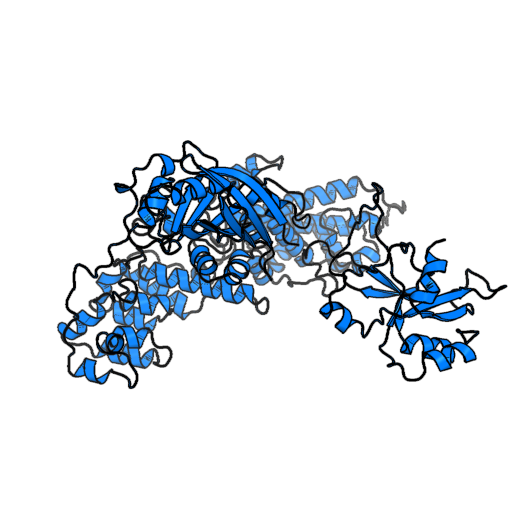5 367 ILE A N 1
ATOM 2804 C CA . ILE A 1 367 ? -3.040 -18.943 4.706 1.00 97.75 367 ILE A CA 1
ATOM 2805 C C . ILE A 1 367 ? -4.043 -19.889 5.382 1.00 97.75 367 ILE A C 1
ATOM 2807 O O . ILE A 1 367 ? -5.236 -19.848 5.080 1.00 97.75 367 ILE A O 1
ATOM 2811 N N . GLN A 1 368 ? -3.589 -20.690 6.348 1.00 97.94 368 GLN A N 1
ATOM 2812 C CA . GLN A 1 368 ? -4.440 -21.596 7.126 1.00 97.94 368 GLN A CA 1
ATOM 2813 C C . GLN A 1 368 ? -5.482 -20.829 7.947 1.00 97.94 368 GLN A C 1
ATOM 2815 O O . GLN A 1 368 ? -6.664 -21.171 7.925 1.00 97.94 368 GLN A O 1
ATOM 2820 N N . THR A 1 369 ? -5.080 -19.729 8.591 1.00 98.50 369 THR A N 1
ATOM 2821 C CA . THR A 1 369 ? -6.003 -18.838 9.311 1.00 98.50 369 THR A CA 1
ATOM 2822 C C . THR A 1 369 ? -7.086 -18.299 8.369 1.00 98.50 369 THR A C 1
ATOM 2824 O O . THR A 1 369 ? -8.271 -18.295 8.710 1.00 98.50 369 THR A O 1
ATOM 2827 N N . GLN A 1 370 ? -6.706 -17.879 7.157 1.00 97.69 370 GLN A N 1
ATOM 2828 C CA . GLN A 1 370 ? -7.642 -17.380 6.151 1.00 97.69 370 GLN A CA 1
ATOM 2829 C C . GLN A 1 370 ? -8.615 -18.474 5.705 1.00 97.69 370 GLN A C 1
ATOM 2831 O O . GLN A 1 370 ? -9.823 -18.231 5.641 1.00 97.69 370 GLN A O 1
ATOM 2836 N N . ALA A 1 371 ? -8.104 -19.675 5.431 1.00 97.69 371 ALA A N 1
ATOM 2837 C CA . ALA A 1 371 ? -8.898 -20.833 5.043 1.00 97.69 371 ALA A CA 1
ATOM 2838 C C . ALA A 1 371 ? -9.915 -21.221 6.128 1.00 97.69 371 ALA A C 1
ATOM 2840 O O . ALA A 1 371 ? -11.093 -21.424 5.819 1.00 97.69 371 ALA A O 1
ATOM 2841 N N . ALA A 1 372 ? -9.497 -21.252 7.397 1.00 98.38 372 ALA A N 1
ATOM 2842 C CA . ALA A 1 372 ? -10.363 -21.558 8.531 1.00 98.38 372 ALA A CA 1
ATOM 2843 C C . ALA A 1 372 ? -11.504 -20.534 8.672 1.00 98.38 372 ALA A C 1
ATOM 2845 O O . ALA A 1 372 ? -12.674 -20.914 8.786 1.00 98.38 372 ALA A O 1
ATOM 2846 N N . LEU A 1 373 ? -11.192 -19.234 8.580 1.00 98.38 373 LEU A N 1
ATOM 2847 C CA . LEU A 1 373 ? -12.195 -18.165 8.639 1.00 98.38 373 LEU A CA 1
ATOM 2848 C C . LEU A 1 373 ? -13.165 -18.221 7.451 1.00 98.38 373 LEU A C 1
ATOM 2850 O O . LEU A 1 373 ? -14.376 -18.172 7.657 1.00 98.38 373 LEU A O 1
ATOM 2854 N N . LEU A 1 374 ? -12.669 -18.373 6.218 1.00 97.00 374 LEU A N 1
ATOM 2855 C CA . LEU A 1 374 ? -13.520 -18.480 5.025 1.00 97.00 374 LEU A CA 1
ATOM 2856 C C . LEU A 1 374 ? -14.447 -19.698 5.098 1.00 97.00 374 LEU A C 1
ATOM 2858 O O . LEU A 1 374 ? -15.645 -19.561 4.843 1.00 97.00 374 LEU A O 1
ATOM 2862 N N . THR A 1 375 ? -13.927 -20.847 5.537 1.00 97.62 375 THR A N 1
ATOM 2863 C CA . THR A 1 375 ? -14.717 -22.068 5.762 1.00 97.62 375 THR A CA 1
ATOM 2864 C C . THR A 1 375 ? -15.821 -21.824 6.786 1.00 97.62 375 THR A C 1
ATOM 2866 O O . THR A 1 375 ? -16.980 -22.173 6.555 1.00 97.62 375 THR A O 1
ATOM 2869 N N . ALA A 1 376 ? -15.498 -21.187 7.914 1.00 97.94 376 ALA A N 1
ATOM 2870 C CA . ALA A 1 376 ? -16.480 -20.890 8.951 1.00 97.94 376 ALA A CA 1
ATOM 2871 C C . ALA A 1 376 ? -17.547 -19.878 8.501 1.00 97.94 376 ALA A C 1
ATOM 2873 O O . ALA A 1 376 ? -18.695 -19.978 8.932 1.00 97.94 376 ALA A O 1
ATOM 2874 N N . MET A 1 377 ? -17.195 -18.963 7.594 1.00 97.25 377 MET A N 1
ATOM 2875 C CA . MET A 1 377 ? -18.119 -18.018 6.958 1.00 97.25 377 MET A CA 1
ATOM 2876 C C . MET A 1 377 ? -18.936 -18.631 5.805 1.00 97.25 377 MET A C 1
ATOM 2878 O O . MET A 1 377 ? -19.761 -17.928 5.221 1.00 97.25 377 MET A O 1
ATOM 2882 N N . GLY A 1 378 ? -18.702 -19.896 5.434 1.00 97.06 378 GLY A N 1
ATOM 2883 C CA . GLY A 1 378 ? -19.348 -20.535 4.281 1.00 97.06 378 GLY A CA 1
ATOM 2884 C C . GLY A 1 378 ? -18.922 -19.943 2.932 1.00 97.06 378 GLY A C 1
ATOM 2885 O O . GLY A 1 378 ? -19.689 -19.971 1.972 1.00 97.06 378 GLY A O 1
ATOM 2886 N N . ARG A 1 379 ? -17.721 -19.361 2.861 1.00 95.56 379 ARG A N 1
ATOM 2887 C CA . ARG A 1 379 ? -17.143 -18.770 1.649 1.00 95.56 379 ARG A CA 1
ATOM 2888 C C . ARG A 1 379 ? -16.162 -19.748 0.992 1.00 95.56 379 ARG A C 1
ATOM 2890 O O . ARG A 1 379 ? -15.564 -20.562 1.694 1.00 95.56 379 ARG A O 1
ATOM 2897 N N . PRO A 1 380 ? -15.969 -19.674 -0.338 1.00 95.25 380 PRO A N 1
ATOM 2898 C CA . PRO A 1 380 ? -14.983 -20.506 -1.014 1.00 95.25 380 PRO A CA 1
ATOM 2899 C C . PRO A 1 380 ? -13.580 -20.218 -0.473 1.00 95.25 380 PRO A C 1
ATOM 2901 O O . PRO A 1 380 ? -13.185 -19.058 -0.326 1.00 95.25 380 PRO A O 1
ATOM 2904 N N . VAL A 1 381 ? -12.842 -21.286 -0.181 1.00 95.38 381 VAL A N 1
ATOM 2905 C CA . VAL A 1 381 ? -11.443 -21.220 0.242 1.00 95.38 381 VAL A CA 1
ATOM 2906 C C . VAL A 1 381 ? -10.571 -21.213 -1.017 1.00 95.38 381 VAL A C 1
ATOM 2908 O O . VAL A 1 381 ? -10.709 -22.126 -1.836 1.00 95.38 381 VAL A O 1
ATOM 2911 N N . PRO A 1 382 ? -9.716 -20.195 -1.224 1.00 93.12 382 PRO A N 1
ATOM 2912 C CA . PRO A 1 382 ? -8.760 -20.207 -2.326 1.00 93.12 382 PRO A CA 1
ATOM 2913 C C . PRO A 1 382 ? -7.789 -21.383 -2.169 1.00 93.12 382 PRO A C 1
ATOM 2915 O O . PRO A 1 382 ? -7.525 -21.828 -1.052 1.00 93.12 382 PRO A O 1
ATOM 2918 N N . ASN A 1 383 ? -7.237 -21.885 -3.277 1.00 93.94 383 ASN A N 1
ATOM 2919 C CA . ASN A 1 383 ? -6.133 -22.838 -3.168 1.00 93.94 383 ASN A CA 1
ATOM 2920 C C . ASN A 1 383 ? -4.917 -22.164 -2.498 1.00 93.94 383 ASN A C 1
ATOM 2922 O O . ASN A 1 383 ? -4.815 -20.934 -2.441 1.00 93.94 383 ASN A O 1
ATOM 2926 N N . GLU A 1 384 ? -4.002 -22.982 -1.986 1.00 93.69 384 GLU A N 1
ATOM 2927 C CA . GLU A 1 384 ? -2.843 -22.502 -1.230 1.00 93.69 384 GLU A CA 1
ATOM 2928 C C . GLU A 1 384 ? -1.983 -21.528 -2.047 1.00 93.69 384 GLU A C 1
ATOM 2930 O O . GLU A 1 384 ? -1.622 -20.473 -1.536 1.00 93.69 384 GLU A O 1
ATOM 2935 N N . ASP A 1 385 ? -1.767 -21.801 -3.339 1.00 90.25 385 ASP A N 1
ATOM 2936 C CA . ASP A 1 385 ? -1.003 -20.918 -4.229 1.00 90.25 385 ASP A CA 1
ATOM 2937 C C . ASP A 1 385 ? -1.658 -19.534 -4.403 1.00 90.25 385 ASP A C 1
ATOM 2939 O O . ASP A 1 385 ? -0.994 -18.507 -4.282 1.00 90.25 385 ASP A O 1
ATOM 2943 N N . VAL A 1 386 ? -2.974 -19.465 -4.645 1.00 93.19 386 VAL A N 1
ATOM 2944 C CA . VAL A 1 386 ? -3.720 -18.193 -4.771 1.00 93.19 386 VAL A CA 1
ATOM 2945 C C . VAL A 1 386 ? -3.664 -17.406 -3.466 1.00 93.19 386 VAL A C 1
ATOM 2947 O O . VAL A 1 386 ? -3.486 -16.185 -3.500 1.00 93.19 386 VAL A O 1
ATOM 2950 N N . ALA A 1 387 ? -3.787 -18.091 -2.328 1.00 93.12 387 ALA A N 1
ATOM 2951 C CA . ALA A 1 387 ? -3.709 -17.469 -1.013 1.00 93.12 387 ALA A CA 1
ATOM 2952 C C . ALA A 1 387 ? -2.295 -16.962 -0.695 1.00 93.12 387 ALA A C 1
ATOM 2954 O O . ALA A 1 387 ? -2.153 -15.853 -0.181 1.00 93.12 387 ALA A O 1
ATOM 2955 N N . ALA A 1 388 ? -1.257 -17.731 -1.042 1.00 95.31 388 ALA A N 1
ATOM 2956 C CA . ALA A 1 388 ? 0.141 -17.391 -0.792 1.00 95.31 388 ALA A CA 1
ATOM 2957 C C . ALA A 1 388 ? 0.547 -16.072 -1.456 1.00 95.31 388 ALA A C 1
ATOM 2959 O O . ALA A 1 388 ? 1.283 -15.290 -0.857 1.00 95.31 388 ALA A O 1
ATOM 2960 N N . TRP A 1 389 ? 0.018 -15.792 -2.649 1.00 94.50 389 TRP A N 1
ATOM 2961 C CA . TRP A 1 389 ? 0.335 -14.584 -3.419 1.00 94.50 389 TRP A CA 1
ATOM 2962 C C . TRP A 1 389 ? -0.705 -13.468 -3.287 1.00 94.50 389 TRP A C 1
ATOM 2964 O O . TRP A 1 389 ? -0.642 -12.495 -4.033 1.00 94.50 389 TRP A O 1
ATOM 2974 N N . GLY A 1 390 ? -1.674 -13.585 -2.373 1.00 91.44 390 GLY A N 1
ATOM 2975 C CA . GLY A 1 390 ? -2.636 -12.512 -2.094 1.00 91.44 390 GLY A CA 1
ATOM 2976 C C . GLY A 1 390 ? -3.612 -12.212 -3.239 1.00 91.44 390 GLY A C 1
ATOM 2977 O O . GLY A 1 390 ? -4.124 -11.098 -3.347 1.00 91.44 390 GLY A O 1
ATOM 2978 N N . CYS A 1 391 ? -3.894 -13.178 -4.120 1.00 93.38 391 CYS A N 1
ATOM 2979 C CA . CYS A 1 391 ? -4.827 -12.946 -5.219 1.00 93.38 391 CYS A CA 1
ATOM 2980 C C . CYS A 1 391 ? -6.248 -12.690 -4.706 1.00 93.38 391 CYS A C 1
ATOM 2982 O O . CYS A 1 391 ? -6.873 -13.531 -4.062 1.00 93.38 391 CYS A O 1
ATOM 2984 N N . SER A 1 392 ? -6.786 -11.524 -5.064 1.00 89.00 392 SER A N 1
ATOM 2985 C CA . SER A 1 392 ? -8.147 -11.115 -4.710 1.00 89.00 392 SER A CA 1
ATOM 2986 C C . SER A 1 392 ? -9.201 -11.459 -5.768 1.00 89.00 392 SER A C 1
ATOM 2988 O O . SER A 1 392 ? -10.386 -11.485 -5.446 1.00 89.00 392 SER A O 1
ATOM 2990 N N . CYS A 1 393 ? -8.805 -11.737 -7.016 1.00 90.88 393 CYS A N 1
ATOM 2991 C CA . CYS A 1 393 ? -9.750 -11.952 -8.120 1.00 90.88 393 CYS A CA 1
ATOM 2992 C C . CYS A 1 393 ? -10.096 -13.430 -8.365 1.00 90.88 393 CYS A C 1
ATOM 2994 O O . CYS A 1 393 ? -11.034 -13.727 -9.103 1.00 90.88 393 CYS A O 1
ATOM 2996 N N . GLY A 1 394 ? -9.318 -14.364 -7.803 1.00 91.00 394 GLY A N 1
ATOM 2997 C CA . GLY A 1 394 ? -9.453 -15.808 -8.029 1.00 91.00 394 GLY A CA 1
ATOM 2998 C C . GLY A 1 394 ? -9.152 -16.275 -9.462 1.00 91.00 394 GLY A C 1
ATOM 2999 O O . GLY A 1 394 ? -9.399 -17.433 -9.781 1.00 91.00 394 GLY A O 1
ATOM 3000 N N . ARG A 1 395 ? -8.646 -15.392 -10.338 1.00 93.94 395 ARG A N 1
ATOM 3001 C CA . ARG A 1 395 ? -8.376 -15.662 -11.766 1.00 93.94 395 ARG A CA 1
ATOM 3002 C C . ARG A 1 395 ? -6.899 -15.546 -12.155 1.00 93.94 395 ARG A C 1
ATOM 3004 O O . ARG A 1 395 ? -6.578 -15.603 -13.340 1.00 93.94 395 ARG A O 1
ATOM 3011 N N . CYS A 1 396 ? -6.002 -15.338 -11.193 1.00 95.50 396 CYS A N 1
ATOM 3012 C CA . CYS A 1 396 ? -4.567 -15.309 -11.467 1.00 95.50 396 CYS A CA 1
ATOM 3013 C C . CYS A 1 396 ? -4.059 -16.709 -11.833 1.00 95.50 396 CYS A C 1
ATOM 3015 O O . CYS A 1 396 ? -4.352 -17.672 -11.121 1.00 95.50 396 CYS A O 1
ATOM 3017 N N . ILE A 1 397 ? -3.239 -16.819 -12.883 1.00 95.31 397 ILE A N 1
ATOM 3018 C CA . ILE A 1 397 ? -2.515 -18.068 -13.158 1.00 95.31 397 ILE A CA 1
ATOM 3019 C C . ILE A 1 397 ? -1.482 -18.268 -12.043 1.00 95.31 397 ILE A C 1
ATOM 3021 O O . ILE A 1 397 ? -0.755 -17.331 -11.702 1.00 95.31 397 ILE A O 1
ATOM 3025 N N . GLU A 1 398 ? -1.461 -19.470 -11.455 1.00 94.56 398 GLU A N 1
ATOM 3026 C CA . GLU A 1 398 ? -0.626 -19.822 -10.292 1.00 94.56 398 GLU A CA 1
ATOM 3027 C C . GLU A 1 398 ? -0.786 -18.857 -9.098 1.00 94.56 398 GLU A C 1
ATOM 3029 O O . GLU A 1 398 ? 0.095 -18.737 -8.253 1.00 94.56 398 GLU A O 1
ATOM 3034 N N . GLY A 1 399 ? -1.906 -18.129 -9.020 1.00 94.50 399 GLY A N 1
ATOM 3035 C CA . GLY A 1 399 ? -2.173 -17.200 -7.923 1.00 94.50 399 GLY A CA 1
ATOM 3036 C C . GLY A 1 399 ? -1.513 -15.826 -8.033 1.00 94.50 399 GLY A C 1
ATOM 3037 O O . GLY A 1 399 ? -1.902 -14.928 -7.299 1.00 94.50 399 GLY A O 1
ATOM 3038 N N . TRP A 1 400 ? -0.598 -15.582 -8.971 1.00 95.62 400 TRP A N 1
ATOM 3039 C CA . TRP A 1 400 ? 0.122 -14.301 -9.038 1.00 95.62 400 TRP A CA 1
ATOM 3040 C C . TRP A 1 400 ? 0.015 -13.587 -10.392 1.00 95.62 400 TRP A C 1
ATOM 3042 O O . TRP A 1 400 ? -0.028 -12.359 -10.416 1.00 95.62 400 TRP A O 1
ATOM 3052 N N . PHE A 1 401 ? -0.117 -14.306 -11.512 1.00 96.31 401 PHE A N 1
ATOM 3053 C CA . PHE A 1 401 ? -0.158 -13.681 -12.839 1.00 96.31 401 PHE A CA 1
ATOM 3054 C C . PHE A 1 401 ? -1.596 -13.297 -13.225 1.00 96.31 401 PHE A C 1
ATOM 3056 O O . PHE A 1 401 ? -2.353 -14.095 -13.789 1.00 96.31 401 PHE A O 1
ATOM 3063 N N . SER A 1 402 ? -2.000 -12.087 -12.839 1.00 95.81 402 SER A N 1
ATOM 3064 C CA . SER A 1 402 ? -3.378 -11.590 -12.946 1.00 95.81 402 SER A CA 1
ATOM 3065 C C . SER A 1 402 ? -3.854 -11.362 -14.390 1.00 95.81 402 SER A C 1
ATOM 3067 O O . SER A 1 402 ? -3.041 -11.187 -15.300 1.00 95.81 402 SER A O 1
ATOM 3069 N N . PRO A 1 403 ? -5.179 -11.331 -14.645 1.00 95.44 403 PRO A N 1
ATOM 3070 C CA . PRO A 1 403 ? -5.722 -11.029 -15.970 1.00 95.44 403 PRO A CA 1
ATOM 3071 C C . PRO A 1 403 ? -5.226 -9.704 -16.563 1.00 95.44 403 PRO A C 1
ATOM 3073 O O . PRO A 1 403 ? -4.842 -9.684 -17.731 1.00 95.44 403 PRO A O 1
ATOM 3076 N N . VAL A 1 404 ? -5.175 -8.635 -15.760 1.00 93.50 404 VAL A N 1
ATOM 3077 C CA . VAL A 1 404 ? -4.692 -7.319 -16.205 1.00 93.50 404 VAL A CA 1
ATOM 3078 C C . VAL A 1 404 ? -3.203 -7.368 -16.533 1.00 93.50 404 VAL A C 1
ATOM 3080 O O . VAL A 1 404 ? -2.805 -6.919 -17.607 1.00 93.50 404 VAL A O 1
ATOM 3083 N N . MET A 1 405 ? -2.385 -7.969 -15.662 1.00 94.81 405 MET A N 1
ATOM 3084 C CA . MET A 1 405 ? -0.943 -8.084 -15.892 1.00 94.81 405 MET A CA 1
ATOM 3085 C C . MET A 1 405 ? -0.641 -8.894 -17.155 1.00 94.81 405 MET A C 1
ATOM 3087 O O . MET A 1 405 ? 0.157 -8.464 -17.984 1.00 94.81 405 MET A O 1
ATOM 3091 N N . ARG A 1 406 ? -1.316 -10.038 -17.346 1.00 95.44 406 ARG A N 1
ATOM 3092 C CA . ARG A 1 406 ? -1.206 -10.862 -18.563 1.00 95.44 406 ARG A CA 1
ATOM 3093 C C . ARG A 1 406 ? -1.467 -10.033 -19.808 1.00 95.44 406 ARG A C 1
ATOM 3095 O O . ARG A 1 406 ? -0.663 -10.035 -20.734 1.00 95.44 406 ARG A O 1
ATOM 3102 N N . TYR A 1 407 ? -2.584 -9.317 -19.809 1.00 93.88 407 TYR A N 1
ATOM 3103 C CA . TYR A 1 407 ? -2.994 -8.507 -20.941 1.00 93.88 407 TYR A CA 1
ATOM 3104 C C . TYR A 1 407 ? -1.982 -7.394 -21.247 1.00 93.88 407 TYR A C 1
ATOM 3106 O O . TYR A 1 407 ? -1.544 -7.268 -22.390 1.00 93.88 407 TYR A O 1
ATOM 3114 N N . LYS A 1 408 ? -1.531 -6.656 -20.223 1.00 92.94 408 LYS A N 1
ATOM 3115 C CA . LYS A 1 408 ? -0.505 -5.612 -20.363 1.00 92.94 408 LYS A CA 1
ATOM 3116 C C . LYS A 1 408 ? 0.798 -6.152 -20.938 1.00 92.94 408 LYS A C 1
ATOM 3118 O O . LYS A 1 408 ? 1.274 -5.632 -21.940 1.00 92.94 408 LYS A O 1
ATOM 3123 N N . ILE A 1 409 ? 1.344 -7.221 -20.358 1.00 95.81 409 ILE A N 1
ATOM 3124 C CA . ILE A 1 409 ? 2.593 -7.829 -20.837 1.00 95.81 409 ILE A CA 1
ATOM 3125 C C . ILE A 1 409 ? 2.429 -8.362 -22.267 1.00 95.81 409 ILE A C 1
ATOM 3127 O O . ILE A 1 409 ? 3.323 -8.173 -23.088 1.00 95.81 409 ILE A O 1
ATOM 3131 N N . CYS A 1 410 ? 1.286 -8.974 -22.593 1.00 96.12 410 CYS A N 1
ATOM 3132 C CA . CYS A 1 410 ? 0.995 -9.466 -23.940 1.00 96.12 410 CYS A CA 1
ATOM 3133 C C . CYS A 1 410 ? 1.023 -8.340 -24.978 1.00 96.12 410 CYS A C 1
ATOM 3135 O O . CYS A 1 410 ? 1.759 -8.421 -25.959 1.00 96.12 410 CYS A O 1
ATOM 3137 N N . VAL A 1 411 ? 0.260 -7.270 -24.751 1.00 92.88 411 VAL A N 1
ATOM 3138 C CA . VAL A 1 411 ? 0.183 -6.154 -25.702 1.00 92.88 411 VAL A CA 1
ATOM 3139 C C . VAL A 1 411 ? 1.503 -5.404 -25.787 1.00 92.88 411 VAL A C 1
ATOM 3141 O O . VAL A 1 411 ? 1.939 -5.059 -26.883 1.00 92.88 411 VAL A O 1
ATOM 3144 N N . ASN A 1 412 ? 2.189 -5.218 -24.664 1.00 93.50 412 ASN A N 1
ATOM 3145 C CA . ASN A 1 412 ? 3.514 -4.613 -24.648 1.00 93.50 412 ASN A CA 1
ATOM 3146 C C . ASN A 1 412 ? 4.525 -5.420 -25.461 1.00 93.50 412 ASN A C 1
ATOM 3148 O O . ASN A 1 412 ? 5.327 -4.832 -26.181 1.00 93.50 412 ASN A O 1
ATOM 3152 N N . ALA A 1 413 ? 4.440 -6.750 -25.426 1.00 96.88 413 ALA A N 1
ATOM 3153 C CA . ALA A 1 413 ? 5.272 -7.616 -26.250 1.00 96.88 413 ALA A CA 1
ATOM 3154 C C . ALA A 1 413 ? 4.948 -7.479 -27.745 1.00 96.88 413 ALA A C 1
ATOM 3156 O O . ALA A 1 413 ? 5.852 -7.400 -28.575 1.00 96.88 413 ALA A O 1
ATOM 3157 N N . GLU A 1 414 ? 3.674 -7.367 -28.113 1.00 95.69 414 GLU A N 1
ATOM 3158 C CA . GLU A 1 414 ? 3.270 -7.136 -29.506 1.00 95.69 414 GLU A CA 1
ATOM 3159 C C . GLU A 1 414 ? 3.739 -5.776 -30.033 1.00 95.69 414 GLU A C 1
ATOM 3161 O O . GLU A 1 414 ? 4.251 -5.684 -31.154 1.00 95.69 414 GLU A O 1
ATOM 3166 N N . ILE A 1 415 ? 3.590 -4.727 -29.218 1.00 92.56 415 ILE A N 1
ATOM 3167 C CA . ILE A 1 415 ? 4.065 -3.378 -29.532 1.00 92.56 415 ILE A CA 1
ATOM 3168 C C . ILE A 1 415 ? 5.587 -3.395 -29.681 1.00 92.56 415 ILE A C 1
ATOM 3170 O O . ILE A 1 415 ? 6.081 -2.931 -30.705 1.00 92.56 415 ILE A O 1
ATOM 3174 N N . ALA A 1 416 ? 6.322 -3.986 -28.735 1.00 95.25 416 ALA A N 1
ATOM 3175 C CA . ALA A 1 416 ? 7.779 -4.105 -28.788 1.00 95.25 416 ALA A CA 1
ATOM 3176 C C . ALA A 1 416 ? 8.248 -4.791 -30.078 1.00 95.25 416 ALA A C 1
ATOM 3178 O O . ALA A 1 416 ? 9.039 -4.227 -30.836 1.00 95.25 416 ALA A O 1
ATOM 3179 N N . ALA A 1 417 ? 7.693 -5.970 -30.380 1.00 96.81 417 ALA A N 1
ATOM 3180 C CA . ALA A 1 417 ? 8.030 -6.732 -31.579 1.00 96.81 417 ALA A CA 1
ATOM 3181 C C . ALA A 1 417 ? 7.781 -5.939 -32.870 1.00 96.81 417 ALA A C 1
ATOM 3183 O O . ALA A 1 417 ? 8.565 -6.014 -33.819 1.00 96.81 417 ALA A O 1
ATOM 3184 N N . ARG A 1 418 ? 6.673 -5.192 -32.933 1.00 95.31 418 ARG A N 1
ATOM 3185 C CA . ARG A 1 418 ? 6.333 -4.359 -34.090 1.00 95.31 418 ARG A CA 1
ATOM 3186 C C . ARG A 1 418 ? 7.266 -3.156 -34.210 1.00 95.31 418 ARG A C 1
ATOM 3188 O O . ARG A 1 418 ? 7.749 -2.898 -35.309 1.00 95.31 418 ARG A O 1
ATOM 3195 N N . THR A 1 419 ? 7.504 -2.441 -33.115 1.00 93.12 419 THR A N 1
ATOM 3196 C CA . THR A 1 419 ? 8.337 -1.233 -33.087 1.00 93.12 419 THR A CA 1
ATOM 3197 C C . THR A 1 419 ? 9.769 -1.550 -33.496 1.00 93.12 419 THR A C 1
ATOM 3199 O O . THR A 1 419 ? 10.253 -0.950 -34.450 1.00 93.12 419 THR A O 1
ATOM 3202 N N . ILE A 1 420 ? 10.385 -2.577 -32.899 1.00 95.06 420 ILE A N 1
ATOM 3203 C CA . ILE A 1 420 ? 11.756 -2.998 -33.230 1.00 95.06 420 ILE A CA 1
ATOM 3204 C C . ILE A 1 420 ? 11.895 -3.314 -34.725 1.00 95.06 420 ILE A C 1
ATOM 3206 O O . ILE A 1 420 ? 12.886 -2.956 -35.353 1.00 95.06 420 ILE A O 1
ATOM 3210 N N . ARG A 1 421 ? 10.896 -3.960 -35.341 1.00 94.75 421 ARG A N 1
ATOM 3211 C CA . ARG A 1 421 ? 10.936 -4.258 -36.784 1.00 94.75 421 ARG A CA 1
ATOM 3212 C C . ARG A 1 421 ? 10.809 -3.026 -37.661 1.00 94.75 421 ARG A C 1
ATOM 3214 O O . ARG A 1 421 ? 11.462 -2.962 -38.697 1.00 94.75 421 ARG A O 1
ATOM 3221 N N . LEU A 1 422 ? 9.939 -2.091 -37.288 1.00 92.88 422 LEU A N 1
ATOM 3222 C CA . LEU A 1 422 ? 9.782 -0.842 -38.029 1.00 92.88 422 LEU A CA 1
ATOM 3223 C C . LEU A 1 422 ? 11.062 -0.008 -37.952 1.00 92.88 422 LEU A C 1
ATOM 3225 O O . LEU A 1 422 ? 11.513 0.491 -38.978 1.00 92.88 422 LEU A O 1
ATOM 3229 N N . GLU A 1 423 ? 11.668 0.081 -36.770 1.00 92.94 423 GLU A N 1
ATOM 3230 C CA . GLU A 1 423 ? 12.943 0.769 -36.558 1.00 92.94 423 GLU A CA 1
ATOM 3231 C C . GLU A 1 423 ? 14.084 0.082 -37.307 1.00 92.94 423 GLU A C 1
ATOM 3233 O O . GLU A 1 423 ? 14.839 0.756 -37.995 1.00 92.94 423 GLU A O 1
ATOM 3238 N N . LEU A 1 424 ? 14.159 -1.252 -37.288 1.00 91.75 424 LEU A N 1
ATOM 3239 C CA . LEU A 1 424 ? 15.160 -1.997 -38.055 1.00 91.75 424 LEU A CA 1
ATOM 3240 C C . LEU A 1 424 ? 15.081 -1.707 -39.563 1.00 91.75 424 LEU A C 1
ATOM 3242 O O . LEU A 1 424 ? 16.109 -1.618 -40.220 1.00 91.75 424 LEU A O 1
ATOM 3246 N N . VAL A 1 425 ? 13.874 -1.552 -40.119 1.00 90.06 425 VAL A N 1
ATOM 3247 C CA . VAL A 1 425 ? 13.687 -1.195 -41.538 1.00 90.06 425 VAL A CA 1
ATOM 3248 C C . VAL A 1 425 ? 14.025 0.275 -41.810 1.00 90.06 425 VAL A C 1
ATOM 3250 O O . VAL A 1 425 ? 14.457 0.607 -42.912 1.00 90.06 425 VAL A O 1
ATOM 3253 N N . ALA A 1 426 ? 13.800 1.160 -40.838 1.00 87.31 426 ALA A N 1
ATOM 3254 C CA . ALA A 1 426 ? 14.032 2.595 -40.979 1.00 87.31 426 ALA A CA 1
ATOM 3255 C C . ALA A 1 426 ? 15.501 2.999 -40.767 1.00 87.31 426 ALA A C 1
ATOM 3257 O O . ALA A 1 426 ? 15.945 4.006 -41.323 1.00 87.31 426 ALA A O 1
ATOM 3258 N N . THR A 1 427 ? 16.249 2.237 -39.971 1.00 84.94 427 THR A N 1
ATOM 3259 C CA . THR A 1 427 ? 17.647 2.519 -39.643 1.00 84.94 427 THR A CA 1
ATOM 3260 C C . THR A 1 427 ? 18.574 2.049 -40.762 1.00 84.94 427 THR A C 1
ATOM 3262 O O . THR A 1 427 ? 18.600 0.875 -41.123 1.00 84.94 427 THR A O 1
ATOM 3265 N N . TYR A 1 428 ? 19.376 2.966 -41.305 1.00 75.25 428 TYR A N 1
ATOM 3266 C CA . TYR A 1 428 ? 20.385 2.646 -42.314 1.00 75.25 428 TYR A CA 1
ATOM 3267 C C . TYR A 1 428 ? 21.597 1.963 -41.666 1.00 75.25 428 TYR A C 1
ATOM 3269 O O . TYR A 1 428 ? 22.226 2.537 -40.782 1.00 75.25 428 TYR A O 1
ATOM 3277 N N . ALA A 1 429 ? 21.966 0.768 -42.131 1.00 70.69 429 ALA A N 1
ATOM 3278 C CA . ALA A 1 429 ? 23.198 0.109 -41.700 1.00 70.69 429 ALA A CA 1
ATOM 3279 C C . ALA A 1 429 ? 24.447 0.821 -42.262 1.00 70.69 429 ALA A C 1
ATOM 3281 O O . ALA A 1 429 ? 24.511 1.125 -43.455 1.00 70.69 429 ALA A O 1
ATOM 3282 N N . GLU A 1 430 ? 25.476 1.032 -41.433 1.00 60.34 430 GLU A N 1
ATOM 3283 C CA . GLU A 1 430 ? 26.713 1.722 -41.846 1.00 60.34 430 GLU A CA 1
ATOM 3284 C C . GLU A 1 430 ? 27.586 0.905 -42.826 1.00 60.34 430 GLU A C 1
ATOM 3286 O O . GLU A 1 430 ? 28.389 1.480 -43.563 1.00 60.34 430 GLU A O 1
ATOM 3291 N N . SER A 1 431 ? 27.444 -0.429 -42.879 1.00 56.25 431 SER A N 1
ATOM 3292 C CA . SER A 1 431 ? 28.231 -1.307 -43.763 1.00 56.25 431 SER A CA 1
ATOM 3293 C C . SER A 1 431 ? 27.373 -2.038 -44.803 1.00 56.25 431 SER A C 1
ATOM 3295 O O . SER A 1 431 ? 26.796 -3.087 -44.530 1.00 56.25 431 SER A O 1
ATOM 3297 N N . VAL A 1 432 ? 27.366 -1.538 -46.046 1.00 47.12 432 VAL A N 1
ATOM 3298 C CA . VAL A 1 432 ? 26.601 -2.094 -47.188 1.00 47.12 432 VAL A CA 1
ATOM 3299 C C . VAL A 1 432 ? 27.337 -3.250 -47.890 1.00 47.12 432 VAL A C 1
ATOM 3301 O O . VAL A 1 432 ? 27.361 -3.355 -49.117 1.00 47.12 432 VAL A O 1
ATOM 3304 N N . SER A 1 433 ? 27.959 -4.156 -47.133 1.00 53.59 433 SER A N 1
ATOM 3305 C CA . SER A 1 433 ? 28.216 -5.491 -47.682 1.00 53.59 433 SER A CA 1
ATOM 3306 C C . SER A 1 433 ? 26.961 -6.314 -47.427 1.00 53.59 433 SER A C 1
ATOM 3308 O O . SER A 1 433 ? 26.597 -6.517 -46.271 1.00 53.59 433 SER A O 1
ATOM 3310 N N . ARG A 1 434 ? 26.295 -6.774 -48.498 1.00 52.59 434 ARG A N 1
ATOM 3311 C CA . ARG A 1 434 ? 24.981 -7.463 -48.505 1.00 52.59 434 ARG A CA 1
ATOM 3312 C C . ARG A 1 434 ? 24.829 -8.647 -47.527 1.00 52.59 434 ARG A C 1
ATOM 3314 O O . ARG A 1 434 ? 23.735 -9.186 -47.414 1.00 52.59 434 ARG A O 1
ATOM 3321 N N . SER A 1 435 ? 25.895 -9.077 -46.855 1.00 52.91 435 SER A N 1
ATOM 3322 C CA . SER A 1 435 ? 25.917 -10.203 -45.918 1.00 52.91 435 SER A CA 1
ATOM 3323 C C . SER A 1 435 ? 26.290 -9.842 -44.471 1.00 52.91 435 SER A C 1
ATOM 3325 O O . SER A 1 435 ? 26.342 -10.740 -43.633 1.00 52.91 435 SER A O 1
ATOM 3327 N N . SER A 1 436 ? 26.584 -8.578 -44.146 1.00 62.97 436 SER A N 1
ATOM 3328 C CA . SER A 1 436 ? 27.036 -8.188 -42.800 1.00 62.97 436 SER A CA 1
ATOM 3329 C C . SER A 1 436 ? 26.714 -6.728 -42.475 1.00 62.97 436 SER A C 1
ATOM 3331 O O . SER A 1 436 ? 27.612 -5.911 -42.275 1.00 62.97 436 SER A O 1
ATOM 3333 N N . GLU A 1 437 ? 25.427 -6.396 -42.434 1.00 73.81 437 GLU A N 1
ATOM 3334 C CA . GLU A 1 437 ? 24.962 -5.150 -41.823 1.00 73.81 437 GLU A CA 1
ATOM 3335 C C . GLU A 1 437 ? 25.219 -5.214 -40.314 1.00 73.81 437 GLU A C 1
ATOM 3337 O O . GLU A 1 437 ? 24.635 -6.046 -39.609 1.00 73.81 437 GLU A O 1
ATOM 3342 N N . LEU A 1 438 ? 26.141 -4.377 -39.841 1.00 83.50 438 LEU A N 1
ATOM 3343 C CA . LEU A 1 438 ? 26.462 -4.220 -38.429 1.00 83.50 438 LEU A CA 1
ATOM 3344 C C . LEU A 1 438 ? 25.888 -2.884 -37.950 1.00 83.50 438 LEU A C 1
ATOM 3346 O O . LEU A 1 438 ? 26.190 -1.840 -38.524 1.00 83.50 438 LEU A O 1
ATOM 3350 N N . TYR A 1 439 ? 25.071 -2.935 -36.905 1.00 84.75 439 TYR A N 1
ATOM 3351 C CA . TYR A 1 439 ? 24.468 -1.780 -36.252 1.00 84.75 439 TYR A CA 1
ATOM 3352 C C . TYR A 1 439 ? 25.309 -1.462 -35.014 1.00 84.75 439 TYR A C 1
ATOM 3354 O O . TYR A 1 439 ? 25.491 -2.329 -34.154 1.00 84.75 439 TYR A O 1
ATOM 3362 N N . LYS A 1 440 ? 25.874 -0.253 -34.949 1.00 82.75 440 LYS A N 1
ATOM 3363 C CA . LYS A 1 440 ? 26.711 0.188 -33.822 1.00 82.75 440 LYS A CA 1
ATOM 3364 C C . LYS A 1 440 ? 25.850 0.624 -32.639 1.00 82.75 440 LYS A C 1
ATOM 3366 O O . LYS A 1 440 ? 24.692 0.988 -32.831 1.00 82.75 440 LYS A O 1
ATOM 3371 N N . SER A 1 441 ? 26.448 0.663 -31.442 1.00 81.38 441 SER A N 1
ATOM 3372 C CA . SER A 1 441 ? 25.753 1.025 -30.195 1.00 81.38 441 SER A CA 1
ATOM 3373 C C . SER A 1 441 ? 24.883 2.269 -30.347 1.00 81.38 441 SER A C 1
ATOM 3375 O O . SER A 1 441 ? 23.699 2.201 -30.069 1.00 81.38 441 SER A O 1
ATOM 3377 N N . ARG A 1 442 ? 25.402 3.362 -30.926 1.00 82.06 442 ARG A N 1
ATOM 3378 C CA . ARG A 1 442 ? 24.643 4.618 -31.056 1.00 82.06 442 ARG A CA 1
ATOM 3379 C C . ARG A 1 442 ? 23.305 4.466 -31.792 1.00 82.06 442 ARG A C 1
ATOM 3381 O O . ARG A 1 442 ? 22.333 5.103 -31.398 1.00 82.06 442 ARG A O 1
ATOM 3388 N N . ASP A 1 443 ? 23.242 3.659 -32.848 1.00 84.12 443 ASP A N 1
ATOM 3389 C CA . ASP A 1 443 ? 21.996 3.443 -33.596 1.00 84.12 443 ASP A CA 1
ATOM 3390 C C . ASP A 1 443 ? 21.065 2.493 -32.843 1.00 84.12 443 ASP A C 1
ATOM 3392 O O . ASP A 1 443 ? 19.853 2.693 -32.799 1.00 84.12 443 ASP A O 1
ATOM 3396 N N . VAL A 1 444 ? 21.657 1.478 -32.215 1.00 86.38 444 VAL A N 1
ATOM 3397 C CA . VAL A 1 444 ? 20.970 0.455 -31.428 1.00 86.38 444 VAL A CA 1
ATOM 3398 C C . VAL A 1 444 ? 20.350 1.049 -30.163 1.00 86.38 444 VAL A C 1
ATOM 3400 O O . VAL A 1 444 ? 19.232 0.692 -29.818 1.00 86.38 444 VAL A O 1
ATOM 3403 N N . ASP A 1 445 ? 21.022 1.988 -29.505 1.00 86.69 445 ASP A N 1
ATOM 3404 C CA . ASP A 1 445 ? 20.581 2.626 -28.260 1.00 86.69 445 ASP A CA 1
ATOM 3405 C C . ASP A 1 445 ? 19.327 3.484 -28.453 1.00 86.69 445 ASP A C 1
ATOM 3407 O O . ASP A 1 445 ? 18.550 3.671 -27.517 1.00 86.69 445 ASP A O 1
ATOM 3411 N N . ASN A 1 446 ? 19.103 3.962 -29.680 1.00 86.75 446 ASN A N 1
ATOM 3412 C CA . ASN A 1 446 ? 17.894 4.690 -30.050 1.00 86.75 446 ASN A CA 1
ATOM 3413 C C . ASN A 1 446 ? 16.716 3.766 -30.388 1.00 86.75 446 ASN A C 1
ATOM 3415 O O . ASN A 1 446 ? 15.585 4.246 -30.458 1.00 86.75 446 ASN A O 1
ATOM 3419 N N . MET A 1 447 ? 16.956 2.468 -30.606 1.00 91.12 447 MET A N 1
ATOM 3420 C CA . MET A 1 447 ? 15.881 1.513 -30.862 1.00 91.12 447 MET A CA 1
ATOM 3421 C C . MET A 1 447 ? 15.161 1.146 -29.563 1.00 91.12 447 MET A C 1
ATOM 3423 O O . MET A 1 447 ? 15.769 0.922 -28.508 1.00 91.12 447 MET A O 1
ATOM 3427 N N . ALA A 1 448 ? 13.840 1.027 -29.640 1.00 88.38 448 ALA A N 1
ATOM 3428 C CA . ALA A 1 448 ? 13.007 0.649 -28.516 1.00 88.38 448 ALA A CA 1
ATOM 3429 C C . ALA A 1 448 ? 13.466 -0.695 -27.923 1.00 88.38 448 ALA A C 1
ATOM 3431 O O . ALA A 1 448 ? 13.773 -1.646 -28.639 1.00 88.38 448 ALA A O 1
ATOM 3432 N N . PHE A 1 449 ? 13.484 -0.781 -26.588 1.00 92.56 449 PHE A N 1
ATOM 3433 C CA . PHE A 1 449 ? 13.877 -1.966 -25.808 1.00 92.56 449 PHE A CA 1
ATOM 3434 C C . PHE A 1 449 ? 15.327 -2.450 -25.944 1.00 92.56 449 PHE A C 1
ATOM 3436 O O . PHE A 1 449 ? 15.714 -3.358 -25.204 1.00 92.56 449 PHE A O 1
ATOM 3443 N N . MET A 1 450 ? 16.155 -1.866 -26.812 1.00 93.69 450 MET A N 1
ATOM 3444 C CA . MET A 1 450 ? 17.553 -2.293 -26.930 1.00 93.69 450 MET A CA 1
ATOM 3445 C C . MET A 1 450 ? 18.380 -1.945 -25.692 1.00 93.69 450 MET A C 1
ATOM 3447 O O . MET A 1 450 ? 19.339 -2.646 -25.396 1.00 93.69 450 MET A O 1
ATOM 3451 N N . ARG A 1 451 ? 17.950 -0.958 -24.896 1.00 92.19 451 ARG A N 1
ATOM 3452 C CA . ARG A 1 451 ? 18.551 -0.637 -23.590 1.00 92.19 451 ARG A CA 1
ATOM 3453 C C . ARG A 1 451 ? 18.573 -1.792 -22.580 1.00 92.19 451 ARG A C 1
ATOM 3455 O O . ARG A 1 451 ? 19.331 -1.711 -21.627 1.00 92.19 451 ARG A O 1
ATOM 3462 N N . PHE A 1 452 ? 17.750 -2.826 -22.777 1.00 93.06 452 PHE A N 1
ATOM 3463 C CA . PHE A 1 452 ? 17.715 -4.027 -21.929 1.00 93.06 452 PHE A CA 1
ATOM 3464 C C . PHE A 1 452 ? 18.663 -5.134 -22.422 1.00 93.06 452 PHE A C 1
ATOM 3466 O O . PHE A 1 452 ? 18.770 -6.191 -21.804 1.00 93.06 452 PHE A O 1
ATOM 3473 N N . ILE A 1 453 ? 19.345 -4.915 -23.550 1.00 94.81 453 ILE A N 1
ATOM 3474 C CA . ILE A 1 453 ? 20.458 -5.755 -23.983 1.00 94.81 453 ILE A CA 1
ATOM 3475 C C . ILE A 1 453 ? 21.735 -5.233 -23.304 1.00 94.81 453 ILE A C 1
ATOM 3477 O O . ILE A 1 453 ? 22.003 -4.031 -23.391 1.00 94.81 453 ILE A O 1
ATOM 3481 N N . PRO A 1 454 ? 22.554 -6.108 -22.694 1.00 93.19 454 PRO A N 1
ATOM 3482 C CA . PRO A 1 454 ? 23.797 -5.717 -22.045 1.00 93.19 454 PRO A CA 1
ATOM 3483 C C . PRO A 1 454 ? 24.672 -4.850 -22.946 1.00 93.19 454 PRO A C 1
ATOM 3485 O O . PRO A 1 454 ? 24.865 -5.156 -24.129 1.00 93.19 454 PRO A O 1
ATOM 3488 N N . GLU A 1 455 ? 25.216 -3.777 -22.377 1.00 92.00 455 GLU A N 1
ATOM 3489 C CA . GLU A 1 455 ? 26.092 -2.829 -23.075 1.00 92.00 455 GLU A CA 1
ATOM 3490 C C . GLU A 1 455 ? 27.248 -3.519 -23.827 1.00 92.00 455 GLU A C 1
ATOM 3492 O O . GLU A 1 455 ? 27.383 -3.247 -25.020 1.00 92.00 455 GLU A O 1
ATOM 3497 N N . PRO A 1 456 ? 27.968 -4.521 -23.267 1.00 93.50 456 PRO A N 1
ATOM 3498 C CA . PRO A 1 456 ? 29.044 -5.199 -24.000 1.00 93.50 456 PRO A CA 1
ATOM 3499 C C . PRO A 1 456 ? 28.592 -5.863 -25.311 1.00 93.50 456 PRO A C 1
ATOM 3501 O O . PRO A 1 456 ? 29.354 -5.942 -26.276 1.00 93.50 456 PRO A O 1
ATOM 3504 N N . ILE A 1 457 ? 27.341 -6.337 -25.375 1.00 94.12 457 ILE A N 1
ATOM 3505 C CA . ILE A 1 457 ? 26.774 -6.925 -26.596 1.00 94.12 457 ILE A CA 1
ATOM 3506 C C . ILE A 1 457 ? 26.477 -5.817 -27.611 1.00 94.12 457 ILE A C 1
ATOM 3508 O O . ILE A 1 457 ? 26.799 -5.965 -28.791 1.00 94.12 457 ILE A O 1
ATOM 3512 N N . ARG A 1 458 ? 25.906 -4.691 -27.164 1.00 93.19 458 ARG A N 1
ATOM 3513 C CA . ARG A 1 458 ? 25.597 -3.538 -28.026 1.00 93.19 458 ARG A CA 1
ATOM 3514 C C . ARG A 1 458 ? 26.855 -2.866 -28.578 1.00 93.19 458 ARG A C 1
ATOM 3516 O O . ARG A 1 458 ? 26.911 -2.582 -29.775 1.00 93.19 458 ARG A O 1
ATOM 3523 N N . GLU A 1 459 ? 27.879 -2.682 -27.748 1.00 89.44 459 GLU A N 1
ATOM 3524 C CA . GLU A 1 459 ? 29.166 -2.088 -28.129 1.00 89.44 459 GLU A CA 1
ATOM 3525 C C . GLU A 1 459 ? 29.912 -2.920 -29.174 1.00 89.44 459 GLU A C 1
ATOM 3527 O O . GLU A 1 459 ? 30.524 -2.363 -30.088 1.00 89.44 459 GLU A O 1
ATOM 3532 N N . SER A 1 460 ? 29.807 -4.253 -29.097 1.00 88.88 460 SER A N 1
ATOM 3533 C CA . SER A 1 460 ? 30.394 -5.158 -30.096 1.00 88.88 460 SER A CA 1
ATOM 3534 C C . SER A 1 460 ? 29.774 -5.018 -31.497 1.00 88.88 460 SER A C 1
ATOM 3536 O O . SER A 1 460 ? 30.337 -5.497 -32.485 1.00 88.88 460 SER A O 1
ATOM 3538 N N . GLY A 1 461 ? 28.639 -4.318 -31.589 1.00 87.62 461 GLY A N 1
ATOM 3539 C CA . GLY A 1 461 ? 27.820 -4.190 -32.779 1.00 87.62 461 GLY A CA 1
ATOM 3540 C C . GLY A 1 461 ? 26.933 -5.417 -32.976 1.00 87.62 461 GLY A C 1
ATOM 3541 O O . GLY A 1 461 ? 27.379 -6.563 -32.918 1.00 87.62 461 GLY A O 1
ATOM 3542 N N . VAL A 1 462 ? 25.656 -5.188 -33.266 1.00 93.06 462 VAL A N 1
ATOM 3543 C CA . VAL A 1 462 ? 24.679 -6.267 -33.481 1.00 93.06 462 VAL A CA 1
ATOM 3544 C C . VAL A 1 462 ? 24.283 -6.345 -34.949 1.00 93.06 462 VAL A C 1
ATOM 3546 O O . VAL A 1 462 ? 24.305 -5.356 -35.674 1.00 93.06 462 VAL A O 1
ATOM 3549 N N . ARG A 1 463 ? 23.923 -7.539 -35.425 1.00 93.38 463 ARG A N 1
ATOM 3550 C CA . ARG A 1 463 ? 23.449 -7.737 -36.807 1.00 93.38 463 ARG A CA 1
ATOM 3551 C C . ARG A 1 463 ? 21.929 -7.619 -36.891 1.00 93.38 463 ARG A C 1
ATOM 3553 O O . ARG A 1 463 ? 21.238 -7.920 -35.921 1.00 93.38 463 ARG A O 1
ATOM 3560 N N . ALA A 1 464 ? 21.391 -7.341 -38.081 1.00 92.69 464 ALA A N 1
ATOM 3561 C CA . ALA A 1 464 ? 19.939 -7.359 -38.323 1.00 92.69 464 ALA A CA 1
ATOM 3562 C C . ALA A 1 464 ? 19.265 -8.675 -37.876 1.00 92.69 464 ALA A C 1
ATOM 3564 O O . ALA A 1 464 ? 18.146 -8.660 -37.362 1.00 92.69 464 ALA A O 1
ATOM 3565 N N . ALA A 1 465 ? 19.956 -9.814 -38.020 1.00 94.19 465 ALA A N 1
ATOM 3566 C CA . ALA A 1 465 ? 19.477 -11.118 -37.552 1.00 94.19 465 ALA A CA 1
ATOM 3567 C C . ALA A 1 465 ? 19.333 -11.188 -36.020 1.00 94.19 465 ALA A C 1
ATOM 3569 O O . ALA A 1 465 ? 18.381 -11.792 -35.532 1.00 94.19 465 ALA A O 1
ATOM 3570 N N . PHE A 1 466 ? 20.228 -10.534 -35.270 1.00 96.06 466 PHE A N 1
ATOM 3571 C CA . PHE A 1 466 ? 20.141 -10.428 -33.811 1.00 96.06 466 PHE A CA 1
ATOM 3572 C C . PHE A 1 466 ? 18.903 -9.626 -33.400 1.00 96.06 466 PHE A C 1
ATOM 3574 O O . PHE A 1 466 ? 18.088 -10.114 -32.621 1.00 96.06 466 PHE A O 1
ATOM 3581 N N . ILE A 1 467 ? 18.719 -8.440 -33.991 1.00 95.75 467 ILE A N 1
ATOM 3582 C CA . ILE A 1 467 ? 17.574 -7.554 -33.719 1.00 95.75 467 ILE A CA 1
ATOM 3583 C C . ILE A 1 467 ? 16.253 -8.242 -34.112 1.00 95.75 467 ILE A C 1
ATOM 3585 O O . ILE A 1 467 ? 15.276 -8.218 -33.364 1.00 95.75 467 ILE A O 1
ATOM 3589 N N . SER A 1 468 ? 16.232 -8.934 -35.255 1.00 95.50 468 SER A N 1
ATOM 3590 C CA . SER A 1 468 ? 15.074 -9.720 -35.704 1.00 95.50 468 SER A CA 1
ATOM 3591 C C . SER A 1 468 ? 14.756 -10.884 -34.763 1.00 95.50 468 SER A C 1
ATOM 3593 O O . SER A 1 468 ? 13.583 -11.164 -34.512 1.00 95.50 468 SER A O 1
ATOM 3595 N N . GLY A 1 469 ? 15.787 -11.552 -34.235 1.00 97.12 469 GLY A N 1
ATOM 3596 C CA . GLY A 1 469 ? 15.650 -12.590 -33.218 1.00 97.12 469 GLY A CA 1
ATOM 3597 C C . GLY A 1 469 ? 15.054 -12.043 -31.926 1.00 97.12 469 GLY A C 1
ATOM 3598 O O . GLY A 1 469 ? 14.095 -12.615 -31.418 1.00 97.12 469 GLY A O 1
ATOM 3599 N N . TYR A 1 470 ? 15.534 -10.890 -31.457 1.00 97.75 470 TYR A N 1
ATOM 3600 C CA . TYR A 1 470 ? 14.989 -10.210 -30.280 1.00 97.75 470 TYR A CA 1
ATOM 3601 C C . TYR A 1 470 ? 13.501 -9.857 -30.461 1.00 97.75 470 TYR A C 1
ATOM 3603 O O . TYR A 1 470 ? 12.670 -10.227 -29.633 1.00 97.75 470 TYR A O 1
ATOM 3611 N N . ALA A 1 471 ? 13.117 -9.276 -31.605 1.00 97.31 471 ALA A N 1
ATOM 3612 C CA . ALA A 1 471 ? 11.709 -9.021 -31.936 1.00 97.31 471 ALA A CA 1
ATOM 3613 C C . ALA A 1 471 ? 10.853 -10.305 -31.969 1.00 97.31 471 ALA A C 1
ATOM 3615 O O . ALA A 1 471 ? 9.695 -10.297 -31.548 1.00 97.31 471 ALA A O 1
ATOM 3616 N N . ALA A 1 472 ? 11.405 -11.419 -32.460 1.00 97.38 472 ALA A N 1
ATOM 3617 C CA . ALA A 1 472 ? 10.711 -12.706 -32.488 1.00 97.38 472 ALA A CA 1
ATOM 3618 C C . ALA A 1 472 ? 10.514 -13.314 -31.084 1.00 97.38 472 ALA A C 1
ATOM 3620 O O . ALA A 1 472 ? 9.504 -13.984 -30.860 1.00 97.38 472 ALA A O 1
ATOM 3621 N N . VAL A 1 473 ? 11.409 -13.046 -30.123 1.00 98.25 473 VAL A N 1
ATOM 3622 C CA . VAL A 1 473 ? 11.217 -13.441 -28.714 1.00 98.25 473 VAL A CA 1
ATOM 3623 C C . VAL A 1 473 ? 9.989 -12.746 -28.118 1.00 98.25 473 VAL A C 1
ATOM 3625 O O . VAL A 1 473 ? 9.158 -13.413 -27.501 1.00 98.25 473 VAL A O 1
ATOM 3628 N N . PHE A 1 474 ? 9.804 -11.444 -28.359 1.00 98.19 474 PHE A N 1
ATOM 3629 C CA . PHE A 1 474 ? 8.605 -10.728 -27.906 1.00 98.19 474 PHE A CA 1
ATOM 3630 C C . PHE A 1 474 ? 7.307 -11.318 -28.489 1.00 98.19 474 PHE A C 1
ATOM 3632 O O . PHE A 1 474 ? 6.329 -11.508 -27.766 1.00 98.19 474 PHE A O 1
ATOM 3639 N N . GLU A 1 475 ? 7.285 -11.698 -29.769 1.00 97.50 475 GLU A N 1
ATOM 3640 C CA . GLU A 1 475 ? 6.111 -12.378 -30.343 1.00 97.50 475 GLU A CA 1
ATOM 3641 C C . GLU A 1 475 ? 5.828 -13.733 -29.695 1.00 97.50 475 GLU A C 1
ATOM 3643 O O . GLU A 1 475 ? 4.664 -14.096 -29.493 1.00 97.50 475 GLU A O 1
ATOM 3648 N N . ALA A 1 476 ? 6.883 -14.488 -29.385 1.00 97.88 476 ALA A N 1
ATOM 3649 C CA . ALA A 1 476 ? 6.755 -15.757 -28.690 1.00 97.88 476 ALA A CA 1
ATOM 3650 C C . ALA A 1 476 ? 6.174 -15.549 -27.284 1.00 97.88 476 ALA A C 1
ATOM 3652 O O . ALA A 1 476 ? 5.253 -16.271 -26.907 1.00 97.88 476 ALA A O 1
ATOM 3653 N N . ILE A 1 477 ? 6.623 -14.521 -26.552 1.00 98.25 477 ILE A N 1
ATOM 3654 C CA . ILE A 1 477 ? 6.059 -14.129 -25.250 1.00 98.25 477 ILE A CA 1
ATOM 3655 C C . ILE A 1 477 ? 4.560 -13.833 -25.371 1.00 98.25 477 ILE A C 1
ATOM 3657 O O . ILE A 1 477 ? 3.759 -14.453 -24.668 1.00 98.25 477 ILE A O 1
ATOM 3661 N N . ALA A 1 478 ? 4.165 -12.946 -26.291 1.00 98.00 478 ALA A N 1
ATOM 3662 C CA . ALA A 1 478 ? 2.757 -12.608 -26.515 1.00 98.00 478 ALA A CA 1
ATOM 3663 C C . ALA A 1 478 ? 1.921 -13.858 -26.830 1.00 98.00 478 ALA A C 1
ATOM 3665 O O . ALA A 1 478 ? 0.843 -14.073 -26.275 1.00 98.00 478 ALA A O 1
ATOM 3666 N N . THR A 1 479 ? 2.445 -14.732 -27.690 1.00 97.44 479 THR A N 1
ATOM 3667 C CA . THR A 1 479 ? 1.752 -15.961 -28.083 1.00 97.44 479 THR A CA 1
ATOM 3668 C C . THR A 1 479 ? 1.600 -16.923 -26.909 1.00 97.44 479 THR A C 1
ATOM 3670 O O . THR A 1 479 ? 0.513 -17.462 -26.717 1.00 97.44 479 THR A O 1
ATOM 3673 N N . VAL A 1 480 ? 2.633 -17.122 -26.088 1.00 98.00 480 VAL A N 1
ATOM 3674 C CA . VAL A 1 480 ? 2.553 -17.962 -24.881 1.00 98.00 480 VAL A CA 1
ATOM 3675 C C . VAL A 1 480 ? 1.485 -17.432 -23.915 1.00 98.00 480 VAL A C 1
ATOM 3677 O O . VAL A 1 480 ? 0.661 -18.215 -23.440 1.00 98.00 480 VAL A O 1
ATOM 3680 N N . ILE A 1 481 ? 1.427 -16.115 -23.696 1.00 97.75 481 ILE A N 1
ATOM 3681 C CA . ILE A 1 481 ? 0.442 -15.495 -22.798 1.00 97.75 481 ILE A CA 1
ATOM 3682 C C . ILE A 1 481 ? -0.991 -15.653 -23.322 1.00 97.75 481 ILE A C 1
ATOM 3684 O O . ILE A 1 481 ? -1.887 -15.974 -22.542 1.00 97.75 481 ILE A O 1
ATOM 3688 N N . ARG A 1 482 ? -1.224 -15.492 -24.634 1.00 96.19 482 ARG A N 1
ATOM 3689 C CA . ARG A 1 482 ? -2.553 -15.697 -25.252 1.00 96.19 482 ARG A CA 1
ATOM 3690 C C . ARG A 1 482 ? -3.085 -17.119 -25.088 1.00 96.19 482 ARG A C 1
ATOM 3692 O O . ARG A 1 482 ? -4.293 -17.311 -25.048 1.00 96.19 482 ARG A O 1
ATOM 3699 N N . HIS A 1 483 ? -2.197 -18.102 -24.965 1.00 96.69 483 HIS A N 1
ATOM 3700 C CA . HIS A 1 483 ? -2.563 -19.485 -24.648 1.00 96.69 483 HIS A CA 1
ATOM 3701 C C . HIS A 1 483 ? -2.731 -19.728 -23.139 1.00 96.69 483 HIS A C 1
ATOM 3703 O O . HIS A 1 483 ? -2.684 -20.875 -22.701 1.00 96.69 483 HIS A O 1
ATOM 3709 N N . GLU A 1 484 ? -2.880 -18.662 -22.349 1.00 95.81 484 GLU A N 1
ATOM 3710 C CA . GLU A 1 484 ? -3.028 -18.692 -20.894 1.00 95.81 484 GLU A CA 1
ATOM 3711 C C . GLU A 1 484 ? -1.891 -19.442 -20.187 1.00 95.81 484 GLU A C 1
ATOM 3713 O O . GLU A 1 484 ? -2.097 -20.130 -19.189 1.00 95.81 484 GLU A O 1
ATOM 3718 N N . LYS A 1 485 ? -0.665 -19.304 -20.703 1.00 96.81 485 LYS A N 1
ATOM 3719 C CA . LYS A 1 485 ? 0.544 -19.856 -20.086 1.00 96.81 485 LYS A CA 1
ATOM 3720 C C . LYS A 1 485 ? 1.430 -18.738 -19.552 1.00 96.81 485 LYS A C 1
ATOM 3722 O O . LYS A 1 485 ? 1.467 -17.632 -20.087 1.00 96.81 485 LYS A O 1
ATOM 3727 N N . ILE A 1 486 ? 2.172 -19.047 -18.493 1.00 97.38 486 ILE A N 1
ATOM 3728 C CA . ILE A 1 486 ? 3.188 -18.142 -17.952 1.00 97.38 486 ILE A CA 1
ATOM 3729 C C . ILE A 1 486 ? 4.371 -18.113 -18.931 1.00 97.38 486 ILE A C 1
ATOM 3731 O O . ILE A 1 486 ? 4.840 -19.187 -19.327 1.00 97.38 486 ILE A O 1
ATOM 3735 N N . PRO A 1 487 ? 4.874 -16.927 -19.318 1.00 97.56 487 PRO A N 1
ATOM 3736 C CA . PRO A 1 487 ? 5.975 -16.770 -20.264 1.00 97.56 487 PRO A CA 1
ATOM 3737 C C . PRO A 1 487 ? 7.325 -17.077 -19.596 1.00 97.56 487 PRO A C 1
ATOM 3739 O O . PRO A 1 487 ? 8.202 -16.224 -19.519 1.00 97.56 487 PRO A O 1
ATOM 3742 N N . ARG A 1 488 ? 7.488 -18.302 -19.083 1.00 96.62 488 ARG A N 1
ATOM 3743 C CA . ARG A 1 488 ? 8.782 -18.804 -18.601 1.00 96.62 488 ARG A CA 1
ATOM 3744 C C . ARG A 1 488 ? 9.737 -18.994 -19.776 1.00 96.62 488 ARG A C 1
ATOM 3746 O O . ARG A 1 488 ? 9.287 -19.272 -20.893 1.00 96.62 488 ARG A O 1
ATOM 3753 N N . VAL A 1 489 ? 11.039 -18.916 -19.510 1.00 95.06 489 VAL A N 1
ATOM 3754 C CA . VAL A 1 489 ? 12.090 -19.090 -20.525 1.00 95.06 489 VAL A CA 1
ATOM 3755 C C . VAL A 1 489 ? 11.886 -20.393 -21.302 1.00 95.06 489 VAL A C 1
ATOM 3757 O O . VAL A 1 489 ? 11.876 -20.381 -22.531 1.00 95.06 489 VAL A O 1
ATOM 3760 N N . GLU A 1 490 ? 11.593 -21.501 -20.618 1.00 96.00 490 GLU A N 1
ATOM 3761 C CA . GLU A 1 490 ? 11.391 -22.804 -21.257 1.00 96.00 490 GLU A CA 1
ATOM 3762 C C . GLU A 1 490 ? 10.135 -22.821 -22.130 1.00 96.00 490 GLU A C 1
ATOM 3764 O O . GLU A 1 490 ? 10.139 -23.397 -23.216 1.00 96.00 490 GLU A O 1
ATOM 3769 N N . ALA A 1 491 ? 9.048 -22.182 -21.687 1.00 96.69 491 ALA A N 1
ATOM 3770 C CA . ALA A 1 491 ? 7.807 -22.112 -22.455 1.00 96.69 491 ALA A CA 1
ATOM 3771 C C . ALA A 1 491 ? 7.997 -21.311 -23.752 1.00 96.69 491 ALA A C 1
ATOM 3773 O O . ALA A 1 491 ? 7.498 -21.712 -24.806 1.00 96.69 491 ALA A O 1
ATOM 3774 N N . ILE A 1 492 ? 8.755 -20.215 -23.676 1.00 96.94 492 ILE A N 1
ATOM 3775 C CA . ILE A 1 492 ? 9.085 -19.350 -24.811 1.00 96.94 492 ILE A CA 1
ATOM 3776 C C . ILE A 1 492 ? 10.000 -20.088 -25.791 1.00 96.94 492 ILE A C 1
ATOM 3778 O O . ILE A 1 492 ? 9.669 -20.197 -26.971 1.00 96.94 492 ILE A O 1
ATOM 3782 N N . VAL A 1 493 ? 11.101 -20.670 -25.307 1.00 94.75 493 VAL A N 1
ATOM 3783 C CA . VAL A 1 493 ? 12.059 -21.427 -26.129 1.00 94.75 493 VAL A CA 1
ATOM 3784 C C . VAL A 1 493 ? 11.385 -22.628 -26.799 1.00 94.75 493 VAL A C 1
ATOM 3786 O O . VAL A 1 493 ? 11.541 -22.834 -28.003 1.00 94.75 493 VAL A O 1
ATOM 3789 N N . ASN A 1 494 ? 10.551 -23.373 -26.068 1.00 95.50 494 ASN A N 1
ATOM 3790 C CA . ASN A 1 494 ? 9.776 -24.472 -26.643 1.00 95.50 494 ASN A CA 1
ATOM 3791 C C . ASN A 1 494 ? 8.812 -23.982 -27.728 1.00 95.50 494 ASN A C 1
ATOM 3793 O O . ASN A 1 494 ? 8.702 -24.626 -28.770 1.00 95.50 494 ASN A O 1
ATOM 3797 N N . HIS A 1 495 ? 8.138 -22.846 -27.527 1.00 95.88 495 HIS A N 1
ATOM 3798 C CA . HIS A 1 495 ? 7.266 -22.269 -28.549 1.00 95.88 495 HIS A CA 1
ATOM 3799 C C . HIS A 1 495 ? 8.044 -21.895 -29.821 1.00 95.88 495 HIS A C 1
ATOM 3801 O O . HIS A 1 495 ? 7.605 -22.211 -30.924 1.00 95.88 495 HIS A O 1
ATOM 3807 N N . ILE A 1 496 ? 9.232 -21.303 -29.674 1.00 94.50 496 ILE A N 1
ATOM 3808 C CA . ILE A 1 496 ? 10.118 -20.936 -30.790 1.00 94.50 496 ILE A CA 1
ATOM 3809 C C . ILE A 1 496 ? 10.621 -22.169 -31.553 1.00 94.50 496 ILE A C 1
ATOM 3811 O O . ILE A 1 496 ? 10.742 -22.132 -32.779 1.00 94.50 496 ILE A O 1
ATOM 3815 N N . HIS A 1 497 ? 10.912 -23.272 -30.859 1.00 92.06 497 HIS A N 1
ATOM 3816 C CA . HIS A 1 497 ? 11.375 -24.508 -31.495 1.00 92.06 497 HIS A CA 1
ATOM 3817 C C . HIS A 1 497 ? 10.310 -25.206 -32.346 1.00 92.06 497 HIS A C 1
ATOM 3819 O O . HIS A 1 497 ? 10.668 -25.870 -33.313 1.00 92.06 497 HIS A O 1
ATOM 3825 N N . HIS A 1 498 ? 9.029 -25.042 -32.011 1.00 92.44 498 HIS A N 1
ATOM 3826 C CA . HIS A 1 498 ? 7.911 -25.639 -32.750 1.00 92.44 498 HIS A CA 1
ATOM 3827 C C . HIS A 1 498 ? 7.243 -24.655 -33.731 1.00 92.44 498 HIS A C 1
ATOM 3829 O O . HIS A 1 498 ? 6.211 -24.980 -34.317 1.00 92.44 498 HIS A O 1
ATOM 3835 N N . GLY A 1 499 ? 7.785 -23.439 -33.862 1.00 90.00 499 GLY A N 1
ATOM 3836 C CA . GLY A 1 499 ? 7.246 -22.370 -34.701 1.00 90.00 499 GLY A CA 1
ATOM 3837 C C . GLY A 1 499 ? 7.817 -22.339 -36.124 1.00 90.00 499 GLY A C 1
ATOM 3838 O O . GLY A 1 499 ? 8.414 -23.295 -36.600 1.00 90.00 499 GLY A O 1
ATOM 3839 N N . ASP A 1 500 ? 7.629 -21.202 -36.798 1.00 87.31 500 ASP A N 1
ATOM 3840 C CA . ASP A 1 500 ? 8.182 -20.904 -38.129 1.00 87.31 500 ASP A CA 1
ATOM 3841 C C . ASP A 1 500 ? 9.719 -21.017 -38.144 1.00 87.31 500 ASP A C 1
ATOM 3843 O O . ASP A 1 500 ? 10.403 -20.329 -37.375 1.00 87.31 500 ASP A O 1
ATOM 3847 N N . ASP A 1 501 ? 10.253 -21.838 -39.055 1.00 89.62 501 ASP A N 1
ATOM 3848 C CA . ASP A 1 501 ? 11.686 -22.105 -39.224 1.00 89.62 501 ASP A CA 1
ATOM 3849 C C . ASP A 1 501 ? 12.527 -20.823 -39.287 1.00 89.62 501 ASP A C 1
ATOM 3851 O O . ASP A 1 501 ? 13.587 -20.749 -38.659 1.00 89.62 501 ASP A O 1
ATOM 3855 N N . ARG A 1 502 ? 12.038 -19.781 -39.977 1.00 89.81 502 ARG A N 1
ATOM 3856 C CA . ARG A 1 502 ? 12.773 -18.513 -40.134 1.00 89.81 502 ARG A CA 1
ATOM 3857 C C . ARG A 1 502 ? 12.882 -17.742 -38.825 1.00 89.81 502 ARG A C 1
ATOM 3859 O O . ARG A 1 502 ? 13.943 -17.209 -38.502 1.00 89.81 502 ARG A O 1
ATOM 3866 N N . LYS A 1 503 ? 11.791 -17.679 -38.057 1.00 90.88 503 LYS A N 1
ATOM 3867 C CA . LYS A 1 503 ? 11.795 -17.034 -36.734 1.00 90.88 503 LYS A CA 1
ATOM 3868 C C . LYS A 1 503 ? 12.666 -17.823 -35.767 1.00 90.88 503 LYS A C 1
ATOM 3870 O O . LYS A 1 503 ? 13.427 -17.228 -35.011 1.00 90.88 503 LYS A O 1
ATOM 3875 N N . SER A 1 504 ? 12.599 -19.150 -35.841 1.00 93.69 504 SER A N 1
ATOM 3876 C CA . SER A 1 504 ? 13.428 -20.039 -35.034 1.00 93.69 504 SER A CA 1
ATOM 3877 C C . SER A 1 504 ? 14.920 -19.805 -35.290 1.00 93.69 504 SER A C 1
ATOM 3879 O O . SER A 1 504 ? 15.695 -19.685 -34.346 1.00 93.69 504 SER A O 1
ATOM 3881 N N . GLU A 1 505 ? 15.337 -19.656 -36.551 1.00 95.06 505 GLU A N 1
ATOM 3882 C CA . GLU A 1 505 ? 16.726 -19.342 -36.904 1.00 95.06 505 GLU A CA 1
ATOM 3883 C C . GLU A 1 505 ? 17.183 -17.976 -36.376 1.00 95.06 505 GLU A C 1
ATOM 3885 O O . GLU A 1 505 ? 18.245 -17.888 -35.757 1.00 95.06 505 GLU A O 1
ATOM 3890 N N . ALA A 1 506 ? 16.366 -16.929 -36.535 1.00 94.81 506 ALA A N 1
ATOM 3891 C CA . ALA A 1 506 ? 16.685 -15.601 -36.011 1.00 94.81 506 ALA A CA 1
ATOM 3892 C C . ALA A 1 506 ? 16.827 -15.601 -34.479 1.00 94.81 506 ALA A C 1
ATOM 3894 O O . ALA A 1 506 ? 17.764 -15.013 -33.941 1.00 94.81 506 ALA A O 1
ATOM 3895 N N . VAL A 1 507 ? 15.946 -16.304 -33.759 1.00 96.00 507 VAL A N 1
ATOM 3896 C CA . VAL A 1 507 ? 16.058 -16.415 -32.298 1.00 96.00 507 VAL A CA 1
ATOM 3897 C C . VAL A 1 507 ? 17.285 -17.229 -31.889 1.00 96.00 507 VAL A C 1
ATOM 3899 O O . VAL A 1 507 ? 17.997 -16.823 -30.974 1.00 96.00 507 VAL A O 1
ATOM 3902 N N . ARG A 1 508 ? 17.599 -18.336 -32.578 1.00 95.56 508 ARG A N 1
ATOM 3903 C CA . ARG A 1 508 ? 18.852 -19.075 -32.334 1.00 95.56 508 ARG A CA 1
ATOM 3904 C C . ARG A 1 508 ? 20.068 -18.169 -32.522 1.00 95.56 508 ARG A C 1
ATOM 3906 O O . ARG A 1 508 ? 20.992 -18.239 -31.719 1.00 95.56 508 ARG A O 1
ATOM 3913 N N . PHE A 1 509 ? 20.051 -17.303 -33.538 1.00 96.06 509 PHE A N 1
ATOM 3914 C CA . PHE A 1 509 ? 21.108 -16.319 -33.752 1.00 96.06 509 PHE A CA 1
ATOM 3915 C C . PHE A 1 509 ? 21.213 -15.341 -32.574 1.00 96.06 509 PHE A C 1
ATOM 3917 O O . PHE A 1 509 ? 22.310 -15.145 -32.059 1.00 96.06 509 PHE A O 1
ATOM 3924 N N . PHE A 1 510 ? 20.094 -14.774 -32.115 1.00 97.31 510 PHE A N 1
ATOM 3925 C CA . PHE A 1 510 ? 20.050 -13.895 -30.941 1.00 97.31 510 PHE A CA 1
ATOM 3926 C C . PHE A 1 510 ? 20.651 -14.561 -29.691 1.00 97.31 510 PHE A C 1
ATOM 3928 O O . PHE A 1 510 ? 21.569 -14.011 -29.083 1.00 97.31 510 PHE A O 1
ATOM 3935 N N . LEU A 1 511 ? 20.210 -15.781 -29.365 1.00 96.19 511 LEU A N 1
ATOM 3936 C CA . LEU A 1 511 ? 20.690 -16.526 -28.196 1.00 96.19 511 LEU A CA 1
ATOM 3937 C C . LEU A 1 511 ? 22.178 -16.899 -28.301 1.00 96.19 511 LEU A C 1
ATOM 3939 O O . LEU A 1 511 ? 22.919 -16.800 -27.326 1.00 96.19 511 LEU A O 1
ATOM 3943 N N . ALA A 1 512 ? 22.645 -17.287 -29.492 1.00 96.50 512 ALA A N 1
ATOM 3944 C CA . ALA A 1 512 ? 24.042 -17.661 -29.719 1.00 96.50 512 ALA A CA 1
ATOM 3945 C C . ALA A 1 512 ? 25.029 -16.487 -29.580 1.00 96.50 512 ALA A C 1
ATOM 3947 O O . ALA A 1 512 ? 26.225 -16.720 -29.424 1.00 96.50 512 ALA A O 1
ATOM 3948 N N . HIS A 1 513 ? 24.545 -15.243 -29.630 1.00 96.62 513 HIS A N 1
ATOM 3949 C CA . HIS A 1 513 ? 25.366 -14.030 -29.548 1.00 96.62 513 HIS A CA 1
ATOM 3950 C C . HIS A 1 513 ? 25.121 -13.259 -28.240 1.00 96.62 513 HIS A C 1
ATOM 3952 O O . HIS A 1 513 ? 25.182 -12.034 -28.211 1.00 96.62 513 HIS A O 1
ATOM 3958 N N . GLY A 1 514 ? 24.826 -13.981 -27.155 1.00 95.50 514 GLY A N 1
ATOM 3959 C CA . GLY A 1 514 ? 24.709 -13.424 -25.802 1.00 95.50 514 GLY A CA 1
ATOM 3960 C C . GLY A 1 514 ? 23.332 -12.856 -25.448 1.00 95.50 514 GLY A C 1
ATOM 3961 O O . GLY A 1 514 ? 23.116 -12.462 -24.302 1.00 95.50 514 GLY A O 1
ATOM 3962 N N . GLY A 1 515 ? 22.389 -12.835 -26.394 1.00 96.19 515 GLY A N 1
ATOM 3963 C CA . GLY A 1 515 ? 21.001 -12.490 -26.115 1.00 96.19 515 GLY A CA 1
ATOM 3964 C C . GLY A 1 515 ? 20.336 -13.510 -25.190 1.00 96.19 515 GLY A C 1
ATOM 3965 O O . GLY A 1 515 ? 20.635 -14.704 -25.238 1.00 96.19 515 GLY A O 1
ATOM 3966 N N . ARG A 1 516 ? 19.414 -13.049 -24.345 1.00 96.94 516 ARG A N 1
ATOM 3967 C CA . ARG A 1 516 ? 18.635 -13.881 -23.419 1.00 96.94 516 ARG A CA 1
ATOM 3968 C C . ARG A 1 516 ? 17.151 -13.538 -23.500 1.00 96.94 516 ARG A C 1
ATOM 3970 O O . ARG A 1 516 ? 16.776 -12.407 -23.807 1.00 96.94 516 ARG A O 1
ATOM 3977 N N . VAL A 1 517 ? 16.287 -14.509 -23.211 1.00 97.00 517 VAL A N 1
ATOM 3978 C CA . VAL A 1 517 ? 14.830 -14.278 -23.153 1.00 97.00 517 VAL A CA 1
ATOM 3979 C C . VAL A 1 517 ? 14.491 -13.326 -22.004 1.00 97.00 517 VAL A C 1
ATOM 3981 O O . VAL A 1 517 ? 13.602 -12.484 -22.110 1.00 97.00 517 VAL A O 1
ATOM 3984 N N . GLU A 1 518 ? 15.263 -13.418 -20.933 1.00 96.44 518 GLU A N 1
ATOM 3985 C CA . GLU A 1 518 ? 15.166 -12.636 -19.715 1.00 96.44 518 GLU A CA 1
ATOM 3986 C C . GLU A 1 518 ? 15.343 -11.137 -19.983 1.00 96.44 518 GLU A C 1
ATOM 3988 O O . GLU A 1 518 ? 14.607 -10.352 -19.397 1.00 96.44 518 GLU A O 1
ATOM 3993 N N . HIS A 1 519 ? 16.192 -10.739 -20.944 1.00 95.75 519 HIS A N 1
ATOM 3994 C CA . HIS A 1 519 ? 16.312 -9.337 -21.387 1.00 95.75 519 HIS A CA 1
ATOM 3995 C C . HIS A 1 519 ? 14.980 -8.793 -21.925 1.00 95.75 519 HIS A C 1
ATOM 3997 O O . HIS A 1 519 ? 14.596 -7.657 -21.656 1.00 95.75 519 HIS A O 1
ATOM 4003 N N . SER A 1 520 ? 14.233 -9.630 -22.656 1.00 96.75 520 SER A N 1
ATOM 4004 C CA . SER A 1 520 ? 12.912 -9.255 -23.180 1.00 96.75 520 SER A CA 1
ATOM 4005 C C . SER A 1 520 ? 11.886 -9.155 -22.051 1.00 96.75 520 SER A C 1
ATOM 4007 O O . SER A 1 520 ? 11.108 -8.206 -22.001 1.00 96.75 520 SER A O 1
ATOM 4009 N N . LEU A 1 521 ? 11.875 -10.129 -21.133 1.00 96.69 521 LEU A N 1
ATOM 4010 C CA . LEU A 1 521 ? 10.941 -10.163 -20.003 1.00 96.69 521 LEU A CA 1
ATOM 4011 C C . LEU A 1 521 ? 11.167 -8.998 -19.032 1.00 96.69 521 LEU A C 1
ATOM 4013 O O . LEU A 1 521 ? 10.194 -8.397 -18.578 1.00 96.69 521 LEU A O 1
ATOM 4017 N N . GLU A 1 522 ? 12.425 -8.649 -18.760 1.00 94.06 522 GLU A N 1
ATOM 4018 C CA . GLU A 1 522 ? 12.802 -7.464 -17.988 1.00 94.06 522 GLU A CA 1
ATOM 4019 C C . GLU A 1 522 ? 12.283 -6.193 -18.655 1.00 94.06 522 GLU A C 1
ATOM 4021 O O . GLU A 1 522 ? 11.578 -5.409 -18.019 1.00 94.06 522 GLU A O 1
ATOM 4026 N N . GLY A 1 523 ? 12.539 -6.037 -19.958 1.00 93.62 523 GLY A N 1
ATOM 4027 C CA . GLY A 1 523 ? 12.068 -4.882 -20.709 1.00 93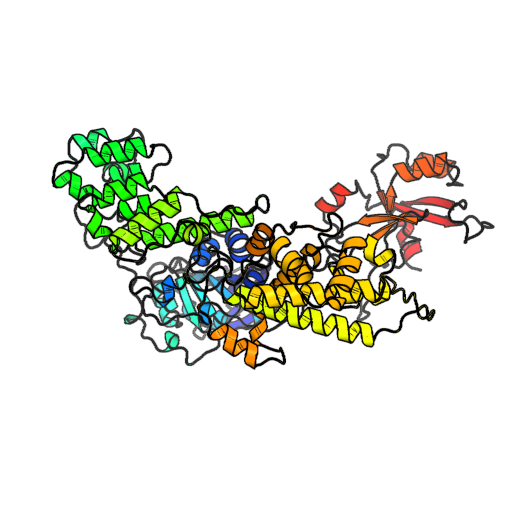.62 523 GLY A CA 1
ATOM 4028 C C . GLY A 1 523 ? 10.548 -4.728 -20.695 1.00 93.62 523 GLY A C 1
ATOM 4029 O O . GLY A 1 523 ? 10.041 -3.614 -20.553 1.00 93.62 523 GLY A O 1
ATOM 4030 N N . LEU A 1 524 ? 9.801 -5.835 -20.783 1.00 95.62 524 LEU A N 1
ATOM 4031 C CA . LEU A 1 524 ? 8.338 -5.816 -20.687 1.00 95.62 524 LEU A CA 1
ATOM 4032 C C . LEU A 1 524 ? 7.838 -5.481 -19.290 1.00 95.62 524 LEU A C 1
ATOM 4034 O O . LEU A 1 524 ? 6.892 -4.704 -19.169 1.00 95.62 524 LEU A O 1
ATOM 4038 N N . ALA A 1 525 ? 8.444 -6.063 -18.254 1.00 92.94 525 ALA A N 1
ATOM 4039 C CA . ALA A 1 525 ? 8.078 -5.782 -16.874 1.00 92.94 525 ALA A CA 1
ATOM 4040 C C . ALA A 1 525 ? 8.340 -4.309 -16.535 1.00 92.94 525 ALA A C 1
ATOM 4042 O O . ALA A 1 525 ? 7.456 -3.649 -15.992 1.00 92.94 525 ALA A O 1
ATOM 4043 N N . GLN A 1 526 ? 9.502 -3.776 -16.931 1.00 88.88 526 GLN A N 1
ATOM 4044 C CA . GLN A 1 526 ? 9.847 -2.372 -16.723 1.00 88.88 526 GLN A CA 1
ATOM 4045 C C . GLN A 1 526 ? 8.922 -1.449 -17.514 1.00 88.88 526 GLN A C 1
ATOM 4047 O O . GLN A 1 526 ? 8.388 -0.503 -16.948 1.00 88.88 526 GLN A O 1
ATOM 4052 N N . MET A 1 527 ? 8.657 -1.735 -18.794 1.00 89.25 527 MET A N 1
ATOM 4053 C CA . MET A 1 527 ? 7.751 -0.895 -19.578 1.00 89.25 527 MET A CA 1
ATOM 4054 C C . MET A 1 527 ? 6.324 -0.922 -19.017 1.00 89.25 527 MET A C 1
ATOM 4056 O O . MET A 1 527 ? 5.696 0.126 -18.902 1.00 89.25 527 MET A O 1
ATOM 4060 N N . ALA A 1 528 ? 5.817 -2.090 -18.612 1.00 90.00 528 ALA A N 1
ATOM 4061 C CA . ALA A 1 528 ? 4.502 -2.191 -17.982 1.00 90.00 528 ALA A CA 1
ATOM 4062 C C . ALA A 1 528 ? 4.448 -1.447 -16.632 1.00 90.00 528 ALA A C 1
ATOM 4064 O O . ALA A 1 528 ? 3.426 -0.840 -16.304 1.00 90.00 528 ALA A O 1
ATOM 4065 N N . MET A 1 529 ? 5.553 -1.446 -15.877 1.00 84.56 529 MET A N 1
ATOM 4066 C CA . MET A 1 529 ? 5.702 -0.679 -14.640 1.00 84.56 529 MET A CA 1
ATOM 4067 C C . MET A 1 529 ? 5.719 0.834 -14.899 1.00 84.56 529 MET A C 1
ATOM 4069 O O . MET A 1 529 ? 4.970 1.558 -14.243 1.00 84.56 529 MET A O 1
ATOM 4073 N N . ASP A 1 530 ? 6.508 1.294 -15.874 1.00 80.56 530 ASP A N 1
ATOM 4074 C CA . ASP A 1 530 ? 6.615 2.702 -16.288 1.00 80.56 530 ASP A CA 1
ATOM 4075 C C . ASP A 1 530 ? 5.276 3.235 -16.818 1.00 80.56 530 ASP A C 1
ATOM 4077 O O . ASP A 1 530 ? 4.899 4.389 -16.592 1.00 80.56 530 ASP A O 1
ATOM 4081 N N . GLU A 1 531 ? 4.538 2.383 -17.529 1.00 78.56 531 GLU A N 1
ATOM 4082 C CA . GLU A 1 531 ? 3.204 2.684 -18.036 1.00 78.56 531 GLU A CA 1
ATOM 4083 C C . GLU A 1 531 ? 2.157 2.714 -16.920 1.00 78.56 531 GLU A C 1
ATOM 4085 O O . GLU A 1 531 ? 1.206 3.486 -17.022 1.00 78.56 531 GLU A O 1
ATOM 4090 N N . GLY A 1 532 ? 2.338 1.945 -15.840 1.00 70.69 532 GLY A N 1
ATOM 4091 C CA . GLY A 1 532 ? 1.584 2.036 -14.585 1.00 70.69 532 GLY A CA 1
ATOM 4092 C C . GLY A 1 532 ? 0.087 2.333 -14.754 1.00 70.69 532 GLY A C 1
ATOM 4093 O O . GLY A 1 532 ? -0.602 1.666 -15.524 1.00 70.69 532 GLY A O 1
ATOM 4094 N N . PHE A 1 533 ? -0.416 3.354 -14.045 1.00 55.47 533 PHE A N 1
ATOM 4095 C CA . PHE A 1 533 ? -1.783 3.901 -14.167 1.00 55.47 533 PHE A CA 1
ATOM 4096 C C . PHE A 1 533 ? -1.927 4.922 -15.325 1.00 55.47 533 PHE A C 1
ATOM 4098 O O . PHE A 1 533 ? -2.989 5.503 -15.532 1.00 55.47 533 PHE A O 1
ATOM 4105 N N . ARG A 1 534 ? -0.872 5.160 -16.123 1.00 58.25 534 ARG A N 1
ATOM 4106 C CA . ARG A 1 534 ? -0.832 6.189 -17.187 1.00 58.25 534 ARG A CA 1
ATOM 4107 C C . ARG A 1 534 ? -1.665 5.838 -18.432 1.00 58.25 534 ARG A C 1
ATOM 4109 O O . ARG A 1 534 ? -1.698 6.615 -19.384 1.00 58.25 534 ARG A O 1
ATOM 4116 N N . TRP A 1 535 ? -2.378 4.709 -18.433 1.00 57.28 535 TRP A N 1
ATOM 4117 C CA . TRP A 1 535 ? -3.249 4.270 -19.538 1.00 57.28 535 TRP A CA 1
ATOM 4118 C C . TRP A 1 535 ? -4.465 5.167 -19.779 1.00 57.28 535 TRP A C 1
ATOM 4120 O O . TRP A 1 535 ? -5.132 5.046 -20.806 1.00 57.28 535 TRP A O 1
ATOM 4130 N N . ASP A 1 536 ? -4.751 6.075 -18.850 1.00 54.84 536 ASP A N 1
ATOM 4131 C CA . ASP A 1 536 ? -5.992 6.830 -18.855 1.00 54.84 536 ASP A CA 1
ATOM 4132 C C . ASP A 1 536 ? -5.964 8.128 -19.678 1.00 54.84 536 ASP A C 1
ATOM 4134 O O . ASP A 1 536 ? -7.044 8.611 -20.033 1.00 54.84 536 ASP A O 1
ATOM 4138 N N . ALA A 1 537 ? -4.786 8.662 -20.032 1.00 52.25 537 ALA A N 1
ATOM 4139 C CA . ALA A 1 537 ? -4.690 10.027 -20.559 1.00 52.25 537 ALA A CA 1
ATOM 4140 C C . ALA A 1 537 ? -4.390 10.157 -22.068 1.00 52.25 537 ALA A C 1
ATOM 4142 O O . ALA A 1 537 ? -5.056 10.959 -22.714 1.00 52.25 537 ALA A O 1
ATOM 4143 N N . GLU A 1 538 ? -3.435 9.426 -22.669 1.00 55.66 538 GLU A N 1
ATOM 4144 C CA . GLU A 1 538 ? -2.860 9.916 -23.950 1.00 55.66 538 GLU A CA 1
ATOM 4145 C C . GLU A 1 538 ? -2.428 8.871 -24.994 1.00 55.66 538 GLU A C 1
ATOM 4147 O O . GLU A 1 538 ? -1.937 9.243 -26.061 1.00 55.66 538 GLU A O 1
ATOM 4152 N N . ARG A 1 539 ? -2.619 7.562 -24.774 1.00 60.53 539 ARG A N 1
ATOM 4153 C CA . ARG A 1 539 ? -2.237 6.587 -25.812 1.00 60.53 539 ARG A CA 1
ATOM 4154 C C . ARG A 1 539 ? -3.293 6.468 -26.919 1.00 60.53 539 ARG A C 1
ATOM 4156 O O . ARG A 1 539 ? -4.484 6.389 -26.622 1.00 60.53 539 ARG A O 1
ATOM 4163 N N . PRO A 1 540 ? -2.879 6.354 -28.197 1.00 57.91 540 PRO A N 1
ATOM 4164 C CA . PRO A 1 540 ? -3.793 6.287 -29.344 1.00 57.91 540 PRO A CA 1
ATOM 4165 C C . PRO A 1 540 ? -4.672 5.020 -29.392 1.00 57.91 540 PRO A C 1
ATOM 4167 O O . PRO A 1 540 ? -5.568 4.920 -30.228 1.00 57.91 540 PRO A O 1
ATOM 4170 N N . TYR A 1 541 ? -4.466 4.052 -28.494 1.00 66.75 541 TYR A N 1
ATOM 4171 C CA . TYR A 1 541 ? -5.176 2.771 -28.484 1.00 66.75 541 TYR A CA 1
ATOM 4172 C C . TYR A 1 541 ? -6.366 2.780 -27.517 1.00 66.75 541 TYR A C 1
ATOM 4174 O O . TYR A 1 541 ? -6.362 2.100 -26.494 1.00 66.75 541 TYR A O 1
ATOM 4182 N N . LYS A 1 542 ? -7.417 3.536 -27.852 1.00 66.06 542 LYS A N 1
ATOM 4183 C CA . LYS A 1 542 ? -8.632 3.654 -27.023 1.00 66.06 542 LYS A CA 1
ATOM 4184 C C . LYS A 1 542 ? -9.277 2.297 -26.676 1.00 66.06 542 LYS A C 1
ATOM 4186 O O . LYS A 1 542 ? -9.738 2.130 -25.554 1.00 66.06 542 LYS A O 1
ATOM 4191 N N . GLY A 1 543 ? -9.247 1.323 -27.593 1.00 76.69 543 GLY A N 1
ATOM 4192 C CA . GLY A 1 543 ? -9.824 -0.014 -27.367 1.00 76.69 543 GLY A CA 1
ATOM 4193 C C . GLY A 1 543 ? -9.152 -0.810 -26.240 1.00 76.69 543 GLY A C 1
ATOM 4194 O O . GLY A 1 543 ? -9.825 -1.532 -25.515 1.00 76.69 543 GLY A O 1
ATOM 4195 N N . PHE A 1 544 ? -7.850 -0.601 -26.020 1.00 74.06 544 PHE A N 1
ATOM 4196 C CA . PHE A 1 544 ? -7.085 -1.301 -24.984 1.00 74.06 544 PHE A CA 1
ATOM 4197 C C . PHE A 1 544 ? -7.578 -0.959 -23.571 1.00 74.06 544 PHE A C 1
ATOM 4199 O O . PHE A 1 544 ? -7.682 -1.820 -22.700 1.00 74.06 544 PHE A O 1
ATOM 4206 N N . ARG A 1 545 ? -7.915 0.316 -23.342 1.00 73.25 545 ARG A N 1
ATOM 4207 C CA . ARG A 1 545 ? -8.371 0.803 -22.035 1.00 73.25 545 ARG A CA 1
ATOM 4208 C C . ARG A 1 545 ? -9.690 0.156 -21.627 1.00 73.25 545 ARG A C 1
ATOM 4210 O O . ARG A 1 545 ? -9.833 -0.248 -20.477 1.00 73.25 545 ARG A O 1
ATOM 4217 N N . ASP A 1 546 ? -10.631 0.055 -22.559 1.00 81.19 546 ASP A N 1
ATOM 4218 C CA . ASP A 1 546 ? -11.945 -0.533 -22.296 1.00 81.19 546 ASP A CA 1
ATOM 4219 C C . ASP A 1 546 ? -11.822 -2.037 -21.995 1.00 81.19 546 ASP A C 1
ATOM 4221 O O . ASP A 1 546 ? -12.475 -2.542 -21.081 1.00 81.19 546 ASP A O 1
ATOM 4225 N N . GLU A 1 547 ? -10.906 -2.735 -22.676 1.00 84.12 547 GLU A N 1
ATOM 4226 C CA . GLU A 1 547 ? -10.597 -4.142 -22.403 1.00 84.12 547 GLU A CA 1
ATOM 4227 C C . GLU A 1 547 ? -9.967 -4.341 -21.018 1.00 84.12 547 GLU A C 1
ATOM 4229 O O . GLU A 1 547 ? -10.439 -5.201 -20.272 1.00 84.12 547 GLU A O 1
ATOM 4234 N N . VAL A 1 548 ? -8.980 -3.526 -20.616 1.00 83.38 548 VAL A N 1
ATOM 4235 C CA . VAL A 1 548 ? -8.402 -3.583 -19.255 1.00 83.38 548 VAL A CA 1
ATOM 4236 C C . VAL A 1 548 ? -9.461 -3.297 -18.198 1.00 83.38 548 VAL A C 1
ATOM 4238 O O . VAL A 1 548 ? -9.574 -4.048 -17.233 1.00 83.38 548 VAL A O 1
ATOM 4241 N N . LYS A 1 549 ? -10.267 -2.246 -18.386 1.00 82.25 549 LYS A N 1
ATOM 4242 C CA . LYS A 1 549 ? -11.334 -1.868 -17.446 1.00 82.25 549 LYS A CA 1
ATOM 4243 C C . LYS A 1 549 ? -12.422 -2.931 -17.315 1.00 82.25 549 LYS A C 1
ATOM 4245 O O . LYS A 1 549 ? -13.103 -2.973 -16.296 1.00 82.25 549 LYS A O 1
ATOM 4250 N N . SER A 1 550 ? -12.592 -3.778 -18.329 1.00 86.06 550 SER A N 1
ATOM 4251 C CA . SER A 1 550 ? -13.526 -4.905 -18.280 1.00 86.06 550 SER A CA 1
ATOM 4252 C C . SER A 1 550 ? -13.001 -6.107 -17.483 1.00 86.06 550 SER A C 1
ATOM 4254 O O . SER A 1 550 ? -13.780 -6.996 -17.132 1.00 86.06 550 SER A O 1
ATOM 4256 N N . GLN A 1 551 ? -11.696 -6.157 -17.187 1.00 86.50 551 GLN A N 1
ATOM 4257 C CA . GLN A 1 551 ? -11.107 -7.226 -16.384 1.00 86.50 551 GLN A CA 1
ATOM 4258 C C . GLN A 1 551 ? -11.443 -7.048 -14.900 1.00 86.50 551 GLN A C 1
ATOM 4260 O O . GLN A 1 551 ? -11.618 -5.941 -14.397 1.00 86.50 551 GLN A O 1
ATOM 4265 N N . ALA A 1 552 ? -11.505 -8.166 -14.177 1.00 87.38 552 ALA A N 1
ATOM 4266 C CA . ALA A 1 552 ? -11.629 -8.133 -12.725 1.00 87.38 552 ALA A CA 1
ATOM 4267 C C . ALA A 1 552 ? -10.346 -7.561 -12.106 1.00 87.38 552 ALA A C 1
ATOM 4269 O O . ALA A 1 552 ? -9.256 -8.048 -12.416 1.00 87.38 552 ALA A O 1
ATOM 4270 N N . THR A 1 553 ? -10.491 -6.585 -11.210 1.00 87.75 553 THR A N 1
ATOM 4271 C CA . THR A 1 553 ? -9.371 -5.994 -10.476 1.00 87.75 553 THR A CA 1
ATOM 4272 C C . THR A 1 553 ? -8.735 -7.014 -9.535 1.00 87.75 553 THR A C 1
ATOM 4274 O O . THR A 1 553 ? -9.405 -7.844 -8.911 1.00 87.75 553 THR A O 1
ATOM 4277 N N . CYS A 1 554 ? -7.413 -6.965 -9.428 1.00 91.31 554 CYS A N 1
ATOM 4278 C CA . CYS A 1 554 ? -6.638 -7.805 -8.537 1.00 91.31 554 CYS A CA 1
ATOM 4279 C C . CYS A 1 554 ? -5.536 -7.019 -7.826 1.00 91.31 554 CYS A C 1
ATOM 4281 O O . CYS A 1 554 ? -4.845 -6.190 -8.420 1.00 91.31 554 CYS A O 1
ATOM 4283 N N . GLN A 1 555 ? -5.272 -7.382 -6.568 1.00 87.94 555 GLN A N 1
ATOM 4284 C CA . GLN A 1 555 ? -4.096 -6.900 -5.833 1.00 87.94 555 GLN A CA 1
ATOM 4285 C C . GLN A 1 555 ? -2.781 -7.188 -6.578 1.00 87.94 555 GLN A C 1
ATOM 4287 O O . GLN A 1 555 ? -1.832 -6.420 -6.458 1.00 87.94 555 GLN A O 1
ATOM 4292 N N . ASN A 1 556 ? -2.758 -8.208 -7.442 1.00 91.62 556 ASN A N 1
ATOM 4293 C CA . ASN A 1 556 ? -1.592 -8.571 -8.247 1.00 91.62 556 ASN A CA 1
ATOM 4294 C C . ASN A 1 556 ? -1.545 -7.888 -9.626 1.00 91.62 556 ASN A C 1
ATOM 4296 O O . ASN A 1 556 ? -0.616 -8.147 -10.374 1.00 91.62 556 ASN A O 1
ATOM 4300 N N . ASP A 1 557 ? -2.500 -7.019 -9.995 1.00 91.62 557 ASP A N 1
ATOM 4301 C CA . ASP A 1 557 ? -2.586 -6.404 -11.344 1.00 91.62 557 ASP A CA 1
ATOM 4302 C C . ASP A 1 557 ? -1.329 -5.688 -11.822 1.00 91.62 557 ASP A C 1
ATOM 4304 O O . ASP A 1 557 ? -1.035 -5.683 -13.012 1.00 91.62 557 ASP A O 1
ATOM 4308 N N . GLU A 1 558 ? -0.565 -5.135 -10.896 1.00 87.50 558 GLU A N 1
ATOM 4309 C CA . GLU A 1 558 ? 0.672 -4.448 -11.194 1.00 87.50 558 GLU A CA 1
ATOM 4310 C C . GLU A 1 558 ? 1.837 -5.080 -10.450 1.00 87.50 558 GLU A C 1
ATOM 4312 O O . GLU A 1 558 ? 2.881 -4.480 -10.475 1.00 87.50 558 GLU A O 1
ATOM 4317 N N . ASP A 1 559 ? 1.771 -6.212 -9.749 1.00 89.81 559 ASP A N 1
ATOM 4318 C CA . ASP A 1 559 ? 2.933 -6.706 -8.975 1.00 89.81 559 ASP A CA 1
ATOM 4319 C C . ASP A 1 559 ? 4.098 -7.231 -9.863 1.00 89.81 559 ASP A C 1
ATOM 4321 O O . ASP A 1 559 ? 4.384 -8.423 -9.922 1.00 89.81 559 ASP A O 1
ATOM 4325 N N . TYR A 1 560 ? 4.758 -6.342 -10.619 1.00 90.44 560 TYR A N 1
ATOM 4326 C CA . TYR A 1 560 ? 5.812 -6.681 -11.574 1.00 90.44 560 TYR A CA 1
ATOM 4327 C C . TYR A 1 560 ? 7.114 -7.091 -10.884 1.00 90.44 560 TYR A C 1
ATOM 4329 O O . TYR A 1 560 ? 7.892 -7.829 -11.475 1.00 90.44 560 TYR A O 1
ATOM 4337 N N . GLY A 1 561 ? 7.325 -6.676 -9.629 1.00 88.12 561 GLY A N 1
ATOM 4338 C CA . GLY A 1 561 ? 8.418 -7.205 -8.815 1.00 88.12 561 GLY A CA 1
ATOM 4339 C C . GLY A 1 561 ? 8.216 -8.697 -8.546 1.00 88.12 561 GLY A C 1
ATOM 4340 O O . GLY A 1 561 ? 9.131 -9.496 -8.748 1.00 88.12 561 GLY A O 1
ATOM 4341 N N . LEU A 1 562 ? 6.987 -9.101 -8.195 1.00 90.38 562 LEU A N 1
ATOM 4342 C CA . LEU A 1 562 ? 6.627 -10.514 -8.099 1.00 90.38 562 LEU A CA 1
ATOM 4343 C C . LEU A 1 562 ? 6.720 -11.229 -9.459 1.00 90.38 562 LEU A C 1
ATOM 4345 O O . LEU A 1 562 ? 7.250 -12.336 -9.509 1.00 90.38 562 LEU A O 1
ATOM 4349 N N . LEU A 1 563 ? 6.271 -10.604 -10.558 1.00 93.62 563 LEU A N 1
ATOM 4350 C CA . LEU A 1 563 ? 6.426 -11.142 -11.923 1.00 93.62 563 LEU A CA 1
ATOM 4351 C C . LEU A 1 563 ? 7.895 -11.442 -12.245 1.00 93.62 563 LEU A C 1
ATOM 4353 O O . LEU A 1 563 ? 8.204 -12.559 -12.649 1.00 93.62 563 LEU A O 1
ATOM 4357 N N . GLN A 1 564 ? 8.797 -10.477 -12.049 1.00 91.62 564 GLN A N 1
ATOM 4358 C CA . GLN A 1 564 ? 10.230 -10.639 -12.318 1.00 91.62 564 GLN A CA 1
ATOM 4359 C C . GLN A 1 564 ? 10.822 -11.776 -11.480 1.00 91.62 564 GLN A C 1
ATOM 4361 O O . GLN A 1 564 ? 11.439 -12.688 -12.032 1.00 91.62 564 GLN A O 1
ATOM 4366 N N . ALA A 1 565 ? 10.540 -11.790 -10.171 1.00 90.44 565 ALA A N 1
ATOM 4367 C CA . ALA A 1 565 ? 11.003 -12.844 -9.273 1.00 90.44 565 ALA A CA 1
ATOM 4368 C C . ALA A 1 565 ? 10.502 -14.238 -9.700 1.00 90.44 565 ALA A C 1
ATOM 4370 O O . ALA A 1 565 ? 11.261 -15.207 -9.688 1.00 90.44 565 ALA A O 1
ATOM 4371 N N . LYS A 1 566 ? 9.233 -14.352 -10.116 1.00 94.00 566 LYS A N 1
ATOM 4372 C CA . LYS A 1 566 ? 8.610 -15.620 -10.534 1.00 94.00 566 LYS A CA 1
ATOM 4373 C C . LYS A 1 566 ? 9.022 -16.101 -11.917 1.00 94.00 566 LYS A C 1
ATOM 4375 O O . LYS A 1 566 ? 8.972 -17.303 -12.173 1.00 94.00 566 LYS A O 1
ATOM 4380 N N . LEU A 1 567 ? 9.425 -15.187 -12.790 1.00 94.06 567 LEU A N 1
ATOM 4381 C CA . LEU A 1 567 ? 10.007 -15.506 -14.089 1.00 94.06 567 LEU A CA 1
ATOM 4382 C C . LEU A 1 567 ? 11.517 -15.757 -14.014 1.00 94.06 567 LEU A C 1
ATOM 4384 O O . LEU A 1 567 ? 12.129 -16.003 -15.048 1.00 94.06 567 LEU A O 1
ATOM 4388 N N . SER A 1 568 ? 12.105 -15.699 -12.811 1.00 91.25 568 SER A N 1
ATOM 4389 C CA . SER A 1 568 ? 13.550 -15.813 -12.595 1.00 91.25 568 SER A CA 1
ATOM 4390 C C . SER A 1 568 ? 14.350 -14.803 -13.420 1.00 91.25 568 SER A C 1
ATOM 4392 O O . SER A 1 568 ? 15.481 -15.075 -13.807 1.00 91.25 568 SER A O 1
ATOM 4394 N N . VAL A 1 569 ? 13.760 -13.631 -13.671 1.00 88.00 569 VAL A N 1
ATOM 4395 C CA . VAL A 1 569 ? 14.449 -12.488 -14.267 1.00 88.00 569 VAL A CA 1
ATOM 4396 C C . VAL A 1 569 ? 15.259 -11.848 -13.139 1.00 88.00 569 VAL A C 1
ATOM 4398 O O . VAL A 1 569 ? 14.658 -11.381 -12.167 1.00 88.00 569 VAL A O 1
ATOM 4401 N N . PRO A 1 570 ? 16.602 -11.866 -13.197 1.00 78.88 570 PRO A N 1
ATOM 4402 C CA . PRO A 1 570 ? 17.431 -11.195 -12.207 1.00 78.88 570 PRO A CA 1
ATOM 4403 C C . PRO A 1 570 ? 17.002 -9.736 -12.088 1.00 78.88 570 PRO A C 1
ATOM 4405 O O . PRO A 1 570 ? 16.813 -9.074 -13.103 1.00 78.88 570 PRO A O 1
ATOM 4408 N N . ALA A 1 571 ? 16.865 -9.235 -10.858 1.00 65.56 571 ALA A N 1
ATOM 4409 C CA . ALA A 1 571 ? 16.482 -7.841 -10.620 1.00 65.56 571 ALA A CA 1
ATOM 4410 C C . ALA A 1 571 ? 17.463 -6.843 -11.266 1.00 65.56 571 ALA A C 1
ATOM 4412 O O . ALA A 1 571 ? 17.082 -5.708 -11.520 1.00 65.56 571 ALA A O 1
ATOM 4413 N N . ASN A 1 572 ? 18.691 -7.302 -11.548 1.00 64.12 572 ASN A N 1
ATOM 4414 C CA . ASN A 1 572 ? 19.779 -6.557 -12.162 1.00 64.12 572 ASN A CA 1
ATOM 4415 C C . ASN A 1 572 ? 20.485 -7.473 -13.183 1.00 64.12 572 ASN A C 1
ATOM 4417 O O . ASN A 1 572 ? 21.512 -8.077 -12.869 1.00 64.12 572 ASN A O 1
ATOM 4421 N N . LEU A 1 573 ? 19.925 -7.660 -14.385 1.00 58.47 573 LEU A N 1
ATOM 4422 C CA . LEU A 1 573 ? 20.615 -8.433 -15.436 1.00 58.47 573 LEU A CA 1
ATOM 4423 C C . LEU A 1 573 ? 21.938 -7.779 -15.871 1.00 58.47 573 LEU A C 1
ATOM 4425 O O . LEU A 1 573 ? 22.809 -8.492 -16.374 1.00 58.47 573 LEU A O 1
ATOM 4429 N N . ASP A 1 574 ? 22.087 -6.482 -15.590 1.00 47.62 574 ASP A N 1
ATOM 4430 C CA . ASP A 1 574 ? 23.337 -5.733 -15.594 1.00 47.62 574 ASP A CA 1
ATOM 4431 C C . ASP A 1 574 ? 23.676 -5.289 -14.156 1.00 47.62 574 ASP A C 1
ATOM 4433 O O . ASP A 1 574 ? 23.197 -4.262 -13.676 1.00 47.62 574 ASP A O 1
ATOM 4437 N N . GLU A 1 575 ? 24.571 -6.011 -13.470 1.00 41.09 575 GLU A N 1
ATOM 4438 C CA . GLU A 1 575 ? 25.240 -5.532 -12.238 1.00 41.09 575 GLU A CA 1
ATOM 4439 C C . GLU A 1 575 ? 25.988 -4.194 -12.446 1.00 41.09 575 GLU A C 1
ATOM 4441 O O . GLU A 1 575 ? 26.417 -3.567 -11.481 1.00 41.09 575 GLU A O 1
ATOM 4446 N N . PHE A 1 576 ? 26.102 -3.721 -13.692 1.00 38.41 576 PHE A N 1
ATOM 4447 C CA . PHE A 1 576 ? 26.707 -2.442 -14.060 1.00 38.41 576 PHE A CA 1
ATOM 4448 C C . PHE A 1 576 ? 25.717 -1.286 -14.265 1.00 38.41 576 PHE A C 1
ATOM 4450 O O . PHE A 1 576 ? 26.158 -0.142 -14.345 1.00 38.41 576 PHE A O 1
ATOM 4457 N N . LEU A 1 577 ? 24.402 -1.527 -14.329 1.00 37.62 577 LEU A N 1
ATOM 4458 C CA . LEU A 1 577 ? 23.433 -0.488 -14.707 1.00 37.62 577 LEU A CA 1
ATOM 4459 C C . LEU A 1 577 ? 22.138 -0.534 -13.888 1.00 37.62 577 LEU A C 1
ATOM 4461 O O . LEU A 1 577 ? 21.046 -0.347 -14.423 1.00 37.62 577 LEU A O 1
ATOM 4465 N N . THR A 1 578 ? 22.225 -0.651 -12.561 1.00 30.22 578 THR A N 1
ATOM 4466 C CA . THR A 1 578 ? 21.117 -0.183 -11.709 1.00 30.22 578 THR A CA 1
ATOM 4467 C C . THR A 1 578 ? 21.080 1.342 -11.657 1.00 30.22 578 THR A C 1
ATOM 4469 O O . THR A 1 578 ? 21.246 1.956 -10.603 1.00 30.22 578 THR A O 1
ATOM 4472 N N . PHE A 1 579 ? 20.770 1.964 -12.793 1.00 32.72 579 PHE A N 1
ATOM 4473 C CA . PHE A 1 579 ? 20.056 3.231 -12.799 1.00 32.72 579 PHE A CA 1
ATOM 4474 C C . PHE A 1 579 ? 18.609 2.940 -12.414 1.00 32.72 579 PHE A C 1
ATOM 4476 O O . PHE A 1 579 ? 17.696 2.916 -13.235 1.00 32.72 579 PHE A O 1
ATOM 4483 N N . THR A 1 580 ? 18.386 2.708 -11.119 1.00 31.50 580 THR A N 1
ATOM 4484 C CA . THR A 1 580 ? 17.066 3.025 -10.575 1.00 31.50 580 THR A CA 1
ATOM 4485 C C . THR A 1 580 ? 16.796 4.486 -10.918 1.00 31.50 580 THR A C 1
ATOM 4487 O O . THR A 1 580 ? 17.697 5.309 -10.768 1.00 31.50 580 THR A O 1
ATOM 4490 N N . TRP A 1 581 ? 15.590 4.801 -11.402 1.00 31.38 581 TRP A N 1
ATOM 4491 C CA . TRP A 1 581 ? 15.073 6.169 -11.508 1.00 31.38 581 TRP A CA 1
ATOM 4492 C C . TRP A 1 581 ? 15.117 6.824 -10.116 1.00 31.38 581 TRP A C 1
ATOM 4494 O O . TRP A 1 581 ? 14.156 6.837 -9.347 1.00 31.38 581 TRP A O 1
ATOM 4504 N N . ARG A 1 582 ? 16.300 7.292 -9.755 1.00 33.28 582 ARG A N 1
ATOM 4505 C CA . ARG A 1 582 ? 16.633 8.166 -8.651 1.00 33.28 582 ARG A CA 1
ATOM 4506 C C . ARG A 1 582 ? 16.752 9.521 -9.341 1.00 33.28 582 ARG A C 1
ATOM 4508 O O . ARG A 1 582 ? 17.565 9.661 -10.247 1.00 33.28 582 ARG A O 1
ATOM 4515 N N . GLY A 1 583 ? 15.809 10.415 -9.041 1.00 33.47 583 GLY A N 1
ATOM 4516 C CA . GLY A 1 583 ? 15.618 11.673 -9.764 1.00 33.47 583 GLY A CA 1
ATOM 4517 C C . GLY A 1 583 ? 16.922 12.445 -9.933 1.00 33.47 583 GLY A C 1
ATOM 4518 O O . GLY A 1 583 ? 17.715 12.479 -9.005 1.00 33.47 583 GLY A O 1
ATOM 4519 N N . ASP A 1 584 ? 17.121 12.986 -11.134 1.00 36.06 584 ASP A N 1
ATOM 4520 C CA . ASP A 1 584 ? 18.112 13.991 -11.526 1.00 36.06 584 ASP A CA 1
ATOM 4521 C C . ASP A 1 584 ? 19.411 14.037 -10.700 1.00 36.06 584 ASP A C 1
ATOM 4523 O O . ASP A 1 584 ? 19.778 15.072 -10.150 1.00 36.06 584 ASP A O 1
ATOM 4527 N N . PHE A 1 585 ? 20.157 12.931 -10.668 1.00 39.25 585 PHE A N 1
ATOM 4528 C CA . PHE A 1 585 ? 21.582 12.985 -10.352 1.00 39.25 585 PHE A CA 1
ATOM 4529 C C . PHE A 1 585 ? 22.327 13.380 -11.628 1.00 39.25 585 PHE A C 1
ATOM 4531 O O . PHE A 1 585 ? 22.301 12.651 -12.623 1.00 39.25 585 PHE A O 1
ATOM 4538 N N . LEU A 1 586 ? 23.002 14.532 -11.624 1.00 37.53 586 LEU A N 1
ATOM 4539 C CA . LEU A 1 586 ? 23.995 14.812 -12.656 1.00 37.53 586 LEU A CA 1
ATOM 4540 C C . LEU A 1 586 ? 25.238 13.979 -12.326 1.00 37.53 586 LEU A C 1
ATOM 4542 O O . LEU A 1 586 ? 25.914 14.214 -11.326 1.00 37.53 586 LEU A O 1
ATOM 4546 N N . HIS A 1 587 ? 25.529 12.985 -13.163 1.00 41.66 587 HIS A N 1
ATOM 4547 C CA . HIS A 1 587 ? 26.783 12.242 -13.096 1.00 41.66 587 HIS A CA 1
ATOM 4548 C C . HIS A 1 587 ? 27.909 13.150 -13.567 1.00 41.66 587 HIS A C 1
ATOM 4550 O O . HIS A 1 587 ? 28.045 13.394 -14.767 1.00 41.66 587 HIS A O 1
ATOM 4556 N N . ILE A 1 588 ? 28.712 13.649 -12.630 1.00 41.16 588 ILE A N 1
ATOM 4557 C CA . ILE A 1 588 ? 29.907 14.404 -12.983 1.00 41.16 588 ILE A CA 1
ATOM 4558 C C . ILE A 1 588 ? 31.046 13.404 -13.122 1.00 41.16 588 ILE A C 1
ATOM 4560 O O . ILE A 1 588 ? 31.433 12.701 -12.185 1.00 41.16 588 ILE A O 1
ATOM 4564 N N . TRP A 1 589 ? 31.580 13.334 -14.336 1.00 42.19 589 TRP A N 1
ATOM 4565 C CA . TRP A 1 589 ? 32.797 12.593 -14.607 1.00 42.19 589 TRP A CA 1
ATOM 4566 C C . TRP A 1 589 ? 33.969 13.421 -14.093 1.00 42.19 589 TRP A C 1
ATOM 4568 O O . TRP A 1 589 ? 34.364 14.411 -14.709 1.00 42.19 589 TRP A O 1
ATOM 4578 N N . VAL A 1 590 ? 34.533 13.015 -12.962 1.00 43.59 590 VAL A N 1
ATOM 4579 C CA . VAL A 1 590 ? 35.785 13.579 -12.467 1.00 43.59 590 VAL A CA 1
ATOM 4580 C C . VAL A 1 590 ? 36.899 12.952 -13.289 1.00 43.59 590 VAL A C 1
ATOM 4582 O O . VAL A 1 590 ? 37.030 11.730 -13.361 1.00 43.59 590 VAL A O 1
ATOM 4585 N N . LYS A 1 591 ? 37.684 13.786 -13.960 1.00 43.66 591 LYS A N 1
ATOM 4586 C CA . LYS A 1 591 ? 38.890 13.354 -14.661 1.00 43.66 591 LYS A CA 1
ATOM 4587 C C . LYS A 1 591 ? 40.081 13.960 -13.952 1.00 43.66 591 LYS A C 1
ATOM 4589 O O . LYS A 1 591 ? 40.071 15.153 -13.660 1.00 43.66 591 LYS A O 1
ATOM 4594 N N . ASN A 1 592 ? 41.107 13.157 -13.710 1.00 49.31 592 ASN A N 1
ATOM 4595 C CA . ASN A 1 592 ? 42.429 13.745 -13.560 1.00 49.31 592 ASN A CA 1
ATOM 4596 C C . ASN A 1 592 ? 42.966 14.126 -14.949 1.00 49.31 592 ASN A C 1
ATOM 4598 O O . ASN A 1 592 ? 42.441 13.706 -15.986 1.00 49.31 592 ASN A O 1
ATOM 4602 N N . ASP A 1 593 ? 44.045 14.898 -14.978 1.00 46.25 593 ASP A N 1
ATOM 4603 C CA . ASP A 1 593 ? 44.660 15.339 -16.234 1.00 46.25 593 ASP A CA 1
ATOM 4604 C C . ASP A 1 593 ? 45.252 14.202 -17.082 1.00 46.25 593 ASP A C 1
ATOM 4606 O O . ASP A 1 593 ? 45.655 14.422 -18.225 1.00 46.25 593 ASP A O 1
ATOM 4610 N N . PHE A 1 594 ? 45.280 12.980 -16.544 1.00 50.19 594 PHE A N 1
ATOM 4611 C CA . PHE A 1 594 ? 45.749 11.774 -17.219 1.00 50.19 594 PHE A CA 1
ATOM 4612 C C . PHE A 1 594 ? 44.616 10.983 -17.889 1.00 50.19 594 PHE A C 1
ATOM 4614 O O . PHE A 1 594 ? 44.869 9.947 -18.501 1.00 50.19 594 PHE A O 1
ATOM 4621 N N . GLY A 1 595 ? 43.376 11.483 -17.828 1.00 46.44 595 GLY A N 1
ATOM 4622 C CA . GLY A 1 595 ? 42.221 10.888 -18.499 1.00 46.44 595 GLY A CA 1
ATOM 4623 C C . GLY A 1 595 ? 41.576 9.724 -17.744 1.00 46.44 595 GLY A C 1
ATOM 4624 O O . GLY A 1 595 ? 40.654 9.104 -18.281 1.00 46.44 595 GLY A O 1
ATOM 4625 N N . GLU A 1 596 ? 42.009 9.447 -16.511 1.00 46.62 596 GLU A N 1
ATOM 4626 C CA . GLU A 1 596 ? 41.357 8.466 -15.645 1.00 46.62 596 GLU A CA 1
ATOM 4627 C C . GLU A 1 596 ? 40.025 9.035 -15.163 1.00 46.62 596 GLU A C 1
ATOM 4629 O O . GLU A 1 596 ? 39.961 10.128 -14.594 1.00 46.62 596 GLU A O 1
ATOM 4634 N N . ARG A 1 597 ? 38.946 8.304 -15.451 1.00 38.78 597 ARG A N 1
ATOM 4635 C CA . ARG A 1 597 ? 37.576 8.720 -15.156 1.00 38.78 597 ARG A CA 1
ATOM 4636 C C . ARG A 1 597 ? 37.126 8.115 -13.838 1.00 38.78 597 ARG A C 1
ATOM 4638 O O . ARG A 1 597 ? 37.090 6.896 -13.699 1.00 38.78 597 ARG A O 1
ATOM 4645 N N . TRP A 1 598 ? 36.703 8.976 -12.930 1.00 45.09 598 TRP A N 1
ATOM 4646 C CA . TRP A 1 598 ? 36.062 8.621 -11.676 1.00 45.09 598 TRP A CA 1
ATOM 4647 C C . TRP A 1 598 ? 34.629 9.151 -11.697 1.00 45.09 598 TRP A C 1
ATOM 4649 O O . TRP A 1 598 ? 34.368 10.262 -12.164 1.00 45.09 598 TRP A O 1
ATOM 4659 N N . LEU A 1 599 ? 33.684 8.336 -11.234 1.00 36.75 599 LEU A N 1
ATOM 4660 C CA . LEU A 1 599 ? 32.282 8.726 -11.131 1.00 36.75 599 LEU A CA 1
ATOM 4661 C C . LEU A 1 599 ? 32.064 9.394 -9.772 1.00 36.75 599 LEU A C 1
ATOM 4663 O O . LEU A 1 599 ? 32.107 8.713 -8.751 1.00 36.75 599 LEU A O 1
ATOM 4667 N N . ALA A 1 600 ? 31.819 10.704 -9.758 1.00 44.53 600 ALA A N 1
ATOM 4668 C CA . ALA A 1 600 ? 31.293 11.379 -8.578 1.00 44.53 600 ALA A CA 1
ATOM 4669 C C . ALA A 1 600 ? 29.786 11.587 -8.763 1.00 44.53 600 ALA A C 1
ATOM 4671 O O . ALA A 1 600 ? 29.331 12.091 -9.794 1.00 44.53 600 ALA A O 1
ATOM 4672 N N . VAL A 1 601 ? 29.003 11.171 -7.771 1.00 39.16 601 VAL A N 1
ATOM 4673 C CA . VAL A 1 601 ? 27.565 11.444 -7.713 1.00 39.16 601 VAL A CA 1
ATOM 4674 C C . VAL A 1 601 ? 27.396 12.693 -6.857 1.00 39.16 601 VAL A C 1
ATOM 4676 O O . VAL A 1 601 ? 27.735 12.661 -5.678 1.00 39.16 601 VAL A O 1
ATOM 4679 N N . ILE A 1 602 ? 26.939 13.798 -7.452 1.00 44.94 602 ILE A N 1
ATOM 4680 C CA . ILE A 1 602 ? 26.642 15.036 -6.716 1.00 44.94 602 ILE A CA 1
ATOM 4681 C C . ILE A 1 602 ? 25.124 15.174 -6.571 1.00 44.94 602 ILE A C 1
ATOM 4683 O O . ILE A 1 602 ? 24.383 14.940 -7.525 1.00 44.94 602 ILE A O 1
ATOM 4687 N N . ASP A 1 603 ? 24.675 15.554 -5.374 1.00 34.62 603 ASP A N 1
ATOM 4688 C CA . ASP A 1 603 ? 23.268 15.519 -4.948 1.00 34.62 603 ASP A CA 1
ATOM 4689 C C . ASP A 1 603 ? 22.434 16.750 -5.389 1.00 34.62 603 ASP A C 1
ATOM 4691 O O . ASP A 1 603 ? 21.254 16.843 -5.063 1.00 34.62 603 ASP A O 1
ATOM 4695 N N . ALA A 1 604 ? 22.997 17.707 -6.147 1.00 37.53 604 ALA A N 1
ATOM 4696 C CA . ALA A 1 604 ? 22.230 18.772 -6.818 1.00 37.53 604 ALA A CA 1
ATOM 4697 C C . ALA A 1 604 ? 23.045 19.556 -7.869 1.00 37.53 604 ALA A C 1
ATOM 4699 O O . ALA A 1 604 ? 24.208 19.889 -7.650 1.00 37.53 604 ALA A O 1
ATOM 4700 N N . VAL A 1 605 ? 22.385 19.968 -8.960 1.00 40.53 605 VAL A N 1
ATOM 4701 C CA . VAL A 1 605 ? 22.844 21.041 -9.865 1.00 40.53 605 VAL A CA 1
ATOM 4702 C C . VAL A 1 605 ? 22.139 22.339 -9.477 1.00 40.53 605 VAL A C 1
ATOM 4704 O O . VAL A 1 605 ? 20.909 22.381 -9.436 1.00 40.53 605 VAL A O 1
ATOM 4707 N N . ILE A 1 606 ? 22.886 23.418 -9.234 1.00 38.16 606 ILE A N 1
ATOM 4708 C CA . ILE A 1 606 ? 22.302 24.746 -9.008 1.00 38.16 606 ILE A CA 1
ATOM 4709 C C . ILE A 1 606 ? 22.457 25.573 -10.286 1.00 38.16 606 ILE A C 1
ATOM 4711 O O . ILE A 1 606 ? 23.566 25.924 -10.675 1.00 38.16 606 ILE A O 1
ATOM 4715 N N . ILE A 1 607 ? 21.334 25.904 -10.927 1.00 39.97 607 ILE A N 1
ATOM 4716 C CA . ILE A 1 607 ? 21.272 26.991 -11.911 1.00 39.97 607 ILE A CA 1
ATOM 4717 C C . ILE A 1 607 ? 21.040 28.268 -11.106 1.00 39.97 607 ILE A C 1
ATOM 4719 O O . ILE A 1 607 ? 19.990 28.409 -10.474 1.00 39.97 607 ILE A O 1
ATOM 4723 N N . ILE A 1 608 ? 22.016 29.173 -11.093 1.00 36.97 608 ILE A N 1
ATOM 4724 C CA . ILE A 1 608 ? 21.871 30.485 -10.458 1.00 36.97 608 ILE A CA 1
ATOM 4725 C C . ILE A 1 608 ? 21.668 31.507 -11.572 1.00 36.97 608 ILE A C 1
ATOM 4727 O O . ILE A 1 608 ? 22.516 31.658 -12.446 1.00 36.97 608 ILE A O 1
ATOM 4731 N N . GLU A 1 609 ? 20.534 32.200 -11.543 1.00 32.31 609 GLU A N 1
ATOM 4732 C CA . GLU A 1 609 ? 20.312 33.379 -12.373 1.00 32.31 609 GLU A CA 1
ATOM 4733 C C . GLU A 1 609 ? 20.885 34.587 -11.625 1.00 32.31 609 GLU A C 1
ATOM 4735 O O . GLU A 1 609 ? 20.318 35.047 -10.631 1.00 32.31 609 GLU A O 1
ATOM 4740 N N . VAL A 1 610 ? 22.038 35.084 -12.075 1.00 36.91 610 VAL A N 1
ATOM 4741 C CA . VAL A 1 610 ? 22.654 36.301 -11.532 1.00 36.91 610 VAL A CA 1
ATOM 4742 C C . VAL A 1 610 ? 22.464 37.408 -12.561 1.00 36.91 610 VAL A C 1
ATOM 4744 O O . VAL A 1 610 ? 22.951 37.322 -13.685 1.00 36.91 610 VAL A O 1
ATOM 4747 N N . ASN A 1 611 ? 21.721 38.451 -12.188 1.00 35.72 611 ASN A N 1
ATOM 4748 C CA . ASN A 1 611 ? 21.437 39.617 -13.036 1.00 35.72 611 ASN A CA 1
ATOM 4749 C C . ASN A 1 611 ? 20.746 39.305 -14.384 1.00 35.72 611 ASN A C 1
ATOM 4751 O O . ASN A 1 611 ? 20.960 40.016 -15.364 1.00 35.72 611 ASN A O 1
ATOM 4755 N N . GLY A 1 612 ? 19.890 38.279 -14.444 1.00 35.44 612 GLY A N 1
ATOM 4756 C CA . GLY A 1 612 ? 19.087 37.975 -15.639 1.00 35.44 612 GLY A CA 1
ATOM 4757 C C . GLY A 1 612 ? 19.820 37.194 -16.733 1.00 35.44 612 GLY A C 1
ATOM 4758 O O . GLY A 1 612 ? 19.335 37.120 -17.862 1.00 35.44 612 GLY A O 1
ATOM 4759 N N . VAL A 1 613 ? 20.994 36.635 -16.421 1.00 34.75 613 VAL A N 1
ATOM 4760 C CA . VAL A 1 613 ? 21.724 35.722 -17.305 1.00 34.75 613 VAL A CA 1
ATOM 4761 C C . VAL A 1 613 ? 21.651 34.316 -16.721 1.00 34.75 613 VAL A C 1
ATOM 4763 O O . VAL A 1 613 ? 22.019 34.084 -15.571 1.00 34.75 613 VAL A O 1
ATOM 4766 N N . GLU A 1 614 ? 21.142 33.384 -17.524 1.00 37.25 614 GLU A N 1
ATOM 4767 C CA . GLU A 1 614 ? 21.066 31.963 -17.196 1.00 37.25 614 GLU A CA 1
ATOM 4768 C C . GLU A 1 614 ? 22.415 31.308 -17.521 1.00 37.25 614 GLU A C 1
ATOM 4770 O O . GLU A 1 614 ? 22.807 31.243 -18.690 1.00 37.25 614 GLU A O 1
ATOM 4775 N N . THR A 1 615 ? 23.141 30.834 -16.505 1.00 47.16 615 THR A N 1
ATOM 4776 C CA . THR A 1 615 ? 24.446 30.186 -16.718 1.00 47.16 615 THR A CA 1
ATOM 4777 C C . THR A 1 615 ? 24.361 28.672 -16.577 1.00 47.16 615 THR A C 1
ATOM 4779 O O . THR A 1 615 ? 23.681 28.138 -15.699 1.00 47.16 615 THR A O 1
ATOM 4782 N N . LYS A 1 616 ? 25.044 27.977 -17.493 1.00 40.06 616 LYS A N 1
ATOM 4783 C CA . LYS A 1 616 ? 24.997 26.524 -17.682 1.00 40.06 616 LYS A CA 1
ATOM 4784 C C . LYS A 1 616 ? 25.999 25.772 -16.796 1.00 40.06 616 LYS A C 1
ATOM 4786 O O . LYS A 1 616 ? 27.031 26.312 -16.415 1.00 40.06 616 LYS A O 1
ATOM 4791 N N . ALA A 1 617 ? 25.662 24.515 -16.509 1.00 43.88 617 ALA A N 1
ATOM 4792 C CA . ALA A 1 617 ? 26.354 23.612 -15.593 1.00 43.88 617 ALA A CA 1
ATOM 4793 C C . ALA A 1 617 ? 27.747 23.151 -16.066 1.00 43.88 617 ALA A C 1
ATOM 4795 O O . ALA A 1 617 ? 28.021 23.070 -17.261 1.00 43.88 617 ALA A O 1
ATOM 4796 N N . ILE A 1 618 ? 28.583 22.816 -15.078 1.00 49.03 618 ILE A N 1
ATOM 4797 C CA . ILE A 1 618 ? 29.944 22.279 -15.193 1.00 49.03 618 ILE A CA 1
ATOM 4798 C C . ILE A 1 618 ? 29.883 20.809 -15.651 1.00 49.03 618 ILE A C 1
ATOM 4800 O O . ILE A 1 618 ? 29.267 19.992 -14.970 1.00 49.03 618 ILE A O 1
ATOM 4804 N N . ASP A 1 619 ? 30.548 20.452 -16.755 1.00 38.41 619 ASP A N 1
ATOM 4805 C CA . ASP A 1 619 ? 30.586 19.064 -17.264 1.00 38.41 619 ASP A CA 1
ATOM 4806 C C . ASP A 1 619 ? 31.630 18.177 -16.541 1.00 38.41 619 ASP A C 1
ATOM 4808 O O . ASP A 1 619 ? 31.493 16.950 -16.505 1.00 38.41 619 ASP A O 1
ATOM 4812 N N . SER A 1 620 ? 32.669 18.768 -15.933 1.00 50.31 620 SER A N 1
ATOM 4813 C CA . SER A 1 620 ? 33.670 18.054 -15.121 1.00 50.31 620 SER A CA 1
ATOM 4814 C C . SER A 1 620 ? 34.404 18.973 -14.141 1.00 50.31 620 SER A C 1
ATOM 4816 O O . SER A 1 620 ? 34.823 20.062 -14.526 1.00 50.31 620 SER A O 1
ATOM 4818 N N . ILE A 1 621 ? 34.619 18.517 -12.900 1.00 60.50 621 ILE A N 1
ATOM 4819 C CA . ILE A 1 621 ? 35.488 19.185 -11.915 1.00 60.50 621 ILE A CA 1
ATOM 4820 C C . ILE A 1 621 ? 36.762 18.344 -11.750 1.00 60.50 621 ILE A C 1
ATOM 4822 O O . ILE A 1 621 ? 36.679 17.253 -11.185 1.00 60.50 621 ILE A O 1
ATOM 4826 N N . PRO A 1 622 ? 37.934 18.792 -12.228 1.00 67.62 622 PRO A N 1
ATOM 4827 C CA . PRO A 1 622 ? 39.201 18.142 -11.914 1.00 67.62 622 PRO A CA 1
ATOM 4828 C C . PRO A 1 622 ? 39.547 18.288 -10.425 1.00 67.62 622 PRO A C 1
ATOM 4830 O O . PRO A 1 622 ? 39.691 19.397 -9.903 1.00 67.62 622 PRO A O 1
ATOM 4833 N N . LEU A 1 623 ? 39.698 17.149 -9.746 1.00 77.50 623 LEU A N 1
ATOM 4834 C CA . LEU A 1 623 ? 40.094 17.049 -8.340 1.00 77.50 623 LEU A CA 1
ATOM 4835 C C . LEU A 1 623 ? 41.427 16.310 -8.213 1.00 77.50 623 LEU A C 1
ATOM 4837 O O . LEU A 1 623 ? 41.656 15.295 -8.874 1.00 77.50 623 LEU A O 1
ATOM 4841 N N . TRP A 1 624 ? 42.281 16.784 -7.312 1.00 82.38 624 TRP A N 1
ATOM 4842 C CA . TRP A 1 624 ? 43.590 16.198 -7.040 1.00 82.38 624 TRP A CA 1
ATOM 4843 C C . TRP A 1 624 ? 43.772 15.962 -5.551 1.00 82.38 624 TRP A C 1
ATOM 4845 O O . TRP A 1 624 ? 43.665 16.900 -4.764 1.00 82.38 624 TRP A O 1
ATOM 4855 N N . SER A 1 625 ? 44.077 14.724 -5.165 1.00 87.50 625 SER A N 1
ATOM 4856 C CA . SER A 1 625 ? 44.447 14.427 -3.787 1.00 87.50 625 SER A CA 1
ATOM 4857 C C . SER A 1 625 ? 45.911 14.777 -3.527 1.00 87.50 625 SER A C 1
ATOM 4859 O O . SER A 1 625 ? 46.744 14.749 -4.438 1.00 87.50 625 SER A O 1
ATOM 4861 N N . VAL A 1 626 ? 46.266 15.035 -2.270 1.00 87.44 626 VAL A N 1
ATOM 4862 C CA . VAL A 1 626 ? 47.665 15.146 -1.829 1.00 87.44 626 VAL A CA 1
ATOM 4863 C C . VAL A 1 626 ? 48.453 13.890 -2.226 1.00 87.44 626 VAL A C 1
ATOM 4865 O O . VAL A 1 626 ? 49.610 13.992 -2.632 1.00 87.44 626 VAL A O 1
ATOM 4868 N N . GLY A 1 627 ? 47.830 12.706 -2.159 1.00 87.00 627 GLY A N 1
ATOM 4869 C CA . GLY A 1 627 ? 48.387 11.453 -2.672 1.00 87.00 627 GLY A CA 1
ATOM 4870 C C . GLY A 1 627 ? 48.753 11.537 -4.155 1.00 87.00 627 GLY A C 1
ATOM 4871 O O . GLY A 1 627 ? 49.921 11.353 -4.493 1.00 87.00 627 GLY A O 1
ATOM 4872 N N . HIS A 1 628 ? 47.797 11.919 -5.009 1.00 86.25 628 HIS A N 1
ATOM 4873 C CA . HIS A 1 628 ? 48.014 12.085 -6.451 1.00 86.25 628 HIS A CA 1
ATOM 4874 C C . HIS A 1 628 ? 49.114 13.102 -6.765 1.00 86.25 628 HIS A C 1
ATOM 4876 O O . HIS A 1 628 ? 49.901 12.893 -7.685 1.00 86.25 628 HIS A O 1
ATOM 4882 N N . LEU A 1 629 ? 49.202 14.192 -5.999 1.00 88.94 629 LEU A N 1
ATOM 4883 C CA . LEU A 1 629 ? 50.249 15.195 -6.182 1.00 88.94 629 LEU A CA 1
ATOM 4884 C C . LEU A 1 629 ? 51.633 14.645 -5.821 1.00 88.94 629 LEU A C 1
ATOM 4886 O O . LEU A 1 629 ? 52.588 14.873 -6.560 1.00 88.94 629 LEU A O 1
ATOM 4890 N N . TYR A 1 630 ? 51.760 13.878 -4.734 1.00 91.81 630 TYR A N 1
ATOM 4891 C CA . TYR A 1 630 ? 53.023 13.211 -4.406 1.00 91.81 630 TYR A CA 1
ATOM 4892 C C . TYR A 1 630 ? 53.430 12.176 -5.457 1.00 91.81 630 TYR A C 1
ATOM 4894 O O . TYR A 1 630 ? 54.618 12.095 -5.774 1.00 91.81 630 TYR A O 1
ATOM 4902 N N . ASP A 1 631 ? 52.472 11.434 -6.011 1.00 86.00 631 ASP A N 1
ATOM 4903 C CA . ASP A 1 631 ? 52.729 10.457 -7.071 1.00 86.00 631 ASP A CA 1
ATOM 4904 C C . ASP A 1 631 ? 53.161 11.163 -8.367 1.00 86.00 631 ASP A C 1
ATOM 4906 O O . ASP A 1 631 ? 54.182 10.814 -8.956 1.00 86.00 631 ASP A O 1
ATOM 4910 N N . ALA A 1 632 ? 52.490 12.255 -8.748 1.00 82.69 632 ALA A N 1
ATOM 4911 C CA . ALA A 1 632 ? 52.893 13.083 -9.884 1.00 82.69 632 ALA A CA 1
ATOM 4912 C C . ALA A 1 632 ? 54.291 13.704 -9.699 1.00 82.69 632 ALA A C 1
ATOM 4914 O O . ALA A 1 632 ? 55.062 13.796 -10.657 1.00 82.69 632 ALA A O 1
ATOM 4915 N N . ILE A 1 633 ? 54.655 14.105 -8.474 1.00 88.62 633 ILE A N 1
ATOM 4916 C CA . ILE A 1 633 ? 56.014 14.569 -8.164 1.00 88.62 633 ILE A CA 1
ATOM 4917 C C . ILE A 1 633 ? 57.029 13.421 -8.286 1.00 88.62 633 ILE A C 1
ATOM 4919 O O . ILE A 1 633 ? 58.124 13.633 -8.809 1.00 88.62 633 ILE A O 1
ATOM 4923 N N . ALA A 1 634 ? 56.700 12.222 -7.796 1.00 89.06 634 ALA A N 1
ATOM 4924 C CA . ALA A 1 634 ? 57.579 11.054 -7.872 1.00 89.06 634 ALA A CA 1
ATOM 4925 C C . ALA A 1 634 ? 57.838 10.622 -9.324 1.00 89.06 634 ALA A C 1
ATOM 4927 O O . ALA A 1 634 ? 58.965 10.266 -9.665 1.00 89.06 634 ALA A O 1
ATOM 4928 N N . ASP A 1 635 ? 56.824 10.750 -10.179 1.00 82.00 635 ASP A N 1
ATOM 4929 C CA . ASP A 1 635 ? 56.898 10.471 -11.614 1.00 82.00 635 ASP A CA 1
ATOM 4930 C C . ASP A 1 635 ? 57.618 11.569 -12.424 1.00 82.00 635 ASP A C 1
ATOM 4932 O O . ASP A 1 635 ? 57.789 11.432 -13.635 1.00 82.00 635 ASP A O 1
ATOM 4936 N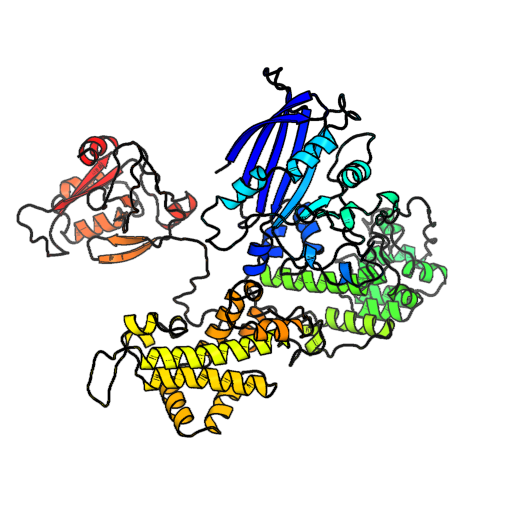 N . GLY A 1 636 ? 58.023 12.679 -11.794 1.00 86.50 636 GLY A N 1
ATOM 4937 C CA . GLY A 1 636 ? 58.673 13.807 -12.472 1.00 86.50 636 GLY A CA 1
ATOM 4938 C C . GLY A 1 636 ? 57.732 14.663 -13.331 1.00 86.50 636 GLY A C 1
ATOM 4939 O O . GLY A 1 636 ? 58.199 15.392 -14.203 1.00 86.50 636 GLY A O 1
ATOM 4940 N N . LYS A 1 637 ? 56.415 14.589 -13.096 1.00 78.38 637 LYS A N 1
ATOM 4941 C CA . LYS A 1 637 ? 55.378 15.317 -13.856 1.00 78.38 637 LYS A CA 1
ATOM 4942 C C . LYS A 1 637 ? 55.132 16.740 -13.339 1.00 78.38 637 LYS A C 1
ATOM 4944 O O . LYS A 1 637 ? 54.564 17.568 -14.049 1.00 78.38 637 LYS A O 1
ATOM 4949 N N . VAL A 1 638 ? 55.577 17.027 -12.116 1.00 86.56 638 VAL A N 1
ATOM 4950 C CA . VAL A 1 638 ? 55.501 18.345 -11.466 1.00 86.56 638 VAL A CA 1
ATOM 4951 C C . VAL A 1 638 ? 56.857 19.037 -11.588 1.00 86.56 638 VAL A C 1
ATOM 4953 O O . VAL A 1 638 ? 57.814 18.631 -10.926 1.00 86.56 638 VAL A O 1
ATOM 4956 N N . GLN A 1 639 ? 56.960 20.079 -12.418 1.00 89.00 639 GLN A N 1
ATOM 4957 C CA . GLN A 1 639 ? 58.241 20.760 -12.648 1.00 89.00 639 GLN A CA 1
ATOM 4958 C C . GLN A 1 639 ? 58.707 21.534 -11.409 1.00 89.00 639 GLN A C 1
ATOM 4960 O O . GLN A 1 639 ? 59.876 21.472 -11.033 1.00 89.00 639 GLN A O 1
ATOM 4965 N N . ASN A 1 640 ? 57.784 22.211 -10.728 1.00 92.50 640 ASN A N 1
ATOM 4966 C CA . ASN A 1 640 ? 58.046 22.999 -9.525 1.00 92.50 640 ASN A CA 1
ATOM 4967 C C . ASN A 1 640 ? 57.940 22.157 -8.234 1.00 92.50 640 ASN A C 1
ATOM 4969 O O . ASN A 1 640 ? 57.489 22.634 -7.189 1.00 92.50 640 ASN A O 1
ATOM 4973 N N . ALA A 1 641 ? 58.376 20.892 -8.283 1.00 91.31 641 ALA A N 1
ATOM 4974 C CA . ALA A 1 641 ? 58.271 19.940 -7.175 1.00 91.31 641 ALA A CA 1
ATOM 4975 C C . ALA A 1 641 ? 58.879 20.454 -5.857 1.00 91.31 641 ALA A C 1
ATOM 4977 O O . ALA A 1 641 ? 58.347 20.168 -4.783 1.00 91.31 641 ALA A O 1
ATOM 4978 N N . ASP A 1 642 ? 59.971 21.219 -5.928 1.00 90.69 642 ASP A N 1
ATOM 4979 C CA . ASP A 1 642 ? 60.645 21.787 -4.755 1.00 90.69 642 ASP A CA 1
ATOM 4980 C C . ASP A 1 642 ? 59.824 22.890 -4.064 1.00 90.69 642 ASP A C 1
ATOM 4982 O O . ASP A 1 642 ? 60.002 23.121 -2.868 1.00 90.69 642 ASP A O 1
ATOM 4986 N N . MET A 1 643 ? 58.887 23.524 -4.780 1.00 89.88 643 MET A N 1
ATOM 4987 C CA . MET A 1 643 ? 57.941 24.501 -4.228 1.00 89.88 643 MET A CA 1
ATOM 4988 C C . MET A 1 643 ? 56.656 23.846 -3.717 1.00 89.88 643 MET A C 1
ATOM 4990 O O . MET A 1 643 ? 56.172 24.214 -2.646 1.00 89.88 643 MET A O 1
ATOM 4994 N N . LEU A 1 644 ? 56.129 22.848 -4.436 1.00 91.06 644 LEU A N 1
ATOM 4995 C CA . LEU A 1 644 ? 54.888 22.173 -4.051 1.00 91.06 644 LEU A CA 1
ATOM 4996 C C . LEU A 1 644 ? 55.078 21.246 -2.835 1.00 91.06 644 LEU A C 1
ATOM 4998 O O . LEU A 1 644 ? 54.246 21.230 -1.930 1.00 91.06 644 LEU A O 1
ATOM 5002 N N . LYS A 1 645 ? 56.190 20.497 -2.753 1.00 93.69 645 LYS A N 1
ATOM 5003 C CA . LYS A 1 645 ? 56.455 19.557 -1.640 1.00 93.69 645 LYS A CA 1
ATOM 5004 C C . LYS A 1 645 ? 56.356 20.204 -0.246 1.00 93.69 645 LYS A C 1
ATOM 5006 O O . LYS A 1 645 ? 55.763 19.575 0.632 1.00 93.69 645 LYS A O 1
ATOM 5011 N N . PRO A 1 646 ? 56.923 21.404 0.002 1.00 94.12 646 PRO A N 1
ATOM 5012 C CA . PRO A 1 646 ? 56.734 22.126 1.258 1.00 94.12 646 PRO A CA 1
ATOM 5013 C C . PRO A 1 646 ? 55.282 22.509 1.551 1.00 94.12 646 PRO A C 1
ATOM 5015 O O . PRO A 1 646 ? 54.889 22.430 2.711 1.00 94.12 646 PRO A O 1
ATOM 5018 N N . GLN A 1 647 ? 54.497 22.888 0.535 1.00 92.69 647 GLN A N 1
ATOM 5019 C CA . GLN A 1 647 ? 53.087 23.273 0.698 1.00 92.69 647 GLN A CA 1
ATOM 5020 C C . GLN A 1 647 ? 52.220 22.077 1.106 1.00 92.69 647 GLN A C 1
ATOM 5022 O O . GLN A 1 647 ? 51.351 22.214 1.956 1.00 92.69 647 GLN A O 1
ATOM 5027 N N . LEU A 1 648 ? 52.518 20.888 0.576 1.00 92.88 648 LEU A N 1
ATOM 5028 C CA . LEU A 1 648 ? 51.811 19.646 0.916 1.00 92.88 648 LEU A CA 1
ATOM 5029 C C . LEU A 1 648 ? 52.274 19.020 2.244 1.00 92.88 648 LEU A C 1
ATOM 5031 O O . LEU A 1 648 ? 51.684 18.056 2.737 1.00 92.88 648 LEU A O 1
ATOM 5035 N N . LYS A 1 649 ? 53.372 19.516 2.829 1.00 94.44 649 LYS A N 1
ATOM 5036 C CA . LYS A 1 649 ? 54.018 18.870 3.973 1.00 94.44 649 LYS A CA 1
ATOM 5037 C C . LYS A 1 649 ? 53.120 18.921 5.209 1.00 94.44 649 LYS A C 1
ATOM 5039 O O . LYS A 1 649 ? 52.862 19.982 5.764 1.00 94.44 649 LYS A O 1
ATOM 5044 N N . GLY A 1 650 ? 52.760 17.740 5.707 1.00 90.06 650 GLY A N 1
ATOM 5045 C CA . GLY A 1 650 ? 51.912 17.588 6.893 1.00 90.06 650 GLY A CA 1
ATOM 5046 C C . GLY A 1 650 ? 50.419 17.505 6.577 1.00 90.06 650 GLY A C 1
ATOM 5047 O O . GLY A 1 650 ? 49.641 17.280 7.499 1.00 90.06 650 GLY A O 1
ATOM 5048 N N . MET A 1 651 ? 50.030 17.621 5.304 1.00 91.44 651 MET A N 1
ATOM 5049 C CA . MET A 1 651 ? 48.660 17.371 4.863 1.00 91.44 651 MET A CA 1
ATOM 5050 C C . MET A 1 651 ? 48.414 15.855 4.715 1.00 91.44 651 MET A C 1
ATOM 5052 O O . MET A 1 651 ? 49.287 15.140 4.206 1.00 91.44 651 MET A O 1
ATOM 5056 N N . PRO A 1 652 ? 47.258 15.333 5.164 1.00 88.75 652 PRO A N 1
ATOM 5057 C CA . PRO A 1 652 ? 46.833 13.959 4.902 1.00 88.75 652 PRO A CA 1
ATOM 5058 C C . PRO A 1 652 ? 46.768 13.642 3.403 1.00 88.75 652 PRO A C 1
ATOM 5060 O O . PRO A 1 652 ? 46.456 14.503 2.588 1.00 88.75 652 PRO A O 1
ATOM 5063 N N . ARG A 1 653 ? 47.063 12.393 3.018 1.00 83.62 653 ARG A N 1
ATOM 5064 C CA . ARG A 1 653 ? 47.105 11.977 1.599 1.00 83.62 653 ARG A CA 1
ATOM 5065 C C . ARG A 1 653 ? 45.738 11.973 0.912 1.00 83.62 653 ARG A C 1
ATOM 5067 O O . ARG A 1 653 ? 45.682 12.065 -0.309 1.00 83.62 653 ARG A O 1
ATOM 5074 N N . ASP A 1 654 ? 44.680 11.861 1.694 1.00 81.19 654 ASP A N 1
ATOM 5075 C CA . ASP A 1 654 ? 43.273 11.875 1.306 1.00 81.19 654 ASP A CA 1
ATOM 5076 C C . ASP A 1 654 ? 42.651 13.281 1.356 1.00 81.19 654 ASP A C 1
ATOM 5078 O O . ASP A 1 654 ? 41.433 13.416 1.270 1.00 81.19 654 ASP A O 1
ATOM 5082 N N . TRP A 1 655 ? 43.463 14.334 1.503 1.00 85.69 655 TRP A N 1
ATOM 5083 C CA . TRP A 1 655 ? 43.014 15.704 1.259 1.00 85.69 655 TRP A CA 1
ATOM 5084 C C . TRP A 1 655 ? 42.940 15.987 -0.232 1.00 85.69 655 TRP A C 1
ATOM 5086 O O . TRP A 1 655 ? 43.872 15.645 -0.957 1.00 85.69 655 TRP A O 1
ATOM 5096 N N . TRP A 1 656 ? 41.866 16.635 -0.672 1.00 82.50 656 TRP A N 1
ATOM 5097 C CA . TRP A 1 656 ? 41.601 16.932 -2.075 1.00 82.50 656 TRP A CA 1
ATOM 5098 C C . TRP A 1 656 ? 41.496 18.426 -2.335 1.00 82.50 656 TRP A C 1
ATOM 5100 O O . TRP A 1 656 ? 40.946 19.180 -1.533 1.00 82.50 656 TRP A O 1
ATOM 5110 N N . PHE A 1 657 ? 41.975 18.825 -3.508 1.00 83.00 657 PHE A N 1
ATOM 5111 C CA . PHE A 1 657 ? 41.924 20.191 -4.006 1.00 83.00 657 PHE A CA 1
ATOM 5112 C C . PHE A 1 657 ? 41.226 20.237 -5.361 1.00 83.00 657 PHE A C 1
ATOM 5114 O O . PHE A 1 657 ? 41.398 19.344 -6.196 1.00 83.00 657 PHE A O 1
ATOM 5121 N N . VAL A 1 658 ? 40.471 21.310 -5.591 1.00 81.56 658 VAL A N 1
ATOM 5122 C CA . VAL A 1 658 ? 39.883 21.626 -6.897 1.00 81.56 658 VAL A CA 1
ATOM 5123 C C . VAL A 1 658 ? 40.938 22.295 -7.771 1.00 81.56 658 VAL A C 1
ATOM 5125 O O . VAL A 1 658 ? 41.578 23.251 -7.329 1.00 81.56 658 VAL A O 1
ATOM 5128 N N . ALA A 1 659 ? 41.110 21.824 -9.010 1.00 81.12 659 ALA A N 1
ATOM 5129 C CA . ALA A 1 659 ? 41.963 22.494 -9.987 1.00 81.12 659 ALA A CA 1
ATOM 5130 C C . ALA A 1 659 ? 41.210 23.669 -10.640 1.00 81.12 659 ALA A C 1
ATOM 5132 O O . ALA A 1 659 ? 40.460 23.503 -11.607 1.00 81.12 659 ALA A O 1
ATOM 5133 N N . ALA A 1 660 ? 41.379 24.864 -10.071 1.00 72.75 660 ALA A N 1
ATOM 5134 C CA . ALA A 1 660 ? 40.532 26.028 -10.348 1.00 72.75 660 ALA A CA 1
ATOM 5135 C C . ALA A 1 660 ? 40.660 26.573 -11.782 1.00 72.75 660 ALA A C 1
ATOM 5137 O O . ALA A 1 660 ? 39.714 27.143 -12.305 1.00 72.75 660 ALA A O 1
ATOM 5138 N N . ASN A 1 661 ? 41.805 26.385 -12.439 1.00 70.00 661 ASN A N 1
ATOM 5139 C CA . ASN A 1 661 ? 42.056 26.874 -13.799 1.00 70.00 661 ASN A CA 1
ATOM 5140 C C . ASN A 1 661 ? 41.887 25.801 -14.898 1.00 70.00 661 ASN A C 1
ATOM 5142 O O . ASN A 1 661 ? 42.155 26.075 -16.064 1.00 70.00 661 ASN A O 1
ATOM 5146 N N . HIS A 1 662 ? 41.433 24.593 -14.537 1.00 63.56 662 HIS A N 1
ATOM 5147 C CA . HIS A 1 662 ? 41.016 23.525 -15.469 1.00 63.56 662 HIS A CA 1
ATOM 5148 C C . HIS A 1 662 ? 39.516 23.199 -15.333 1.00 63.56 662 HIS A C 1
ATOM 5150 O O . HIS A 1 662 ? 39.046 22.173 -15.818 1.00 63.56 662 HIS A O 1
ATOM 5156 N N . THR A 1 663 ? 38.757 24.063 -14.654 1.00 57.38 663 THR A N 1
ATOM 5157 C CA . THR A 1 663 ? 37.289 24.016 -14.575 1.00 57.38 663 THR A CA 1
ATOM 5158 C C . THR A 1 663 ? 36.699 25.021 -15.567 1.00 57.38 663 THR A C 1
ATOM 5160 O O . THR A 1 663 ? 37.132 26.167 -15.609 1.00 57.38 663 THR A O 1
ATOM 5163 N N . ASP A 1 664 ? 35.711 24.608 -16.367 1.00 45.78 664 ASP A N 1
ATOM 5164 C CA . ASP A 1 664 ? 35.232 25.413 -17.505 1.00 45.78 664 ASP A CA 1
ATOM 5165 C C . ASP A 1 664 ? 34.471 26.706 -17.122 1.00 45.78 664 ASP A C 1
ATOM 5167 O O . ASP A 1 664 ? 34.294 27.556 -17.990 1.00 45.78 664 ASP A O 1
ATOM 5171 N N . VAL A 1 665 ? 34.057 26.915 -15.858 1.00 47.09 665 VAL A N 1
ATOM 5172 C CA . VAL A 1 665 ? 33.568 28.216 -15.334 1.00 47.09 665 VAL A CA 1
ATOM 5173 C C . VAL A 1 665 ? 33.743 28.292 -13.804 1.00 47.09 665 VAL A C 1
ATOM 5175 O O . VAL A 1 665 ? 33.288 27.392 -13.097 1.00 47.09 665 VAL A O 1
ATOM 5178 N N . VAL A 1 666 ? 34.286 29.400 -13.277 1.00 43.75 666 VAL A N 1
ATOM 5179 C CA . VAL A 1 666 ? 34.151 29.804 -11.860 1.00 43.75 666 VAL A CA 1
ATOM 5180 C C . VAL A 1 666 ? 33.658 31.257 -11.802 1.00 43.75 666 VAL A C 1
ATOM 5182 O O . VAL A 1 666 ? 34.185 32.101 -12.518 1.00 43.75 666 VAL A O 1
ATOM 5185 N N . TYR A 1 667 ? 32.634 31.559 -10.994 1.00 44.88 667 TYR A N 1
ATOM 5186 C CA . TYR A 1 667 ? 32.149 32.937 -10.810 1.00 44.88 667 TYR A CA 1
ATOM 5187 C C . TYR A 1 667 ? 32.874 33.678 -9.683 1.00 44.88 667 TYR A C 1
ATOM 5189 O O . TYR A 1 667 ? 33.311 33.083 -8.700 1.00 44.88 667 TYR A O 1
ATOM 5197 N N . THR A 1 668 ? 32.910 35.002 -9.829 1.00 41.56 668 THR A N 1
ATOM 5198 C CA . THR A 1 668 ? 33.599 35.992 -8.988 1.00 41.56 668 THR A CA 1
ATOM 5199 C C . THR A 1 668 ? 32.942 36.310 -7.653 1.00 41.56 668 THR A C 1
ATOM 5201 O O . THR A 1 668 ? 33.582 36.925 -6.804 1.00 41.56 668 THR A O 1
ATOM 5204 N N . ASP A 1 669 ? 31.695 35.894 -7.436 1.00 37.81 669 ASP A N 1
ATOM 5205 C CA . ASP A 1 669 ? 30.903 36.375 -6.302 1.00 37.81 669 ASP A CA 1
ATOM 5206 C C . ASP A 1 669 ? 30.742 35.273 -5.235 1.00 37.81 669 ASP A C 1
ATOM 5208 O O . ASP A 1 669 ? 29.690 34.673 -5.028 1.00 37.81 669 ASP A O 1
ATOM 5212 N N . ASP A 1 670 ? 31.864 35.010 -4.566 1.00 41.66 670 ASP A N 1
ATOM 5213 C CA . ASP A 1 670 ? 32.023 34.592 -3.166 1.00 41.66 670 ASP A CA 1
ATOM 5214 C C . ASP A 1 670 ? 31.338 33.343 -2.573 1.00 41.66 670 ASP A C 1
ATOM 5216 O O . ASP A 1 670 ? 31.487 33.102 -1.369 1.00 41.66 670 ASP A O 1
ATOM 5220 N N . GLN A 1 671 ? 30.717 32.448 -3.343 1.00 38.62 671 GLN A N 1
ATOM 5221 C CA . GLN A 1 671 ? 30.431 31.092 -2.844 1.00 38.62 671 GLN A CA 1
ATOM 5222 C C . GLN A 1 671 ? 30.639 30.012 -3.906 1.00 38.62 671 GLN A C 1
ATOM 5224 O O . GLN A 1 671 ? 29.871 29.892 -4.856 1.00 38.62 671 GLN A O 1
ATOM 5229 N N . LEU A 1 672 ? 31.620 29.135 -3.667 1.00 37.88 672 LEU A N 1
ATOM 5230 C CA . LEU A 1 672 ? 31.628 27.795 -4.242 1.00 37.88 672 LEU A CA 1
ATOM 5231 C C . LEU A 1 672 ? 30.490 27.008 -3.567 1.00 37.88 672 LEU A C 1
ATOM 5233 O O . LEU A 1 672 ? 30.702 26.323 -2.567 1.00 37.88 672 LEU A O 1
ATOM 5237 N N . ILE A 1 673 ? 29.248 27.157 -4.038 1.00 42.56 673 ILE A N 1
ATOM 5238 C CA . ILE A 1 673 ? 28.144 26.311 -3.571 1.00 42.56 673 ILE A CA 1
ATOM 5239 C C . ILE A 1 673 ? 28.303 24.977 -4.288 1.00 42.56 673 ILE A C 1
ATOM 5241 O O . ILE A 1 673 ? 27.683 24.731 -5.317 1.00 42.56 673 ILE A O 1
ATOM 5245 N N . SER A 1 674 ? 29.183 24.122 -3.771 1.00 43.09 674 SER A N 1
ATOM 5246 C CA . SER A 1 674 ? 29.490 22.841 -4.405 1.00 43.09 674 SER A CA 1
ATOM 5247 C C . SER A 1 674 ? 28.292 21.886 -4.449 1.00 43.09 674 SER A C 1
ATOM 5249 O O . SER A 1 674 ? 28.392 20.838 -5.069 1.00 43.09 674 SER A O 1
ATOM 5251 N N . GLY A 1 675 ? 27.163 22.206 -3.799 1.00 38.91 675 GLY A N 1
ATOM 5252 C CA . GLY A 1 675 ? 25.984 21.333 -3.739 1.00 38.91 675 GLY A CA 1
ATOM 5253 C C . GLY A 1 675 ? 26.256 19.983 -3.064 1.00 38.91 675 GLY A C 1
ATOM 5254 O O . GLY A 1 675 ? 25.344 19.174 -2.939 1.00 38.91 675 GLY A O 1
ATOM 5255 N N . VAL A 1 676 ? 27.489 19.746 -2.608 1.00 41.06 676 VAL A N 1
ATOM 5256 C CA . VAL A 1 676 ? 27.933 18.496 -2.007 1.00 41.06 676 VAL A CA 1
ATOM 5257 C C . VAL A 1 676 ? 27.604 18.557 -0.522 1.00 41.06 676 VAL A C 1
ATOM 5259 O O . VAL A 1 676 ? 28.029 19.476 0.188 1.00 41.06 676 VAL A O 1
ATOM 5262 N N . THR A 1 677 ? 26.813 17.602 -0.035 1.00 44.16 677 THR A N 1
ATOM 5263 C CA . THR A 1 677 ? 26.523 17.520 1.396 1.00 44.16 677 THR A CA 1
ATOM 5264 C C . THR A 1 677 ? 27.789 17.123 2.164 1.00 44.16 677 THR A C 1
ATOM 5266 O O . THR A 1 677 ? 28.717 16.533 1.613 1.00 44.16 677 THR A O 1
ATOM 5269 N N . HIS A 1 678 ? 27.844 17.412 3.468 1.00 45.44 678 HIS A N 1
ATOM 5270 C CA . HIS A 1 678 ? 28.942 16.931 4.322 1.00 45.44 678 HIS A CA 1
ATOM 5271 C C . HIS A 1 678 ? 29.091 15.396 4.278 1.00 45.44 678 HIS A C 1
ATOM 5273 O O . HIS A 1 678 ? 30.179 14.882 4.507 1.00 45.44 678 HIS A O 1
ATOM 5279 N N . GLU A 1 679 ? 28.013 14.666 3.982 1.00 44.84 679 GLU A N 1
ATOM 5280 C CA . GLU A 1 679 ? 27.992 13.205 3.906 1.00 44.84 679 GLU A CA 1
ATOM 5281 C C . GLU A 1 679 ? 28.588 12.680 2.588 1.00 44.84 679 GLU A C 1
ATOM 5283 O O . GLU A 1 679 ? 29.366 11.727 2.618 1.00 44.84 679 GLU A O 1
ATOM 5288 N N . ASP A 1 680 ? 28.323 13.350 1.463 1.00 45.88 680 ASP A N 1
ATOM 5289 C CA . ASP A 1 680 ? 28.923 13.025 0.159 1.00 45.88 680 ASP A CA 1
ATOM 5290 C C . ASP A 1 680 ? 30.415 13.400 0.110 1.00 45.88 680 ASP A C 1
ATOM 5292 O O . ASP A 1 680 ? 31.232 12.661 -0.442 1.00 45.88 680 ASP A O 1
ATOM 5296 N N . LEU A 1 681 ? 30.802 14.505 0.766 1.00 50.34 681 LEU A N 1
ATOM 5297 C CA . LEU A 1 681 ? 32.208 14.900 0.928 1.00 50.34 681 LEU A CA 1
ATOM 5298 C C . LEU A 1 681 ? 33.013 13.839 1.695 1.00 50.34 681 LEU A C 1
ATOM 5300 O O . LEU A 1 681 ? 34.136 13.522 1.310 1.00 50.34 681 LEU A O 1
ATOM 5304 N N . ASN A 1 682 ? 32.428 13.218 2.724 1.00 50.47 682 ASN A N 1
ATOM 5305 C CA . ASN A 1 682 ? 33.104 12.191 3.524 1.00 50.47 682 ASN A CA 1
ATOM 5306 C C . ASN A 1 682 ? 33.464 10.917 2.734 1.00 50.47 682 ASN A C 1
ATOM 5308 O O . ASN A 1 682 ? 34.305 10.148 3.196 1.00 50.47 682 ASN A O 1
ATOM 5312 N N . GLN A 1 683 ? 32.854 10.678 1.565 1.00 50.12 683 GLN A N 1
ATOM 5313 C CA . GLN A 1 683 ? 33.179 9.531 0.706 1.00 50.12 683 GLN A CA 1
ATOM 5314 C C . GLN A 1 683 ? 34.383 9.787 -0.209 1.00 50.12 683 GLN A C 1
ATOM 5316 O O . GLN A 1 683 ? 35.057 8.839 -0.608 1.00 50.12 683 GLN A O 1
ATOM 5321 N N . LEU A 1 684 ? 34.658 11.053 -0.538 1.00 47.44 684 LEU A N 1
ATOM 5322 C CA . LEU A 1 684 ? 35.785 11.441 -1.385 1.00 47.44 684 LEU A CA 1
ATOM 5323 C C . LEU A 1 684 ? 37.042 11.726 -0.557 1.00 47.44 684 LEU A C 1
ATOM 5325 O O . LEU A 1 684 ? 38.136 11.501 -1.052 1.00 47.44 684 LEU A O 1
ATOM 5329 N N . GLY A 1 685 ? 36.908 12.139 0.703 1.00 60.06 685 GLY A N 1
ATOM 5330 C CA . GLY A 1 685 ? 38.004 12.604 1.559 1.00 60.06 685 GLY A CA 1
ATOM 5331 C C . GLY A 1 685 ? 37.799 14.073 1.935 1.00 60.06 685 GLY A C 1
ATOM 5332 O O . GLY A 1 685 ? 36.797 14.685 1.572 1.00 60.06 685 GLY A O 1
ATOM 5333 N N . TYR A 1 686 ? 38.723 14.674 2.684 1.00 68.31 686 TYR A N 1
ATOM 5334 C CA . TYR A 1 686 ? 38.566 16.076 3.089 1.00 68.31 686 TYR A CA 1
ATOM 5335 C C . TYR A 1 686 ? 38.909 17.012 1.920 1.00 68.31 686 TYR A C 1
ATOM 5337 O O . TYR A 1 686 ? 40.062 17.081 1.500 1.00 68.31 686 TYR A O 1
ATOM 5345 N N . ILE A 1 687 ? 37.917 17.732 1.390 1.00 71.25 687 ILE A N 1
ATOM 5346 C CA . ILE A 1 687 ? 38.146 18.835 0.446 1.00 71.25 687 ILE A CA 1
ATOM 5347 C C . ILE A 1 687 ? 38.392 20.102 1.260 1.00 71.25 687 ILE A C 1
ATOM 5349 O O . ILE A 1 687 ? 37.518 20.506 2.028 1.00 71.25 687 ILE A O 1
ATOM 5353 N N . ASP A 1 688 ? 39.555 20.729 1.094 1.00 69.81 688 ASP A N 1
ATOM 5354 C CA . ASP A 1 688 ? 39.855 21.980 1.790 1.00 69.81 688 ASP A CA 1
ATOM 5355 C C . ASP A 1 688 ? 39.199 23.170 1.057 1.00 69.81 688 ASP A C 1
ATOM 5357 O O . ASP A 1 688 ? 39.564 23.449 -0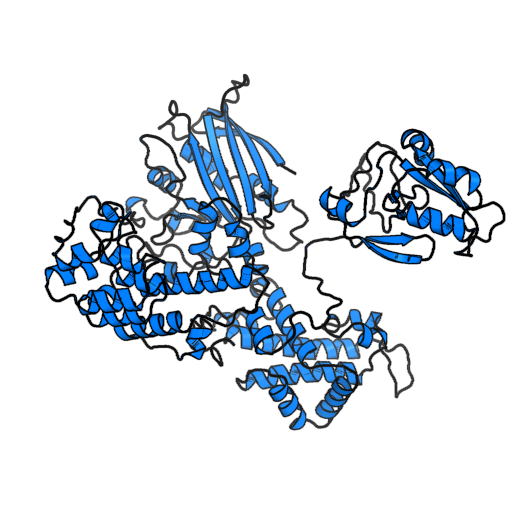.086 1.00 69.81 688 ASP A O 1
ATOM 5361 N N . PRO A 1 689 ? 38.222 23.876 1.662 1.00 69.56 689 PRO A N 1
ATOM 5362 C CA . PRO A 1 689 ? 37.529 24.983 0.999 1.00 69.56 689 PRO A CA 1
ATOM 5363 C C . PRO A 1 689 ? 38.378 26.261 0.890 1.00 69.56 689 PRO A C 1
ATOM 5365 O O . PRO A 1 689 ? 37.998 27.188 0.169 1.00 69.56 689 PRO A O 1
ATOM 5368 N N . GLU A 1 690 ? 39.501 26.333 1.609 1.00 76.38 690 GLU A N 1
ATOM 5369 C CA . GLU A 1 690 ? 40.360 27.516 1.678 1.00 76.38 690 GLU A CA 1
ATOM 5370 C C . GLU A 1 690 ? 41.529 27.465 0.690 1.00 76.38 690 GLU A C 1
ATOM 5372 O O . GLU A 1 690 ? 42.198 28.481 0.499 1.00 76.38 690 GLU A O 1
ATOM 5377 N N . PHE A 1 691 ? 41.766 26.328 0.029 1.00 79.88 691 PHE A N 1
ATOM 5378 C CA . PHE A 1 691 ? 42.887 26.144 -0.890 1.00 79.88 691 PHE A CA 1
ATOM 5379 C C . PHE A 1 691 ? 42.451 25.510 -2.210 1.00 79.88 691 PHE A C 1
ATOM 5381 O O . PHE A 1 691 ? 41.730 24.515 -2.237 1.00 79.88 691 PHE A O 1
ATOM 5388 N N . TYR A 1 692 ? 42.958 26.047 -3.317 1.00 83.00 692 TYR A N 1
ATOM 5389 C CA . TYR A 1 692 ? 42.768 25.468 -4.643 1.00 83.00 692 TYR A CA 1
ATOM 5390 C C . TYR A 1 692 ? 44.111 25.184 -5.294 1.00 83.00 692 TYR A C 1
ATOM 5392 O O . TYR A 1 692 ? 45.138 25.779 -4.962 1.00 83.00 692 TYR A O 1
ATOM 5400 N N . LEU A 1 693 ? 44.081 24.275 -6.257 1.00 85.56 693 LEU A N 1
ATOM 5401 C CA . LEU A 1 693 ? 45.232 23.925 -7.060 1.00 85.56 693 LEU A CA 1
ATOM 5402 C C . LEU A 1 693 ? 45.188 24.710 -8.375 1.00 85.56 693 LEU A C 1
ATOM 5404 O O . LEU A 1 693 ? 44.209 24.651 -9.115 1.00 85.56 693 LEU A O 1
ATOM 5408 N N . LEU A 1 694 ? 46.254 25.439 -8.675 1.00 84.38 694 LEU A N 1
ATOM 5409 C CA . LEU A 1 694 ? 46.482 26.048 -9.981 1.00 84.38 694 LEU A CA 1
ATOM 5410 C C . LEU A 1 694 ? 47.463 25.169 -10.750 1.00 84.38 694 LEU A C 1
ATOM 5412 O O . LEU A 1 694 ? 48.518 24.821 -10.218 1.00 84.38 694 LEU A O 1
ATOM 5416 N N . ILE A 1 695 ? 47.099 24.789 -11.974 1.00 84.25 695 ILE A N 1
ATOM 5417 C CA . ILE A 1 695 ? 47.902 23.915 -12.832 1.00 84.25 695 ILE A CA 1
ATOM 5418 C C . ILE A 1 695 ? 48.240 24.664 -14.118 1.00 84.25 695 ILE A C 1
ATOM 5420 O O . ILE A 1 695 ? 47.371 24.887 -14.962 1.00 84.25 695 ILE A O 1
ATOM 5424 N N . GLU A 1 696 ? 49.495 25.048 -14.286 1.00 85.25 696 GLU A N 1
ATOM 5425 C CA . GLU A 1 696 ? 49.962 25.827 -15.431 1.00 85.25 696 GLU A CA 1
ATOM 5426 C C . GLU A 1 696 ? 50.827 24.971 -16.362 1.00 85.25 696 GLU A C 1
ATOM 5428 O O . GLU A 1 696 ? 51.635 24.147 -15.927 1.00 85.25 696 GLU A O 1
ATOM 5433 N N . ASP A 1 697 ? 50.642 25.147 -17.672 1.00 82.19 697 ASP A N 1
ATOM 5434 C CA . ASP A 1 697 ? 51.492 24.504 -18.671 1.00 82.19 697 ASP A CA 1
ATOM 5435 C C . ASP A 1 697 ? 52.861 25.188 -18.707 1.00 82.19 697 ASP A C 1
ATOM 5437 O O . ASP A 1 697 ? 52.957 26.407 -18.836 1.00 82.19 697 ASP A O 1
ATOM 5441 N N . VAL A 1 698 ? 53.925 24.389 -18.689 1.00 82.94 698 VAL A N 1
ATOM 5442 C CA . VAL A 1 698 ? 55.296 24.892 -18.819 1.00 82.94 698 VAL A CA 1
ATOM 5443 C C . VAL A 1 698 ? 55.520 25.408 -20.236 1.00 82.94 698 VAL A C 1
ATOM 5445 O O . VAL A 1 698 ? 55.228 24.708 -21.217 1.00 82.94 698 VAL A O 1
ATOM 5448 N N . GLU A 1 699 ? 56.073 26.614 -20.362 1.00 85.38 699 GLU A N 1
ATOM 5449 C CA . GLU A 1 699 ? 56.342 27.231 -21.658 1.00 85.38 699 GLU A CA 1
ATOM 5450 C C . GLU A 1 699 ? 57.226 26.325 -22.538 1.00 85.38 699 GLU A C 1
ATOM 5452 O O . GLU A 1 699 ? 58.271 25.825 -22.121 1.00 85.38 699 GLU A O 1
ATOM 5457 N N . GLY A 1 700 ? 56.781 26.078 -23.774 1.00 83.25 700 GLY A N 1
ATOM 5458 C CA . GLY A 1 700 ? 57.472 25.205 -24.731 1.00 83.25 700 GLY A CA 1
ATOM 5459 C C . GLY A 1 700 ? 57.087 23.720 -24.676 1.00 83.25 700 GLY A C 1
ATOM 5460 O O . GLY A 1 700 ? 57.571 22.949 -25.506 1.00 83.25 700 GLY A O 1
ATOM 5461 N N . THR A 1 701 ? 56.199 23.299 -23.769 1.00 81.44 701 THR A N 1
ATOM 5462 C CA . THR A 1 701 ? 55.669 21.924 -23.769 1.00 81.44 701 THR A CA 1
ATOM 5463 C C . THR A 1 701 ? 54.597 21.699 -24.844 1.00 81.44 701 THR A C 1
ATOM 5465 O O . THR A 1 701 ? 53.860 22.605 -25.241 1.00 81.44 701 THR A O 1
ATOM 5468 N N . ASN A 1 702 ? 54.505 20.467 -25.359 1.00 78.25 702 ASN A N 1
ATOM 5469 C CA . ASN A 1 702 ? 53.492 20.100 -26.349 1.00 78.25 702 ASN A CA 1
ATOM 5470 C C . ASN A 1 702 ? 52.122 19.948 -25.673 1.00 78.25 702 ASN A C 1
ATOM 5472 O O . ASN A 1 702 ? 51.893 18.972 -24.966 1.00 78.25 702 ASN A O 1
ATOM 5476 N N . LYS A 1 703 ? 51.185 20.861 -25.950 1.00 72.75 703 LYS A N 1
ATOM 5477 C CA . LYS A 1 703 ? 49.828 20.851 -25.368 1.00 72.75 703 LYS A CA 1
ATOM 5478 C C . LYS A 1 703 ? 49.016 19.582 -25.663 1.00 72.75 703 LYS A C 1
ATOM 5480 O O . LYS A 1 703 ? 48.093 19.271 -24.917 1.00 72.75 703 LYS A O 1
ATOM 5485 N N . ASN A 1 704 ? 49.368 18.835 -26.712 1.00 66.88 704 ASN A N 1
ATOM 5486 C CA . ASN A 1 704 ? 48.710 17.574 -27.065 1.00 66.88 704 ASN A CA 1
ATOM 5487 C C . ASN A 1 704 ? 49.308 16.350 -26.349 1.00 66.88 704 ASN A C 1
ATOM 5489 O O . ASN A 1 704 ? 48.787 15.250 -26.509 1.00 66.88 704 ASN A O 1
ATOM 5493 N N . ASP A 1 705 ? 50.399 16.516 -25.596 1.00 70.38 705 ASP A N 1
ATOM 5494 C CA . ASP A 1 705 ? 50.968 15.458 -24.765 1.00 70.38 705 ASP A CA 1
ATOM 5495 C C . ASP A 1 705 ? 50.277 15.458 -23.384 1.00 70.38 705 ASP A C 1
ATOM 5497 O O . ASP A 1 705 ? 50.400 16.436 -22.630 1.00 70.38 705 ASP A O 1
ATOM 5501 N N . PRO A 1 706 ? 49.522 14.399 -23.032 1.00 60.75 706 PRO A N 1
ATOM 5502 C CA . PRO A 1 706 ? 48.856 14.299 -21.736 1.00 60.75 706 PRO A CA 1
ATOM 5503 C C . PRO A 1 706 ? 49.840 14.113 -20.570 1.00 60.75 706 PRO A C 1
ATOM 5505 O O . PRO A 1 706 ? 49.460 14.337 -19.426 1.00 60.75 706 PRO A O 1
ATOM 5508 N N . GLN A 1 707 ? 51.096 13.739 -20.841 1.00 70.56 707 GLN A N 1
ATOM 5509 C CA . GLN A 1 707 ? 52.146 13.519 -19.838 1.00 70.56 707 GLN A CA 1
ATOM 5510 C C . GLN A 1 707 ? 53.139 14.688 -19.741 1.00 70.56 707 GLN A C 1
ATOM 5512 O O . GLN A 1 707 ? 54.190 14.559 -19.112 1.00 70.56 707 GLN A O 1
ATOM 5517 N N . ARG A 1 708 ? 52.837 15.833 -20.365 1.00 79.69 708 ARG A N 1
ATOM 5518 C CA . ARG A 1 708 ? 53.717 17.007 -20.324 1.00 79.69 708 ARG A CA 1
ATOM 5519 C C . ARG A 1 708 ? 53.920 17.525 -18.898 1.00 79.69 708 ARG A C 1
ATOM 5521 O O . ARG A 1 708 ? 53.013 17.457 -18.069 1.00 79.69 708 ARG A O 1
ATOM 5528 N N . ALA A 1 709 ? 55.094 18.103 -18.657 1.00 76.38 709 ALA A N 1
ATOM 5529 C CA . ALA A 1 709 ? 55.404 18.775 -17.403 1.00 76.38 709 ALA A CA 1
ATOM 5530 C C . ALA A 1 709 ? 54.475 19.978 -17.181 1.00 76.38 709 ALA A C 1
ATOM 5532 O O . ALA A 1 709 ? 54.183 20.723 -18.121 1.00 76.38 709 ALA A O 1
ATOM 5533 N N . ARG A 1 710 ? 54.032 20.157 -15.935 1.00 83.75 710 ARG A N 1
ATOM 5534 C CA . ARG A 1 710 ? 53.195 21.280 -15.492 1.00 83.75 710 ARG A CA 1
ATOM 5535 C C . ARG A 1 710 ? 53.740 21.864 -14.193 1.00 83.75 710 ARG A C 1
ATOM 5537 O O . ARG A 1 710 ? 54.428 21.171 -13.433 1.00 83.75 710 ARG A O 1
ATOM 5544 N N . GLU A 1 711 ? 53.428 23.125 -13.942 1.00 87.06 711 GLU A N 1
ATOM 5545 C CA . GLU A 1 711 ? 53.641 23.766 -12.649 1.00 87.06 711 GLU A CA 1
ATOM 5546 C C . GLU A 1 711 ? 52.350 23.712 -11.839 1.00 87.06 711 GLU A C 1
ATOM 5548 O O . GLU A 1 711 ? 51.259 23.940 -12.355 1.00 87.06 711 GLU A O 1
ATOM 5553 N N . PHE A 1 712 ? 52.479 23.364 -10.566 1.00 89.25 712 PHE A N 1
ATOM 5554 C CA . PHE A 1 712 ? 51.361 23.172 -9.657 1.00 89.25 712 PHE A CA 1
ATOM 5555 C C . PHE A 1 712 ? 51.546 24.085 -8.454 1.00 89.25 712 PHE A C 1
ATOM 5557 O O . PHE A 1 712 ? 52.556 23.990 -7.754 1.00 89.25 712 PHE A O 1
ATOM 5564 N N . THR A 1 713 ? 50.575 24.949 -8.193 1.00 88.50 713 THR A N 1
ATOM 5565 C CA . THR A 1 713 ? 50.631 25.896 -7.077 1.00 88.50 713 THR A CA 1
ATOM 5566 C C . THR A 1 713 ? 49.385 25.741 -6.228 1.00 88.50 713 THR A C 1
ATOM 5568 O O . THR A 1 713 ? 48.274 25.872 -6.737 1.00 88.50 713 THR A O 1
ATOM 5571 N N . LEU A 1 714 ? 49.561 25.468 -4.934 1.00 88.25 714 LEU A N 1
ATOM 5572 C CA . LEU A 1 714 ? 48.461 25.548 -3.988 1.00 88.25 714 LEU A CA 1
ATOM 5573 C C . LEU A 1 714 ? 48.291 27.015 -3.595 1.00 88.25 714 LEU A C 1
ATOM 5575 O O . LEU A 1 714 ? 49.185 27.611 -2.992 1.00 88.25 714 LEU A O 1
ATOM 5579 N N . ALA A 1 715 ? 47.166 27.604 -3.972 1.00 85.12 715 ALA A N 1
ATOM 5580 C CA . ALA A 1 715 ? 46.861 28.996 -3.688 1.00 85.12 715 ALA A CA 1
ATOM 5581 C C . ALA A 1 715 ? 45.677 29.075 -2.727 1.00 85.12 715 ALA A C 1
ATOM 5583 O O . ALA A 1 715 ? 44.735 28.280 -2.809 1.00 85.12 715 ALA A O 1
ATOM 5584 N N . SER A 1 716 ? 45.744 30.010 -1.778 1.00 84.06 716 SER A N 1
ATOM 5585 C CA . SER A 1 716 ? 44.621 30.228 -0.877 1.00 84.06 716 SER A CA 1
ATOM 5586 C C . SER A 1 716 ? 43.469 30.878 -1.637 1.00 84.06 716 SER A C 1
ATOM 5588 O O . SER A 1 716 ? 43.662 31.550 -2.653 1.00 84.06 716 SER A O 1
ATOM 5590 N N . ARG A 1 717 ? 42.253 30.730 -1.122 1.00 72.38 717 ARG A N 1
ATOM 5591 C CA . ARG A 1 717 ? 41.052 31.357 -1.676 1.00 72.38 717 ARG A CA 1
ATOM 5592 C C . ARG A 1 717 ? 41.226 32.866 -1.908 1.00 72.38 717 ARG A C 1
ATOM 5594 O O . ARG A 1 717 ? 40.754 33.389 -2.916 1.00 72.38 717 ARG A O 1
ATOM 5601 N N . LEU A 1 718 ? 41.925 33.554 -1.002 1.00 74.81 718 LEU A N 1
ATOM 5602 C CA . LEU A 1 718 ? 42.196 34.992 -1.099 1.00 74.81 718 LEU A CA 1
ATOM 5603 C C . LEU A 1 718 ? 43.137 35.341 -2.263 1.00 74.81 718 LEU A C 1
ATOM 5605 O O . LEU A 1 718 ? 42.984 36.401 -2.865 1.00 74.81 718 LEU A O 1
ATOM 5609 N N . ASP A 1 719 ? 44.064 34.446 -2.606 1.00 75.25 719 ASP A N 1
ATOM 5610 C CA . ASP A 1 719 ? 45.036 34.655 -3.686 1.00 75.25 719 ASP A CA 1
ATOM 5611 C C . ASP A 1 719 ? 44.425 34.419 -5.078 1.00 75.25 719 ASP A C 1
ATOM 5613 O O . ASP A 1 719 ? 44.909 34.954 -6.074 1.00 75.25 719 ASP A O 1
ATOM 5617 N N . ILE A 1 720 ? 43.346 33.633 -5.153 1.00 67.56 720 ILE A N 1
ATOM 5618 C CA . ILE A 1 720 ? 42.701 33.215 -6.408 1.00 67.56 720 ILE A CA 1
ATOM 5619 C C . ILE A 1 720 ? 41.560 34.145 -6.832 1.00 67.56 720 ILE A C 1
ATOM 5621 O O . ILE A 1 720 ? 41.287 34.268 -8.025 1.00 67.56 720 ILE A O 1
ATOM 5625 N N . SER A 1 721 ? 40.913 34.835 -5.888 1.00 58.12 721 SER A N 1
ATOM 5626 C CA . SER A 1 721 ? 39.803 35.760 -6.175 1.00 58.12 721 SER A CA 1
ATOM 5627 C C . SER A 1 721 ? 40.110 36.783 -7.296 1.00 58.12 721 SER A C 1
ATOM 5629 O O . SER A 1 721 ? 39.250 36.975 -8.155 1.00 58.12 721 SER A O 1
ATOM 5631 N N . PRO A 1 722 ? 41.326 37.367 -7.403 1.00 59.47 722 PRO A N 1
ATOM 5632 C CA . PRO A 1 722 ? 41.685 38.241 -8.527 1.00 59.47 722 PRO A CA 1
ATOM 5633 C C . PRO A 1 722 ? 41.911 37.513 -9.864 1.00 59.47 722 PRO A C 1
ATOM 5635 O O . PRO A 1 722 ? 41.735 38.122 -10.916 1.00 59.47 722 PRO A O 1
ATOM 5638 N N . ILE A 1 723 ? 42.326 36.241 -9.833 1.00 56.66 723 ILE A N 1
ATOM 5639 C CA . ILE A 1 723 ? 42.639 35.422 -11.019 1.00 56.66 723 ILE A CA 1
ATOM 5640 C C . ILE A 1 723 ? 41.352 34.941 -11.698 1.00 56.66 723 ILE A C 1
ATOM 5642 O O . ILE A 1 723 ? 41.289 34.912 -12.919 1.00 56.66 723 ILE A O 1
ATOM 5646 N N . LEU A 1 724 ? 40.322 34.612 -10.913 1.00 50.66 724 LEU A N 1
ATOM 5647 C CA . LEU A 1 724 ? 39.005 34.190 -11.412 1.00 50.66 724 LEU A CA 1
ATOM 5648 C C . LEU A 1 724 ? 38.081 35.361 -11.785 1.00 50.66 724 LEU A C 1
ATOM 5650 O O . LEU A 1 724 ? 36.987 35.140 -12.295 1.00 50.66 724 LEU A O 1
ATOM 5654 N N . ALA A 1 725 ? 38.494 36.601 -11.496 1.00 45.41 725 ALA A N 1
ATOM 5655 C CA . ALA A 1 725 ? 37.779 37.814 -11.891 1.00 45.41 725 ALA A CA 1
ATOM 5656 C C . ALA A 1 725 ? 38.075 38.306 -13.311 1.00 45.41 725 ALA A C 1
ATOM 5658 O O . ALA A 1 725 ? 37.443 39.264 -13.767 1.00 45.41 725 ALA A O 1
ATOM 5659 N N . PHE A 1 726 ? 38.998 37.636 -13.998 1.00 39.94 726 PHE A N 1
ATOM 5660 C CA . PHE A 1 726 ? 39.286 37.770 -15.423 1.00 39.94 726 PHE A CA 1
ATOM 5661 C C . PHE A 1 726 ? 38.712 36.581 -16.188 1.00 39.94 726 PHE A C 1
ATOM 5663 O O . PHE A 1 726 ? 38.275 36.812 -17.341 1.00 39.94 726 PHE A O 1
#

Radius of gyration: 32.71 Å; chains: 1; bounding box: 87×72×88 Å

Sequence (726 aa):
MAQKTETTRALAGVSYLLTYHSRRYPQSMGIFEFLVTARPSHDILEQMPLASAAGFVVLRNYLSITRRWYAEMNKPPRVTSELSLLFDERGGLLDEYITNPYMRGTGIWGHELSEGNIILLTKLTVEESRHGEGIASSLLQLILSEPGILRAALDTREAGSHHPATCAFAIAQSCAFETPGTSPIGILHGVGFRRVGCSAFFARALQDSRHPSLSLPAHCDAGEFSNPETAVVPVPDLTDFLRRLLQPGWSEHQQALPIHSMIASRDISEQQIVGALSRLSSPTELAHICFPDPAVLNATPLHLAAARSQAAVVETLLLTAARGNVFTATAQGRLPLDCLRRTMRLEKASKLSTGAETWSGHSLSAIQTQAALLTAMGRPVPNEDVAAWGCSCGRCIEGWFSPVMRYKICVNAEIAARTIRLELVATYAESVSRSSELYKSRDVDNMAFMRFIPEPIRESGVRAAFISGYAAVFEAIATVIRHEKIPRVEAIVNHIHHGDDRKSEAVRFFLAHGGRVEHSLEGLAQMAMDEGFRWDAERPYKGFRDEVKSQATCQNDEDYGLLQAKLSVPANLDEFLTFTWRGDFLHIWVKNDFGERWLAVIDAVIIIEVNGVETKAIDSIPLWSVGHLYDAIADGKVQNADMLKPQLKGMPRDWWFVAANHTDVVYTDDQLISGVTHEDLNQLGYIDPEFYLLIEDVEGTNKNDPQRAREFTLASRLDISPILAF